Protein AF-A0A962S894-F1 (afdb_monomer)

Foldseek 3Di:
DVLVVLLVLLLVLLQLLQPNFDCSVVSVLVLLLSLLVQLPDFLVSQLSSLLSNLLSNLVNQLQLLVLLVQAPDNSVVLSVCLSNVRSNLRSVLRSHDDDLVVLLVSLVVSLCLCQDPPSVLSLLPRCQLCLLQQAFQQAVVSSVLVSQLSSLSSNCVDPSSVVSNVVSNVCSVVNVVCCVPPPDQDAPLQEAAAAAADQPPPDPPPVVLVVLLVVVLVVQVPRPHQEYEAFACSQEELDPVSLVSPQPDPRHFYWYWYWYDDPQAIWIFIDRSNVSDTQGTAQDDNDCSSPPPCPVRYDHPVPTDQWGQDPNFTEGEAEQCCLSRPNSLVVSVVVPGQEYEYHYEAQSHPDCSRVSSSVSSNVSSCRRNSHHYHYYYHHHD

Secondary structure (DSSP, 8-state):
-HHHHHHHHHHHHHHHHHH--GGGGGGHHHHHHHHHHHTTS-HHHHHHHHHHHHHHHTHHHHHHHHHSTT--S-HHHHHHHHHHHHHHHHHHHHSS---HHHHHHHHHHHHHHTTSTTGGGGGGG-STTHHHHHSTT-THHHHHHHHHHHHHHTTTTSHHHHHHHHHHHHHHHHHHHHHHHHSPPPP-TTEEE--EE--TTS-S-HHHHHHHHHHHHHHHHH---SEEEE-TTTT-B--HHHHHTTTT-TT-EEEEEEEEEETTEEEEEEEETTTTEEEEE-SSPPPTTTSTT-TTSB---TT--S-EEETTEEEEEEEGGGGG-HHHHHHHHHT--SEEEEEEE-TT-S-HHHHHHHHHHHHHHHHHHT--EEEEEEE--

Nearest PDB structures (foldseek):
  5h8i-assembly2_P  TM=6.221E-01  e=5.138E-06  Medicago truncatula
  7elf-assembly2_D  TM=6.158E-01  e=1.238E-05  Kluyveromyces lactis NRRL Y-1140
  5h8l-assembly2_P  TM=6.270E-01  e=1.831E-05  Medicago truncatula
  5h8k-assembly1_A  TM=6.068E-01  e=1.018E-05  Medicago truncatula

Radius of gyration: 21.88 Å; Cα contacts (8 Å, |Δi|>4): 707; chains: 1; bounding box: 55×47×68 Å

Sequence (381 aa):
MANLMYYTVAGISGLLYGFGEGYLKLAFLILFALLGVAHKSNFLQVLRVTLVFYGVACIPLFILITDFTTSKVNPLVGYLVAWLVCSVLTALFFAKERTFLVTVATVMGFLFLFLLPPLDIITFMSPLWMAGLLFPGTGYVGLLFLVLLIASLLNLPKFHGQVLSQATLAAALVGNAIFLVFLPMKVESAIDGVSTARDNEISNAMPFVVFQRSRDFVAAEQSSAEVVIFPENAFGEWTDVGVRSYSNLDNKTLLAGAFVQDDARQQYVIGDFTNGSVIYRQRRPLPNMIRPGRWDSVNTEEYGPSIVNLSGKRMAFFICWESLSPVTVIESLKNKPDVMVMIANTDWTHSLLAGDAMIIHIKSWSRLFSVPIVTAVNSHA

Solvent-accessible surface area (backbone atoms only — not comparable to full-atom values): 19234 Å² total; per-residue (Å²): 110,72,68,59,52,52,40,51,52,25,32,53,26,12,39,28,35,39,73,38,63,82,74,43,34,56,28,54,56,51,51,38,36,50,43,21,63,49,41,81,77,41,55,67,53,34,32,50,39,32,41,38,17,31,58,39,33,38,44,56,54,28,52,53,28,59,40,38,86,80,39,83,54,63,29,65,57,44,31,50,49,54,24,50,51,54,13,50,54,52,24,72,70,54,31,62,81,66,56,68,70,57,34,38,53,45,45,51,54,59,59,50,42,34,57,34,85,78,45,41,65,56,16,85,73,50,69,71,39,52,20,16,69,36,30,40,61,46,38,74,58,16,50,52,51,43,40,52,35,49,33,16,24,44,34,39,80,38,70,70,16,42,54,48,28,52,51,48,51,51,49,22,53,53,40,39,53,46,33,67,74,77,54,63,79,61,77,60,69,55,50,39,42,49,59,45,62,51,60,85,81,67,52,94,49,62,72,53,54,53,52,52,50,53,52,50,51,52,54,54,69,70,45,88,30,46,31,38,31,38,10,35,51,67,65,38,61,70,40,74,69,55,29,64,72,50,53,82,57,81,90,45,44,40,34,30,13,20,28,41,80,54,93,83,17,37,26,49,28,37,30,33,32,54,80,67,42,80,71,47,55,38,41,50,71,76,43,51,78,57,42,55,94,44,80,69,39,51,54,59,36,73,84,49,81,50,60,40,82,54,97,94,36,37,33,24,76,27,56,45,56,28,36,39,30,58,47,59,49,51,55,22,54,75,68,63,41,65,30,37,37,40,25,22,62,38,37,67,30,94,57,64,66,62,54,50,50,32,51,52,34,39,53,15,47,25,35,10,57,65,31,27,72,41,55,9,40,23,32,50,104

Structure (mmCIF, N/CA/C/O backbone):
data_AF-A0A962S894-F1
#
_entry.id   AF-A0A962S894-F1
#
loop_
_atom_site.group_PDB
_atom_site.id
_atom_site.type_symbol
_atom_site.label_atom_id
_atom_site.label_alt_id
_atom_site.label_comp_id
_atom_site.label_asym_id
_atom_site.label_entity_id
_atom_site.label_seq_id
_atom_site.pdbx_PDB_ins_code
_atom_site.Cartn_x
_atom_site.Cartn_y
_atom_site.Cartn_z
_atom_site.occupancy
_atom_site.B_iso_or_equiv
_atom_site.auth_seq_id
_atom_site.auth_comp_id
_atom_site.auth_asym_id
_atom_site.auth_atom_id
_atom_site.pdbx_PDB_model_num
ATOM 1 N N . MET A 1 1 ? -0.649 0.583 38.252 1.00 57.84 1 MET A N 1
ATOM 2 C CA . MET A 1 1 ? -0.173 -0.560 37.437 1.00 57.84 1 MET A CA 1
ATOM 3 C C . MET A 1 1 ? -0.898 -0.683 36.096 1.00 57.84 1 MET A C 1
ATOM 5 O O . MET A 1 1 ? -0.206 -0.718 35.092 1.00 57.84 1 MET A O 1
ATOM 9 N N . ALA A 1 2 ? -2.239 -0.656 36.033 1.00 64.88 2 ALA A N 1
ATOM 10 C CA . ALA A 1 2 ? -2.983 -0.802 34.765 1.00 64.88 2 ALA A CA 1
ATOM 11 C C . ALA A 1 2 ? -2.573 0.195 33.654 1.00 64.88 2 ALA A C 1
ATOM 13 O O . ALA A 1 2 ? -2.385 -0.205 32.512 1.00 64.88 2 ALA A O 1
ATOM 14 N N . ASN A 1 3 ? -2.338 1.470 33.993 1.00 75.00 3 ASN A N 1
ATOM 15 C CA . ASN A 1 3 ? -1.900 2.475 33.010 1.00 75.00 3 ASN A CA 1
ATOM 16 C C . ASN A 1 3 ? 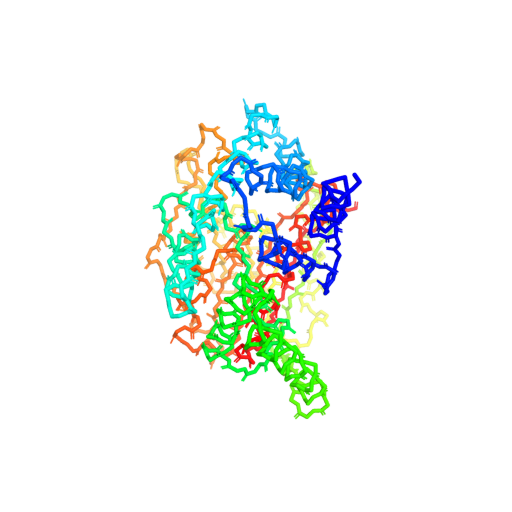-0.510 2.196 32.425 1.00 75.00 3 ASN A C 1
ATOM 18 O O . ASN A 1 3 ? -0.308 2.418 31.238 1.00 75.00 3 ASN A O 1
ATOM 22 N N . LEU A 1 4 ? 0.425 1.686 33.235 1.00 81.81 4 LEU A N 1
ATOM 23 C CA . LEU A 1 4 ? 1.767 1.342 32.761 1.00 81.81 4 LEU A CA 1
ATOM 24 C C . LEU A 1 4 ? 1.691 0.210 31.733 1.00 81.81 4 LEU A C 1
ATOM 26 O O . LEU A 1 4 ? 2.297 0.310 30.675 1.00 81.81 4 LEU A O 1
ATOM 30 N N . MET A 1 5 ? 0.862 -0.803 32.001 1.00 84.94 5 MET A N 1
ATOM 31 C CA . MET A 1 5 ? 0.627 -1.910 31.077 1.00 84.94 5 MET A CA 1
ATOM 32 C C . MET A 1 5 ? 0.064 -1.432 29.730 1.00 84.94 5 MET A C 1
ATOM 34 O O . MET A 1 5 ? 0.575 -1.842 28.693 1.00 84.94 5 MET A O 1
ATOM 38 N N . TYR A 1 6 ? -0.928 -0.529 29.715 1.00 86.38 6 TYR A N 1
ATOM 39 C CA . TYR A 1 6 ? -1.467 0.009 28.455 1.00 86.38 6 TYR A CA 1
ATOM 40 C C . TYR A 1 6 ? -0.405 0.723 27.622 1.00 86.38 6 TYR A C 1
ATOM 42 O O . TYR A 1 6 ? -0.350 0.529 26.411 1.00 86.38 6 TYR A O 1
ATOM 50 N N . TYR A 1 7 ? 0.455 1.520 28.260 1.00 90.94 7 TYR A N 1
ATOM 51 C CA . TYR A 1 7 ? 1.528 2.222 27.558 1.00 90.94 7 TYR A CA 1
ATOM 52 C C . TYR A 1 7 ? 2.607 1.259 27.062 1.00 90.94 7 TYR A C 1
ATOM 54 O O . TYR A 1 7 ? 3.064 1.398 25.934 1.00 90.94 7 TYR A O 1
ATOM 62 N N . THR A 1 8 ? 2.968 0.238 27.843 1.00 92.62 8 THR A N 1
ATOM 63 C CA . THR A 1 8 ? 3.910 -0.797 27.399 1.00 92.62 8 THR A CA 1
ATOM 64 C C . THR A 1 8 ? 3.379 -1.545 26.176 1.00 92.62 8 THR A C 1
ATOM 66 O O . THR A 1 8 ? 4.093 -1.670 25.185 1.00 92.62 8 THR A O 1
ATOM 69 N N . VAL A 1 9 ? 2.115 -1.984 26.193 1.00 94.06 9 VAL A N 1
ATOM 70 C CA . VAL A 1 9 ? 1.508 -2.674 25.042 1.00 94.06 9 VAL A CA 1
ATOM 71 C C . VAL A 1 9 ? 1.374 -1.730 23.841 1.00 94.06 9 VAL A C 1
ATOM 73 O O . VAL A 1 9 ? 1.652 -2.140 22.715 1.00 94.06 9 VAL A O 1
ATOM 76 N N . ALA A 1 10 ? 1.017 -0.458 24.053 1.00 94.75 10 ALA A N 1
ATOM 77 C CA . ALA A 1 10 ? 0.977 0.551 22.992 1.00 94.75 10 ALA A CA 1
ATOM 78 C C . ALA A 1 10 ? 2.357 0.764 22.348 1.00 94.75 10 ALA A C 1
ATOM 80 O O . ALA A 1 10 ? 2.463 0.797 21.128 1.00 94.75 10 ALA A O 1
ATOM 81 N N . GLY A 1 11 ? 3.421 0.849 23.150 1.00 96.00 11 GLY A N 1
ATOM 82 C CA . GLY A 1 11 ? 4.786 1.016 22.652 1.00 96.00 11 GLY A CA 1
ATOM 83 C C . GLY A 1 11 ? 5.279 -0.204 21.874 1.00 96.00 11 GLY A C 1
ATOM 84 O O . GLY A 1 11 ? 5.805 -0.052 20.776 1.00 96.00 11 GLY A O 1
ATOM 85 N N . ILE A 1 12 ? 5.050 -1.417 22.394 1.00 95.88 12 ILE A N 1
ATOM 86 C CA . ILE A 1 12 ? 5.425 -2.668 21.711 1.00 95.88 12 ILE A CA 1
ATOM 87 C C . ILE A 1 12 ? 4.651 -2.820 20.399 1.00 95.88 12 ILE A C 1
ATOM 89 O O . ILE A 1 12 ? 5.241 -3.122 19.367 1.00 95.88 12 ILE A O 1
ATOM 93 N N . SER A 1 13 ? 3.337 -2.589 20.411 1.00 95.56 13 SER A N 1
ATOM 94 C CA . SER A 1 13 ? 2.527 -2.669 19.191 1.00 95.56 13 SER A CA 1
ATOM 95 C C . SER A 1 13 ? 2.911 -1.599 18.164 1.00 95.56 13 SER A C 1
ATOM 97 O O . SER A 1 13 ? 2.952 -1.899 16.973 1.00 95.56 13 SER A O 1
ATOM 99 N N . GLY A 1 14 ? 3.274 -0.392 18.611 1.00 95.19 14 GLY A N 1
ATOM 100 C CA . GLY A 1 14 ? 3.835 0.655 17.757 1.00 95.19 14 GLY A CA 1
ATOM 101 C C . GLY A 1 14 ? 5.177 0.253 17.140 1.00 95.19 14 GLY A C 1
ATOM 102 O O . GLY A 1 14 ? 5.384 0.466 15.949 1.00 95.19 14 GLY A O 1
ATOM 103 N N . LEU A 1 15 ? 6.053 -0.403 17.909 1.00 94.38 15 LEU A N 1
ATOM 104 C CA . LEU A 1 15 ? 7.324 -0.952 17.423 1.00 94.38 15 LEU A CA 1
ATOM 105 C C . LEU A 1 15 ? 7.109 -2.032 16.362 1.00 94.38 15 LEU A C 1
ATOM 107 O O . LEU A 1 15 ? 7.707 -1.969 15.291 1.00 94.38 15 LEU A O 1
ATOM 111 N N . LEU A 1 16 ? 6.219 -2.990 16.633 1.00 94.00 16 LEU A N 1
ATOM 112 C CA . LEU A 1 16 ? 5.870 -4.054 15.691 1.00 94.00 16 LEU A CA 1
ATOM 113 C C . LEU A 1 16 ? 5.229 -3.502 14.414 1.00 94.00 16 LEU A C 1
ATOM 115 O O . LEU A 1 16 ? 5.475 -4.020 13.332 1.00 94.00 16 LEU A O 1
ATOM 119 N N . TYR A 1 17 ? 4.434 -2.437 14.512 1.00 92.50 17 TYR A N 1
ATOM 120 C CA . TYR A 1 17 ? 3.871 -1.791 13.331 1.00 92.50 17 TYR A CA 1
ATOM 121 C C . TYR A 1 17 ? 4.921 -1.018 12.521 1.00 92.50 17 TYR A C 1
ATOM 123 O O . TYR A 1 17 ? 5.004 -1.181 11.300 1.00 92.50 17 TYR A O 1
ATOM 131 N N . GLY A 1 18 ? 5.742 -0.207 13.190 1.00 88.88 18 GLY A N 1
ATOM 132 C CA . GLY A 1 18 ? 6.769 0.605 12.542 1.00 88.88 18 GLY A CA 1
ATOM 133 C C . GLY A 1 18 ? 7.845 -0.248 11.868 1.00 88.88 18 GLY A C 1
ATOM 134 O O . GLY A 1 18 ? 8.110 -0.080 10.680 1.00 88.88 18 GLY A O 1
ATOM 135 N N . PHE A 1 19 ? 8.411 -1.205 12.603 1.00 89.50 19 PHE A N 1
ATOM 136 C CA . PHE A 1 19 ? 9.596 -1.964 12.189 1.00 89.50 19 PHE A CA 1
ATOM 137 C C . PHE A 1 19 ? 9.320 -3.418 11.813 1.00 89.50 19 PHE A C 1
ATOM 139 O O . PHE A 1 19 ? 10.181 -4.064 11.231 1.00 89.50 19 PHE A O 1
ATOM 146 N N . GLY A 1 20 ? 8.155 -3.962 12.165 1.00 86.00 20 GLY A N 1
ATOM 147 C CA . GLY A 1 20 ? 7.841 -5.351 11.851 1.00 86.00 20 GLY A CA 1
ATOM 148 C C . GLY A 1 20 ? 7.583 -5.566 10.363 1.00 86.00 20 GLY A C 1
ATOM 149 O O . GLY A 1 20 ? 7.072 -4.691 9.661 1.00 86.00 20 GLY A O 1
ATOM 150 N N . GLU A 1 21 ? 7.887 -6.776 9.909 1.00 83.69 21 GLU A N 1
ATOM 151 C CA . GLU A 1 21 ? 7.630 -7.247 8.552 1.00 83.69 21 GLU A CA 1
ATOM 152 C C . GLU A 1 21 ? 6.318 -8.035 8.464 1.00 83.69 21 GLU A C 1
ATOM 154 O O . GLU A 1 21 ? 5.824 -8.603 9.446 1.00 83.69 21 GLU A O 1
ATOM 159 N N . GLY A 1 22 ? 5.751 -8.115 7.259 1.00 84.19 22 GLY A N 1
ATOM 160 C CA . GLY A 1 22 ? 4.619 -8.997 6.985 1.00 84.19 22 GLY A CA 1
ATOM 161 C C . GLY A 1 22 ? 3.428 -8.769 7.928 1.00 84.19 22 GLY A C 1
ATOM 162 O O . GLY A 1 22 ? 2.963 -7.650 8.158 1.00 84.19 22 GLY A O 1
ATOM 163 N N . TYR A 1 23 ? 2.948 -9.864 8.516 1.00 88.00 23 TYR A N 1
ATOM 164 C CA . TYR A 1 23 ? 1.815 -9.859 9.439 1.00 88.00 23 TYR A CA 1
ATOM 165 C C . TYR A 1 23 ? 2.108 -9.201 10.796 1.00 88.00 23 TYR A C 1
ATOM 167 O O . TYR A 1 23 ? 1.153 -8.888 11.504 1.00 88.00 23 TYR A O 1
ATOM 175 N N . LEU A 1 24 ? 3.370 -8.932 11.169 1.00 90.31 24 LEU A N 1
ATOM 176 C CA . LEU A 1 24 ? 3.678 -8.232 12.430 1.00 90.31 24 LEU A CA 1
ATOM 177 C C . LEU A 1 24 ? 3.072 -6.827 12.458 1.00 90.31 24 LEU A C 1
ATOM 179 O O . LEU A 1 24 ? 2.655 -6.348 13.512 1.00 90.31 24 LEU A O 1
ATOM 183 N N . LYS A 1 25 ? 2.910 -6.206 11.287 1.00 90.75 25 LYS A N 1
ATOM 184 C CA . LYS A 1 25 ? 2.240 -4.913 11.147 1.00 90.75 25 LYS A CA 1
ATOM 185 C C . LYS A 1 25 ? 0.750 -4.946 11.519 1.00 90.75 25 LYS A C 1
ATOM 187 O O . LYS A 1 25 ? 0.183 -3.902 11.836 1.00 90.75 25 LYS A O 1
ATOM 192 N N . LEU A 1 26 ? 0.110 -6.118 11.610 1.00 92.94 26 LEU A N 1
ATOM 193 C CA . LEU A 1 26 ? -1.241 -6.232 12.184 1.00 92.94 26 LEU A CA 1
ATOM 194 C C . LEU A 1 26 ? -1.294 -5.834 13.668 1.00 92.94 26 LEU A C 1
ATOM 196 O O . LEU A 1 26 ? -2.386 -5.624 14.197 1.00 92.94 26 LEU A O 1
ATOM 200 N N . ALA A 1 27 ? -0.145 -5.645 14.329 1.00 93.31 27 ALA A N 1
ATOM 201 C CA . ALA A 1 27 ? -0.061 -5.048 15.657 1.00 93.31 27 ALA A CA 1
ATOM 202 C C . ALA A 1 27 ? -0.750 -3.673 15.755 1.00 93.31 27 ALA A C 1
ATOM 204 O O . ALA A 1 27 ? -1.184 -3.298 16.840 1.00 93.31 27 ALA A O 1
ATOM 205 N N . PHE A 1 28 ? -0.960 -2.956 14.645 1.00 94.25 28 PHE A N 1
ATOM 206 C CA . PHE A 1 28 ? -1.793 -1.748 14.628 1.00 94.25 28 PHE A CA 1
ATOM 207 C C . PHE A 1 28 ? -3.227 -1.996 15.133 1.00 94.25 28 PHE A C 1
ATOM 209 O O . PHE A 1 28 ? -3.820 -1.129 15.765 1.00 94.25 28 PHE A O 1
ATOM 216 N N . LEU A 1 29 ? -3.787 -3.197 14.939 1.00 94.94 29 LEU A N 1
ATOM 217 C CA . LEU A 1 29 ? -5.110 -3.552 15.466 1.00 94.94 29 LEU A CA 1
ATOM 218 C C . LEU A 1 29 ? -5.148 -3.586 17.000 1.00 94.94 29 LEU A C 1
ATOM 220 O O . LEU A 1 29 ? -6.198 -3.341 17.600 1.00 94.94 29 LEU A O 1
ATOM 224 N N . ILE A 1 30 ? -4.000 -3.831 17.644 1.00 94.25 30 ILE A N 1
ATOM 225 C CA . ILE A 1 30 ? -3.868 -3.799 19.104 1.00 94.25 30 ILE A CA 1
ATOM 226 C C . ILE A 1 30 ? -4.133 -2.384 19.622 1.00 94.25 30 ILE A C 1
ATOM 228 O O . ILE A 1 30 ? -4.732 -2.252 20.686 1.00 94.25 30 ILE A O 1
ATOM 232 N N . LEU A 1 31 ? -3.795 -1.332 18.861 1.00 94.50 31 LEU A N 1
ATOM 233 C CA . LEU A 1 31 ? -4.157 0.040 19.221 1.00 94.50 31 LEU A CA 1
ATOM 234 C C . LEU A 1 31 ? -5.670 0.157 19.424 1.00 94.50 31 LEU A C 1
ATOM 236 O O . LEU A 1 31 ? -6.104 0.608 20.476 1.00 94.50 31 LEU A O 1
ATOM 240 N N . PHE A 1 32 ? -6.486 -0.307 18.475 1.00 93.38 32 PHE A N 1
ATOM 241 C CA . PHE A 1 32 ? -7.946 -0.216 18.585 1.00 93.38 32 PHE A CA 1
ATOM 242 C C . PHE A 1 32 ? -8.515 -1.045 19.742 1.00 93.38 32 PHE A C 1
ATOM 244 O O . PHE A 1 32 ? -9.457 -0.603 20.398 1.00 93.38 32 PHE A O 1
ATOM 251 N N . ALA A 1 33 ? -7.919 -2.203 20.039 1.00 92.12 33 ALA A N 1
ATOM 252 C CA . ALA A 1 33 ? -8.277 -3.000 21.211 1.00 92.12 33 ALA A CA 1
ATOM 253 C C . ALA A 1 33 ? -7.937 -2.270 22.524 1.00 92.12 33 ALA A C 1
ATOM 255 O O . ALA A 1 33 ? -8.766 -2.198 23.433 1.00 92.12 33 ALA A O 1
ATOM 256 N N . LEU A 1 34 ? -6.738 -1.679 22.610 1.00 90.81 34 LEU A N 1
ATOM 257 C CA . LEU A 1 34 ? -6.307 -0.868 23.750 1.00 90.81 34 LEU A CA 1
ATOM 258 C C . LEU A 1 34 ? -7.207 0.343 23.937 1.00 90.81 34 LEU A C 1
ATOM 260 O O . LEU A 1 34 ? -7.586 0.632 25.067 1.00 90.81 34 LEU A O 1
ATOM 264 N N . LEU A 1 35 ? -7.576 1.019 22.848 1.00 90.25 35 LEU A N 1
ATOM 265 C CA . LEU A 1 35 ? -8.540 2.107 22.886 1.00 90.25 35 LEU A CA 1
ATOM 266 C C . LEU A 1 35 ? -9.869 1.595 23.439 1.00 90.25 35 LEU A C 1
ATOM 268 O O . LEU A 1 35 ? -10.307 2.104 24.463 1.00 90.25 35 LEU A O 1
ATOM 272 N N . GLY A 1 36 ? -10.443 0.519 22.897 1.00 86.38 36 GLY A N 1
ATOM 273 C CA . GLY A 1 36 ? -11.703 -0.036 23.401 1.00 86.38 36 GLY A CA 1
ATOM 274 C C . GLY A 1 36 ? -11.710 -0.312 24.910 1.00 86.38 36 GLY A C 1
ATOM 275 O O . GLY A 1 36 ? -12.713 -0.060 25.575 1.00 86.38 36 GLY A O 1
ATOM 276 N N . VAL A 1 37 ? -10.583 -0.753 25.480 1.00 83.50 37 VAL A N 1
ATOM 277 C CA . VAL A 1 37 ? -10.426 -0.957 26.933 1.00 83.50 37 VAL A CA 1
ATOM 278 C C . VAL A 1 37 ? -10.146 0.355 27.691 1.00 83.50 37 VAL A C 1
ATOM 280 O O . VAL A 1 37 ? -10.650 0.545 28.799 1.00 83.50 37 VAL A O 1
ATOM 283 N N . ALA A 1 38 ? -9.386 1.280 27.100 1.00 74.38 38 ALA A N 1
ATOM 284 C CA . ALA A 1 38 ? -9.023 2.581 27.669 1.00 74.38 38 ALA A CA 1
ATOM 285 C C . ALA A 1 38 ? -10.138 3.643 27.579 1.00 74.38 38 ALA A C 1
ATOM 287 O O . ALA A 1 38 ? -10.071 4.645 28.291 1.00 74.38 38 ALA A O 1
ATOM 288 N N . HIS A 1 39 ? -11.177 3.431 26.758 1.00 61.28 39 HIS A N 1
ATOM 289 C CA . HIS A 1 39 ? -12.312 4.346 26.542 1.00 61.28 39 HIS A CA 1
ATOM 290 C C . HIS A 1 39 ? -13.106 4.686 27.815 1.00 61.28 39 HIS A C 1
ATOM 292 O O . HIS A 1 39 ? -13.942 5.587 27.786 1.00 61.28 39 HIS A O 1
ATOM 298 N N . LYS A 1 40 ? -12.864 4.001 28.937 1.00 58.12 40 LYS A N 1
ATOM 299 C CA . LYS A 1 40 ? -13.662 4.175 30.152 1.00 58.12 40 LYS A CA 1
ATOM 300 C C . LYS A 1 40 ? -13.464 5.500 30.908 1.00 58.12 40 LYS A C 1
ATOM 302 O O . LYS A 1 40 ? -14.255 5.710 31.823 1.00 58.12 40 LYS A O 1
ATOM 307 N N . SER A 1 41 ? -12.507 6.396 30.586 1.00 55.75 41 SER A N 1
ATOM 308 C CA . SER A 1 41 ? -12.246 7.499 31.545 1.00 55.75 41 SER A CA 1
ATOM 309 C C . SER A 1 41 ? -11.829 8.900 31.073 1.00 55.75 41 SER A C 1
ATOM 311 O O . SER A 1 41 ? -12.072 9.829 31.840 1.00 55.75 41 SER A O 1
ATOM 313 N N . ASN A 1 42 ? -11.177 9.143 29.926 1.00 77.50 42 ASN A N 1
ATOM 314 C CA . ASN A 1 42 ? -10.730 10.516 29.598 1.00 77.50 42 ASN A CA 1
ATOM 315 C C . ASN A 1 42 ? -10.164 10.641 28.170 1.00 77.50 42 ASN A C 1
ATOM 317 O O . ASN A 1 42 ? -9.342 9.811 27.779 1.00 77.50 42 ASN A O 1
ATOM 321 N N . PHE A 1 43 ? -10.467 11.732 27.450 1.00 87.56 43 PHE A N 1
ATOM 322 C CA . PHE A 1 43 ? -9.753 12.122 26.217 1.00 87.56 43 PHE A CA 1
ATOM 323 C C . PHE A 1 43 ? -8.232 12.083 26.415 1.00 87.56 43 PHE A C 1
ATOM 325 O O . PHE A 1 43 ? -7.499 11.578 25.568 1.00 87.56 43 PHE A O 1
ATOM 332 N N . LEU A 1 44 ? -7.761 12.529 27.583 1.00 88.62 44 LEU A N 1
ATOM 333 C CA . LEU A 1 44 ? -6.342 12.550 27.921 1.00 88.62 44 LEU A CA 1
ATOM 334 C C . LEU A 1 44 ? -5.716 11.147 27.994 1.00 88.62 44 LEU A C 1
ATOM 336 O O . LEU A 1 44 ? -4.537 10.987 27.698 1.00 88.62 44 LEU A O 1
ATOM 340 N N . GLN A 1 45 ? -6.480 10.125 28.384 1.00 88.06 45 GLN A N 1
ATOM 341 C CA . GLN A 1 45 ? -5.980 8.751 28.445 1.00 88.06 45 GLN A CA 1
ATOM 342 C C . GLN A 1 45 ? -5.839 8.158 27.044 1.00 88.06 45 GLN A C 1
ATOM 344 O O . GLN A 1 45 ? -4.793 7.593 26.732 1.00 88.06 45 GLN A O 1
ATOM 349 N N . VAL A 1 46 ? -6.854 8.343 26.197 1.00 90.19 46 VAL A N 1
ATOM 350 C CA . VAL A 1 46 ? -6.803 7.945 24.783 1.00 90.19 46 VAL A CA 1
ATOM 351 C C . VAL A 1 46 ? -5.643 8.646 24.085 1.00 90.19 46 VAL A C 1
ATOM 353 O O . VAL A 1 46 ? -4.821 7.974 23.468 1.00 90.19 46 VAL A O 1
ATOM 356 N N . LEU A 1 47 ? -5.499 9.960 24.284 1.00 93.12 47 LEU A N 1
ATOM 357 C CA . LEU A 1 47 ? -4.395 10.733 23.725 1.00 93.12 47 LEU A CA 1
ATOM 358 C C . LEU A 1 47 ? -3.028 10.197 24.175 1.00 93.12 47 LEU A C 1
ATOM 360 O O . LEU A 1 47 ? -2.132 10.047 23.352 1.00 93.12 47 LEU A O 1
ATOM 364 N N . ARG A 1 48 ? -2.854 9.858 25.460 1.00 92.94 48 ARG A N 1
ATOM 365 C CA . ARG A 1 48 ? -1.600 9.272 25.968 1.00 92.94 48 ARG A CA 1
ATOM 366 C C . ARG A 1 48 ? -1.286 7.922 25.325 1.00 92.94 48 ARG A C 1
ATOM 368 O O . ARG A 1 48 ? -0.145 7.703 24.939 1.00 92.94 48 ARG A O 1
ATOM 375 N N . VAL A 1 49 ? -2.276 7.039 25.180 1.00 93.31 49 VAL A N 1
ATOM 376 C CA . VAL A 1 49 ? -2.090 5.741 24.506 1.00 93.31 49 VAL A CA 1
ATOM 377 C C . VAL A 1 49 ? -1.679 5.948 23.049 1.00 93.31 49 VAL A C 1
ATOM 379 O O . VAL A 1 49 ? -0.704 5.347 22.602 1.00 93.31 49 VAL A O 1
ATOM 382 N N . THR A 1 50 ? -2.363 6.840 22.326 1.00 94.56 50 THR A N 1
ATOM 383 C CA . THR A 1 50 ? -2.027 7.139 20.929 1.00 94.56 50 THR A CA 1
ATOM 384 C C . THR A 1 50 ? -0.659 7.805 20.796 1.00 94.56 50 THR A C 1
ATOM 386 O O . THR A 1 50 ? 0.084 7.451 19.890 1.00 94.56 50 THR A O 1
ATOM 389 N N . LEU A 1 51 ? -0.283 8.697 21.723 1.00 96.38 51 LEU A N 1
ATOM 390 C CA . LEU A 1 51 ? 1.041 9.325 21.738 1.00 96.38 51 LEU A CA 1
ATOM 391 C C . LEU A 1 51 ? 2.144 8.279 21.901 1.00 96.38 51 LEU A C 1
ATOM 393 O O . LEU A 1 51 ? 3.140 8.339 21.192 1.00 96.38 51 LEU A O 1
ATOM 397 N N . VAL A 1 52 ? 1.968 7.301 22.791 1.00 96.19 52 VAL A N 1
ATOM 398 C CA . VAL A 1 52 ? 2.958 6.230 22.963 1.00 96.19 52 VAL A CA 1
ATOM 399 C C . VAL A 1 52 ? 3.034 5.343 21.718 1.00 96.19 52 VAL A C 1
ATOM 401 O O . VAL A 1 52 ? 4.129 5.063 21.242 1.00 96.19 52 VAL A O 1
ATOM 404 N N . PHE A 1 53 ? 1.887 4.943 21.160 1.00 96.56 53 PHE A N 1
ATOM 405 C CA . PHE A 1 53 ? 1.842 4.107 19.959 1.00 96.56 53 PHE A CA 1
ATOM 406 C C . PHE A 1 53 ? 2.497 4.792 18.751 1.00 96.56 53 PHE A C 1
ATOM 408 O O . PHE A 1 53 ? 3.454 4.268 18.179 1.00 96.56 53 PHE A O 1
ATOM 415 N N . TYR A 1 54 ? 2.006 5.978 18.374 1.00 96.12 54 TYR A N 1
ATOM 416 C CA . TYR A 1 54 ? 2.480 6.693 17.187 1.00 96.12 54 TYR A CA 1
ATOM 417 C C . TYR A 1 54 ? 3.894 7.244 17.361 1.00 96.12 54 TYR A C 1
ATOM 419 O O . TYR A 1 54 ? 4.607 7.375 16.373 1.00 96.12 54 TYR A O 1
ATOM 427 N N . GLY A 1 55 ? 4.332 7.500 18.597 1.00 95.69 55 GLY A N 1
ATOM 428 C CA . GLY A 1 55 ? 5.704 7.928 18.863 1.00 95.69 55 GLY A CA 1
ATOM 429 C C . GLY A 1 55 ? 6.719 6.875 18.425 1.00 95.69 55 GLY A C 1
ATOM 430 O O . GLY A 1 55 ? 7.764 7.208 17.889 1.00 95.69 55 GLY A O 1
ATOM 431 N N . VAL A 1 56 ? 6.393 5.589 18.565 1.00 94.62 56 VAL A N 1
ATOM 432 C CA . VAL A 1 56 ? 7.272 4.516 18.078 1.00 94.62 56 VAL A CA 1
ATOM 433 C C . VAL A 1 56 ? 6.964 4.157 16.622 1.00 94.62 56 VAL A C 1
ATOM 435 O O . VAL A 1 56 ? 7.878 4.003 15.813 1.00 94.62 56 VAL A O 1
ATOM 438 N N . ALA A 1 57 ? 5.683 4.081 16.255 1.00 93.31 57 ALA A N 1
ATOM 439 C CA . ALA A 1 57 ? 5.257 3.708 14.906 1.00 93.31 57 ALA A CA 1
ATOM 440 C C . ALA A 1 57 ? 5.693 4.693 13.808 1.00 93.31 57 ALA A C 1
ATOM 442 O O . ALA A 1 57 ? 5.847 4.282 12.660 1.00 93.31 57 ALA A O 1
ATOM 443 N N . CYS A 1 58 ? 5.894 5.975 14.134 1.00 91.81 58 CYS A N 1
ATOM 444 C CA . CYS A 1 58 ? 6.348 6.981 13.175 1.00 91.81 58 CYS A CA 1
ATOM 445 C C . CYS A 1 58 ? 7.881 7.090 13.069 1.00 91.81 58 CYS A C 1
ATOM 447 O O . CYS A 1 58 ? 8.356 7.829 12.211 1.00 91.81 58 CYS A O 1
ATOM 449 N N . ILE A 1 59 ? 8.675 6.367 13.873 1.00 90.88 59 ILE A N 1
ATOM 450 C CA . ILE A 1 59 ? 10.151 6.419 13.787 1.00 90.88 59 ILE A CA 1
ATOM 451 C C . ILE A 1 59 ? 10.682 6.038 12.391 1.00 90.88 59 ILE A C 1
ATOM 453 O O . ILE A 1 59 ? 11.584 6.724 11.913 1.00 90.88 59 ILE A O 1
ATOM 457 N N . PRO A 1 60 ? 10.136 5.038 11.670 1.00 87.88 60 PRO A N 1
ATOM 458 C CA . PRO A 1 60 ? 10.568 4.763 10.299 1.00 87.88 60 PRO A CA 1
ATOM 459 C C . PRO A 1 60 ? 10.463 5.976 9.366 1.00 87.88 60 PRO A C 1
ATOM 461 O O . PRO A 1 60 ? 11.321 6.151 8.509 1.00 87.88 60 PRO A O 1
ATOM 464 N N . LEU A 1 61 ? 9.471 6.858 9.562 1.00 84.94 61 LEU A N 1
ATOM 465 C CA . LEU A 1 61 ? 9.371 8.109 8.804 1.00 84.94 61 LEU A CA 1
ATOM 466 C C . LEU A 1 61 ? 10.521 9.068 9.143 1.00 84.94 61 LEU A C 1
ATOM 468 O O . LEU A 1 61 ? 11.030 9.740 8.254 1.00 84.94 61 LEU A O 1
ATOM 472 N N . PHE A 1 62 ? 10.946 9.140 10.407 1.00 86.62 62 PHE A N 1
ATOM 473 C CA . PHE A 1 62 ? 12.108 9.946 10.792 1.00 86.62 62 PHE A CA 1
ATOM 474 C C . PHE A 1 62 ? 13.368 9.491 10.043 1.00 86.62 62 PHE A C 1
ATOM 476 O O . PHE A 1 62 ? 14.078 10.326 9.482 1.00 86.62 62 PHE A O 1
ATOM 483 N N . ILE A 1 63 ? 13.606 8.175 9.988 1.00 85.12 63 ILE A N 1
ATOM 484 C CA . ILE A 1 63 ? 14.723 7.577 9.239 1.00 85.12 63 ILE A CA 1
ATOM 485 C C . ILE A 1 63 ? 14.593 7.933 7.754 1.00 85.12 63 ILE A C 1
ATOM 487 O O . ILE A 1 63 ? 15.527 8.462 7.166 1.00 85.12 63 ILE A O 1
ATOM 491 N N . LEU A 1 64 ? 13.396 7.762 7.189 1.00 81.06 64 LEU A N 1
ATOM 492 C CA . LEU A 1 64 ? 13.098 8.073 5.791 1.00 81.06 64 LEU A CA 1
ATOM 493 C C . LEU A 1 64 ? 13.443 9.519 5.405 1.00 81.06 64 LEU A C 1
ATOM 495 O O . LEU A 1 64 ? 14.068 9.759 4.378 1.00 81.06 64 LEU A O 1
ATOM 499 N N . ILE A 1 65 ? 13.025 10.492 6.221 1.00 80.00 65 ILE A N 1
ATOM 500 C CA . ILE A 1 65 ? 13.270 11.917 5.951 1.00 80.00 65 ILE A CA 1
ATOM 501 C C . ILE A 1 65 ? 14.758 12.256 6.117 1.00 80.00 65 ILE A C 1
ATOM 503 O O . ILE A 1 65 ? 15.261 13.133 5.413 1.00 80.00 65 ILE A O 1
ATOM 507 N N . THR A 1 66 ? 15.449 11.568 7.033 1.00 81.38 66 THR A N 1
ATOM 508 C CA . THR A 1 66 ? 16.888 11.741 7.283 1.00 81.38 66 THR A CA 1
ATOM 509 C C . THR A 1 66 ? 17.722 11.230 6.113 1.00 81.38 66 THR A C 1
ATOM 511 O O . THR A 1 66 ? 18.623 11.933 5.665 1.00 81.38 66 THR A O 1
ATOM 514 N N . ASP A 1 67 ? 17.396 10.043 5.605 1.00 78.12 67 ASP A N 1
ATOM 515 C CA . ASP A 1 67 ? 18.134 9.403 4.515 1.00 78.12 67 ASP A CA 1
ATOM 516 C C . ASP A 1 67 ? 17.923 10.111 3.178 1.00 78.12 67 ASP A C 1
ATOM 518 O O . ASP A 1 67 ? 18.805 10.103 2.326 1.00 78.12 67 ASP A O 1
ATOM 522 N N . PHE A 1 68 ? 16.776 10.768 2.983 1.00 72.75 68 PHE A N 1
ATOM 523 C CA . PHE A 1 68 ? 16.511 11.521 1.764 1.00 72.75 68 PHE A CA 1
ATOM 524 C C . PHE A 1 68 ? 17.433 12.756 1.688 1.00 72.75 68 PHE A C 1
ATOM 526 O O . PHE A 1 68 ? 17.072 13.855 2.117 1.00 72.75 68 PHE A O 1
ATOM 533 N N . THR A 1 69 ? 18.618 12.568 1.092 1.00 54.91 69 THR A N 1
ATOM 534 C CA . THR A 1 69 ? 19.821 13.436 1.072 1.00 54.91 69 THR A CA 1
ATOM 535 C C . THR A 1 69 ? 19.618 14.884 0.606 1.00 54.91 69 THR A C 1
ATOM 537 O O . THR A 1 69 ? 20.519 15.716 0.706 1.00 54.91 69 THR A O 1
ATOM 540 N N . THR A 1 70 ? 18.426 15.235 0.119 1.00 56.19 70 THR A N 1
ATOM 541 C CA . THR A 1 70 ? 18.084 16.581 -0.366 1.00 56.19 70 THR A CA 1
ATOM 542 C C . THR A 1 70 ? 17.008 17.289 0.461 1.00 56.19 70 THR A C 1
ATOM 544 O O . THR A 1 70 ? 16.563 18.380 0.077 1.00 56.19 70 THR A O 1
ATOM 547 N N . SER A 1 71 ? 16.567 16.705 1.582 1.00 55.19 71 SER A N 1
ATOM 548 C CA . SER A 1 71 ? 15.555 17.315 2.441 1.00 55.19 71 SER A CA 1
ATOM 549 C C . SER A 1 71 ? 16.151 18.530 3.180 1.00 55.19 71 SER A C 1
ATOM 551 O O . SER A 1 71 ? 16.995 18.436 4.062 1.00 55.19 71 SER A O 1
ATOM 553 N N . LYS A 1 72 ? 15.700 19.744 2.829 1.00 60.72 72 LYS A N 1
ATOM 554 C CA . LYS A 1 72 ? 16.014 20.977 3.590 1.00 60.72 72 LYS A CA 1
ATOM 555 C C . LYS A 1 72 ? 15.295 21.045 4.942 1.00 60.72 72 LYS A C 1
ATOM 557 O O . LYS A 1 72 ? 15.313 22.086 5.599 1.00 60.72 72 LYS A O 1
ATOM 562 N N . VAL A 1 73 ? 14.595 19.984 5.332 1.00 64.06 73 VAL A N 1
ATOM 563 C CA . VAL A 1 73 ? 13.756 19.980 6.520 1.00 64.06 73 VAL A CA 1
ATOM 564 C C . VAL A 1 73 ? 14.340 19.098 7.573 1.00 64.06 73 VAL A C 1
ATOM 566 O O . VAL A 1 73 ? 14.748 17.976 7.319 1.00 64.06 73 VAL A O 1
ATOM 569 N N . ASN A 1 74 ? 14.337 19.653 8.777 1.00 78.88 74 ASN A N 1
ATOM 570 C CA . ASN A 1 74 ? 14.725 18.946 9.967 1.00 78.88 74 ASN A CA 1
ATOM 571 C C . ASN A 1 74 ? 13.848 17.683 10.092 1.00 78.88 74 ASN A C 1
ATOM 573 O O . ASN A 1 74 ? 12.636 17.826 10.307 1.00 78.88 74 ASN A O 1
ATOM 577 N N . PRO A 1 75 ? 14.426 16.472 9.981 1.00 81.19 75 PRO A N 1
ATOM 578 C CA . PRO A 1 75 ? 13.676 15.219 10.051 1.00 81.19 75 PRO A CA 1
ATOM 579 C C . PRO A 1 75 ? 12.839 15.104 11.326 1.00 81.19 75 PRO A C 1
ATOM 581 O O . PRO A 1 75 ? 11.744 14.537 11.317 1.00 81.19 75 PRO A O 1
ATOM 584 N N . LEU A 1 76 ? 13.297 15.739 12.412 1.00 86.25 76 LEU A N 1
ATOM 585 C CA . LEU A 1 76 ? 12.563 15.824 13.666 1.00 86.25 76 LEU A CA 1
ATOM 586 C C . LEU A 1 76 ? 11.221 16.539 13.491 1.00 86.25 76 LEU A C 1
ATOM 588 O O . LEU A 1 76 ? 10.225 16.086 14.037 1.00 86.25 76 LEU A O 1
ATOM 592 N N . VAL A 1 77 ? 11.162 17.628 12.722 1.00 85.94 77 VAL A N 1
ATOM 593 C CA . VAL A 1 77 ? 9.916 18.381 12.505 1.00 85.94 77 VAL A CA 1
ATOM 594 C C . VAL A 1 77 ? 8.902 17.526 11.750 1.00 85.94 77 VAL A C 1
ATOM 596 O O . VAL A 1 77 ? 7.755 17.437 12.183 1.00 85.94 77 VAL A O 1
ATOM 599 N N . GLY A 1 78 ? 9.317 16.856 10.670 1.00 81.94 78 GLY A N 1
ATOM 600 C CA . GLY A 1 78 ? 8.434 15.967 9.905 1.00 81.94 78 GLY A CA 1
ATOM 601 C C . GLY A 1 78 ? 7.887 14.818 10.757 1.00 81.94 78 GLY A C 1
ATOM 602 O O . GLY A 1 78 ? 6.678 14.578 10.780 1.00 81.94 78 GLY A O 1
ATOM 603 N N . TYR A 1 79 ? 8.759 14.182 11.543 1.00 88.25 79 TYR A N 1
ATOM 604 C CA . TYR A 1 79 ? 8.372 13.160 12.514 1.00 88.25 79 TYR A CA 1
ATOM 605 C C . TYR A 1 79 ? 7.395 13.688 13.575 1.00 88.25 79 TYR A C 1
ATOM 607 O O . TYR A 1 79 ? 6.347 13.080 13.789 1.00 88.25 79 TYR A O 1
ATOM 615 N N . LEU A 1 80 ? 7.691 14.827 14.215 1.00 90.56 80 LEU A N 1
ATOM 616 C CA . LEU A 1 80 ? 6.840 15.416 15.254 1.00 90.56 80 LEU A CA 1
ATOM 617 C C . LEU A 1 80 ? 5.453 15.770 14.707 1.00 90.56 80 LEU A C 1
ATOM 619 O O . LEU A 1 80 ? 4.450 15.521 15.376 1.00 90.56 80 LEU A O 1
ATOM 623 N N . VAL A 1 81 ? 5.381 16.313 13.487 1.00 88.06 81 VAL A N 1
ATOM 624 C CA . VAL A 1 81 ? 4.108 16.616 12.822 1.00 88.06 81 VAL A CA 1
ATOM 625 C C . VAL A 1 81 ? 3.314 15.335 12.585 1.00 88.06 81 VAL A C 1
ATOM 627 O O . VAL A 1 81 ? 2.165 15.260 13.014 1.00 88.06 81 VAL A O 1
ATOM 630 N N . ALA A 1 82 ? 3.910 14.311 11.967 1.00 87.81 82 ALA A N 1
ATOM 631 C CA . ALA A 1 82 ? 3.220 13.048 11.712 1.00 87.81 82 ALA A CA 1
ATOM 632 C C . ALA A 1 82 ? 2.744 12.382 13.013 1.00 87.81 82 ALA A C 1
ATOM 634 O O . ALA A 1 82 ? 1.583 11.979 13.117 1.00 87.81 82 ALA A O 1
ATOM 635 N N . TRP A 1 83 ? 3.611 12.339 14.027 1.00 93.00 83 TRP A N 1
ATOM 636 C CA . TRP A 1 83 ? 3.315 11.778 15.340 1.00 93.00 83 TRP A CA 1
ATOM 637 C C . TRP A 1 83 ? 2.133 12.483 16.017 1.00 93.00 83 TRP A C 1
ATOM 639 O O . TRP A 1 83 ? 1.176 11.823 16.442 1.00 93.00 83 TRP A O 1
ATOM 649 N N . LEU A 1 84 ? 2.166 13.817 16.101 1.00 93.62 84 LEU A N 1
ATOM 650 C CA . LEU A 1 84 ? 1.114 14.595 16.756 1.00 93.62 84 LEU A CA 1
ATOM 651 C C . LEU A 1 84 ? -0.196 14.543 15.973 1.00 93.62 84 LEU A C 1
ATOM 653 O O . LEU A 1 84 ? -1.246 14.331 16.578 1.00 93.62 84 LEU A O 1
ATOM 657 N N . VAL A 1 85 ? -0.148 14.676 14.644 1.00 91.25 85 VAL A N 1
ATOM 658 C CA . VAL A 1 85 ? -1.341 14.619 13.788 1.00 91.25 85 VAL A CA 1
ATOM 659 C C . VAL A 1 85 ? -2.025 13.260 13.920 1.00 91.25 85 VAL A C 1
ATOM 661 O O . VAL A 1 85 ? -3.218 13.216 14.220 1.00 91.25 85 VAL A O 1
ATOM 664 N N . CYS A 1 86 ? -1.291 12.149 13.795 1.00 92.44 86 CYS A N 1
ATOM 665 C CA . CYS A 1 86 ? -1.876 10.811 13.927 1.00 92.44 86 CYS A CA 1
ATOM 666 C C . CYS A 1 86 ? -2.460 10.576 15.328 1.00 92.44 86 CYS A C 1
ATOM 668 O O . CYS A 1 86 ? -3.567 10.042 15.461 1.00 92.44 86 CYS A O 1
ATOM 670 N N . SER A 1 87 ? -1.756 11.027 16.372 1.00 94.44 87 SER A N 1
ATOM 671 C CA . SER A 1 87 ? -2.203 10.882 17.762 1.00 94.44 87 SER A CA 1
ATOM 672 C C . SER A 1 87 ? -3.479 11.671 18.041 1.00 94.44 87 SER A C 1
ATOM 674 O O . SER A 1 87 ? -4.458 11.117 18.542 1.00 94.44 87 SER A O 1
ATOM 676 N N . VAL A 1 88 ? -3.497 12.956 17.678 1.00 93.69 88 VAL A N 1
ATOM 677 C CA . VAL A 1 88 ? -4.637 13.845 17.923 1.00 93.69 88 VAL A CA 1
ATOM 678 C C . VAL A 1 88 ? -5.840 13.426 17.086 1.00 93.69 88 VAL A C 1
ATOM 680 O O . VAL A 1 88 ? -6.931 13.322 17.638 1.00 93.69 88 VAL A O 1
ATOM 683 N N . LEU A 1 89 ? -5.666 13.116 15.796 1.00 92.06 89 LEU A N 1
ATOM 684 C CA . LEU A 1 89 ? -6.770 12.659 14.944 1.00 92.06 89 LEU A CA 1
ATOM 685 C C . LEU A 1 89 ? -7.395 11.368 15.479 1.00 92.06 89 LEU A C 1
ATOM 687 O O . LEU A 1 89 ? -8.615 11.288 15.625 1.00 92.06 89 LEU A O 1
ATOM 691 N N . THR A 1 90 ? -6.575 10.381 15.848 1.00 92.69 90 THR A N 1
ATOM 692 C CA . THR A 1 90 ? -7.075 9.125 16.429 1.00 92.69 90 THR A CA 1
ATOM 693 C C . THR A 1 90 ? -7.821 9.390 17.740 1.00 92.69 90 THR A C 1
ATOM 695 O O . THR A 1 90 ? -8.921 8.873 17.944 1.00 92.69 90 THR A O 1
ATOM 698 N N . ALA A 1 91 ? -7.277 10.247 18.611 1.00 92.31 91 ALA A N 1
ATOM 699 C CA . ALA A 1 91 ? -7.929 10.611 19.863 1.00 92.31 91 ALA A CA 1
ATOM 700 C C . ALA A 1 91 ? -9.254 11.360 19.644 1.00 92.31 91 ALA A C 1
ATOM 702 O O . ALA A 1 91 ? -10.237 11.053 20.310 1.00 92.31 91 ALA A O 1
ATOM 703 N N . LEU A 1 92 ? -9.336 12.286 18.688 1.00 92.06 92 LEU A N 1
ATOM 704 C CA . LEU A 1 92 ? -10.574 13.008 18.371 1.00 92.06 92 LEU A CA 1
ATOM 705 C C . LEU A 1 92 ? -11.685 12.068 17.887 1.00 92.06 92 LEU A C 1
ATOM 707 O O . LEU A 1 92 ? -12.844 12.214 18.287 1.00 92.06 92 LEU A O 1
ATOM 711 N N . PHE A 1 93 ? -11.342 11.082 17.056 1.00 92.06 93 PHE A N 1
ATOM 712 C CA . PHE A 1 93 ? -12.324 10.132 16.541 1.00 92.06 93 PHE A CA 1
ATOM 713 C C . PHE A 1 93 ? -12.798 9.159 17.613 1.00 92.06 93 PHE A C 1
ATOM 715 O O . PHE A 1 93 ? -14.001 8.896 17.694 1.00 92.06 93 PHE A O 1
ATOM 722 N N . PHE A 1 94 ? -11.887 8.656 18.446 1.00 91.44 94 PHE A N 1
ATOM 723 C CA . PHE A 1 94 ? -12.172 7.515 19.309 1.00 91.44 94 PHE A CA 1
ATOM 724 C C . PHE A 1 94 ? -12.241 7.842 20.807 1.00 91.44 94 PHE A C 1
ATOM 726 O O . PHE A 1 94 ? -12.696 7.009 21.563 1.00 91.44 94 PHE A O 1
ATOM 733 N N . ALA A 1 95 ? -11.947 9.053 21.288 1.00 88.00 95 ALA A N 1
ATOM 734 C CA . ALA A 1 95 ? -11.994 9.347 22.732 1.00 88.00 95 ALA A CA 1
ATOM 735 C C . ALA A 1 95 ? -13.360 9.154 23.414 1.00 88.00 95 ALA A C 1
ATOM 737 O O . ALA A 1 95 ? -13.422 9.046 24.639 1.00 88.00 95 ALA A O 1
ATOM 738 N N . LYS A 1 96 ? -14.459 9.157 22.652 1.00 85.88 96 LYS A N 1
ATOM 739 C CA . LYS A 1 96 ? -15.820 9.074 23.189 1.00 85.88 96 LYS A CA 1
ATOM 740 C C . LYS A 1 96 ? -16.397 7.674 23.007 1.00 85.88 96 LYS A C 1
ATOM 742 O O . LYS A 1 96 ? -16.443 7.158 21.890 1.00 85.88 96 LYS A O 1
ATOM 747 N N . GLU A 1 97 ? -16.936 7.106 24.085 1.00 79.38 97 GLU A N 1
ATOM 748 C CA . GLU A 1 97 ? -17.733 5.886 23.991 1.00 79.38 97 GLU A CA 1
ATOM 749 C C . GLU A 1 97 ? -19.013 6.130 23.178 1.00 79.38 97 GLU A C 1
ATOM 751 O O . GLU A 1 97 ? -19.700 7.145 23.325 1.00 79.38 97 GLU A O 1
ATOM 756 N N . ARG A 1 98 ? -19.318 5.195 22.278 1.00 83.62 98 ARG A N 1
ATOM 757 C CA . ARG A 1 98 ? -20.419 5.279 21.318 1.00 83.62 98 ARG A CA 1
ATOM 758 C C . ARG A 1 98 ? -21.151 3.938 21.244 1.00 83.62 98 ARG A C 1
ATOM 760 O O . ARG A 1 98 ? -20.644 2.905 21.688 1.00 83.62 98 ARG A O 1
ATOM 767 N N . THR A 1 99 ? -22.368 3.954 20.704 1.00 88.44 99 THR A N 1
ATOM 768 C CA . THR A 1 99 ? -23.064 2.718 20.319 1.00 88.44 99 THR A CA 1
ATOM 769 C C . THR A 1 99 ? -22.330 2.064 19.150 1.00 88.44 99 THR A C 1
ATOM 771 O O . THR A 1 99 ? -21.629 2.745 18.402 1.00 88.44 99 THR A O 1
ATOM 774 N N . PHE A 1 100 ? -22.509 0.756 18.958 1.00 88.75 100 PHE A N 1
ATOM 775 C CA . PHE A 1 100 ? -21.774 0.014 17.931 1.00 88.75 100 PHE A CA 1
ATOM 776 C C . PHE A 1 100 ? -21.951 0.605 16.520 1.00 88.75 100 PHE A C 1
ATOM 778 O O . PHE A 1 100 ? -20.963 0.834 15.829 1.00 88.75 100 PHE A O 1
ATOM 785 N N . LEU A 1 101 ? -23.183 0.948 16.121 1.00 91.44 101 LEU A N 1
ATOM 786 C CA . LEU A 1 101 ? -23.457 1.563 14.813 1.00 91.44 101 LEU A CA 1
ATOM 787 C C . LEU A 1 101 ? -22.750 2.914 14.635 1.00 91.44 101 LEU A C 1
ATOM 789 O O . LEU A 1 101 ? -22.199 3.196 13.573 1.00 91.44 101 LEU A O 1
ATOM 793 N N . VAL A 1 102 ? -22.708 3.737 15.686 1.00 92.31 102 VAL A N 1
ATOM 794 C CA . VAL A 1 102 ? -22.003 5.025 15.639 1.00 92.31 102 VAL A CA 1
ATOM 795 C C . VAL A 1 102 ? -20.486 4.803 15.626 1.00 92.31 102 VAL A C 1
ATOM 797 O O . VAL A 1 102 ? -19.775 5.542 14.948 1.00 92.31 102 VAL A O 1
ATOM 800 N N . THR A 1 103 ? -19.966 3.769 16.300 1.00 92.06 103 THR A N 1
ATOM 801 C CA . THR A 1 103 ? -18.558 3.362 16.170 1.00 92.06 103 THR A CA 1
ATOM 802 C C . THR A 1 103 ? -18.234 2.945 14.737 1.00 92.06 103 THR A C 1
ATOM 804 O O . THR A 1 103 ? -17.235 3.413 14.207 1.00 92.06 103 THR A O 1
ATOM 807 N N . VAL A 1 104 ? -19.081 2.149 14.077 1.00 95.06 104 VAL A N 1
ATOM 808 C CA . VAL A 1 104 ? -18.897 1.768 12.663 1.00 95.06 104 VAL A CA 1
ATOM 809 C C . VAL A 1 104 ? -18.825 3.010 11.769 1.00 95.06 104 VAL A C 1
ATOM 811 O O . VAL A 1 104 ? -17.864 3.165 11.020 1.00 95.06 104 VAL A O 1
ATOM 814 N N . ALA A 1 105 ? -19.773 3.944 11.903 1.00 95.56 105 ALA A N 1
ATOM 815 C CA . ALA A 1 105 ? -19.749 5.208 11.161 1.00 95.56 105 ALA A CA 1
ATOM 816 C C . ALA A 1 105 ? -18.492 6.047 11.453 1.00 95.56 105 ALA A C 1
ATOM 818 O O . ALA A 1 105 ? -17.894 6.616 10.543 1.00 95.56 105 ALA A O 1
ATOM 819 N N . THR A 1 106 ? -18.050 6.074 12.714 1.00 93.94 106 THR A N 1
ATOM 820 C CA . THR A 1 106 ? -16.814 6.755 13.130 1.00 93.94 106 THR A CA 1
ATOM 821 C C . THR A 1 106 ? -15.588 6.143 12.461 1.00 93.94 106 THR A C 1
ATOM 823 O O . THR A 1 106 ? -14.741 6.877 11.964 1.00 93.94 106 THR A O 1
ATOM 826 N N . VAL A 1 107 ? -15.488 4.812 12.451 1.00 95.44 107 VAL A N 1
ATOM 827 C CA . VAL A 1 107 ? -14.378 4.090 11.822 1.00 95.44 107 VAL A CA 1
ATOM 828 C C . VAL A 1 107 ? -14.360 4.368 10.325 1.00 95.44 107 VAL A C 1
ATOM 830 O O . VAL A 1 107 ? -13.309 4.713 9.800 1.00 95.44 107 VAL A O 1
ATOM 833 N N . MET A 1 108 ? -15.509 4.307 9.644 1.00 95.38 108 MET A N 1
ATOM 834 C CA . MET A 1 108 ? -15.587 4.669 8.224 1.00 95.38 108 MET A CA 1
ATOM 835 C C . MET A 1 108 ? -15.109 6.103 7.979 1.00 95.38 108 MET A C 1
ATOM 837 O O . MET A 1 108 ? -14.283 6.316 7.097 1.00 95.38 108 MET A O 1
ATOM 841 N N . GLY A 1 109 ? -15.563 7.067 8.787 1.00 94.25 109 GLY A N 1
ATOM 842 C CA . GLY A 1 109 ? -15.113 8.457 8.697 1.00 94.25 109 GLY A CA 1
ATOM 843 C C . GLY A 1 109 ? -13.605 8.609 8.911 1.00 94.25 109 GLY A C 1
ATOM 844 O O . GLY A 1 109 ? -12.955 9.309 8.144 1.00 94.25 109 GLY A O 1
ATOM 845 N N . PHE A 1 110 ? -13.036 7.911 9.900 1.00 93.31 110 PHE A N 1
ATOM 846 C CA . PHE A 1 110 ? -11.595 7.914 10.172 1.00 93.31 110 PHE A CA 1
ATOM 847 C C . PHE A 1 110 ? -10.794 7.349 8.994 1.00 93.31 110 PHE A C 1
ATOM 849 O O . PHE A 1 110 ? -9.804 7.941 8.578 1.00 93.31 110 PHE A O 1
ATOM 856 N N . LEU A 1 111 ? -11.239 6.228 8.423 1.00 93.12 111 LEU A N 1
ATOM 857 C CA . LEU A 1 111 ? -10.579 5.610 7.274 1.00 93.12 111 LEU A CA 1
ATOM 858 C C . LEU A 1 111 ? -10.699 6.461 6.005 1.00 93.12 111 LEU A C 1
ATOM 860 O O . LEU A 1 111 ? -9.765 6.499 5.206 1.00 93.12 111 LEU A O 1
ATOM 864 N N . PHE A 1 112 ? -11.818 7.170 5.840 1.00 91.38 112 PHE A N 1
ATOM 865 C CA . PHE A 1 112 ? -12.047 8.071 4.714 1.00 91.38 112 PHE A CA 1
ATOM 866 C C . PHE A 1 112 ? -11.073 9.255 4.703 1.00 91.38 112 PHE A C 1
ATOM 868 O O . PHE A 1 112 ? -10.718 9.729 3.629 1.00 91.38 112 PHE A O 1
ATOM 875 N N . LEU A 1 113 ? -10.566 9.692 5.864 1.00 89.25 113 LEU A N 1
ATOM 876 C CA . LEU A 1 113 ? -9.558 10.758 5.930 1.00 89.25 113 LEU A CA 1
ATOM 877 C C . LEU A 1 113 ? -8.291 10.422 5.138 1.00 89.25 113 LEU A C 1
ATOM 879 O O . LEU A 1 113 ? -7.729 11.301 4.499 1.00 89.25 113 LEU A O 1
ATOM 883 N N . PHE A 1 114 ? -7.874 9.154 5.114 1.00 87.25 114 PHE A N 1
ATOM 884 C CA . PHE A 1 114 ? -6.695 8.719 4.356 1.00 87.25 114 PHE A CA 1
ATOM 885 C C . PHE A 1 114 ? -6.908 8.726 2.833 1.00 87.25 114 PHE A C 1
ATOM 887 O O . PHE A 1 114 ? -5.975 8.445 2.085 1.00 87.25 114 PHE A O 1
ATOM 894 N N . LEU A 1 115 ? -8.127 9.010 2.366 1.00 87.44 115 LEU A N 1
ATOM 895 C CA . LEU A 1 115 ? -8.463 9.148 0.948 1.00 87.44 115 LEU A CA 1
ATOM 896 C C . LEU A 1 115 ? -8.527 10.614 0.499 1.00 87.44 115 LEU A C 1
ATOM 898 O O . LEU A 1 115 ? -8.667 10.863 -0.696 1.00 87.44 115 LEU A O 1
ATOM 902 N N . LEU A 1 116 ? -8.465 11.571 1.431 1.00 83.88 116 LEU A N 1
ATOM 903 C CA . LEU A 1 116 ? -8.677 12.991 1.161 1.00 83.88 116 LEU A CA 1
ATOM 904 C C . LEU A 1 116 ? -7.368 13.786 1.260 1.00 83.88 116 LEU A C 1
ATOM 906 O O . LEU A 1 116 ? -6.730 13.764 2.315 1.00 83.88 116 LEU A O 1
ATOM 910 N N . PRO A 1 117 ? -7.005 14.581 0.240 1.00 73.94 117 PRO A N 1
ATOM 911 C CA . PRO A 1 117 ? -5.987 15.611 0.397 1.00 73.94 117 PRO A CA 1
ATOM 912 C C . PRO A 1 117 ? -6.386 16.648 1.465 1.00 73.94 117 PRO A C 1
ATOM 914 O O . PRO A 1 117 ? -7.568 16.988 1.566 1.00 73.94 117 PRO A O 1
ATOM 917 N N . PRO A 1 118 ? -5.447 17.178 2.277 1.00 71.88 118 PRO A N 1
ATOM 918 C CA . PRO A 1 118 ? -4.013 16.866 2.347 1.00 71.88 118 PRO A CA 1
ATOM 919 C C . PRO A 1 118 ? -3.677 15.736 3.346 1.00 71.88 118 PRO A C 1
ATOM 921 O O . PRO A 1 118 ? -2.523 15.554 3.724 1.00 71.88 118 PRO A O 1
ATOM 924 N N . LEU A 1 119 ? -4.671 15.021 3.879 1.00 74.88 119 LEU A N 1
ATOM 925 C CA . LEU A 1 119 ? -4.444 13.935 4.844 1.00 74.88 119 LEU A CA 1
ATOM 926 C C . LEU A 1 119 ? -3.949 12.651 4.164 1.00 74.88 119 LEU A C 1
ATOM 928 O O . LEU A 1 119 ? -3.421 11.759 4.829 1.00 74.88 119 LEU A O 1
ATOM 932 N N . ASP A 1 120 ? -4.017 12.595 2.837 1.00 69.25 120 ASP A N 1
ATOM 933 C CA . ASP A 1 120 ? -3.352 11.590 2.016 1.00 69.25 120 ASP A CA 1
ATOM 934 C C . ASP A 1 120 ? -1.814 11.588 2.199 1.00 69.25 120 ASP A C 1
ATOM 936 O O . ASP A 1 120 ? -1.146 10.587 1.944 1.00 69.25 120 ASP A O 1
ATOM 940 N N . ILE A 1 121 ? -1.236 12.664 2.738 1.00 68.38 121 ILE A N 1
ATOM 941 C CA . ILE A 1 121 ? 0.191 12.768 3.075 1.00 68.38 121 ILE A CA 1
ATOM 942 C C . ILE A 1 121 ? 0.582 11.775 4.199 1.00 68.38 121 ILE A C 1
ATOM 944 O O . ILE A 1 121 ? 1.700 11.264 4.206 1.00 68.38 121 ILE A O 1
ATOM 948 N N . ILE A 1 122 ? -0.332 11.431 5.120 1.00 76.62 122 ILE A N 1
ATOM 949 C CA . ILE A 1 122 ? -0.094 10.434 6.190 1.00 76.62 122 ILE A CA 1
ATOM 950 C C . ILE A 1 122 ? -0.590 9.023 5.832 1.00 76.62 122 ILE A C 1
ATOM 952 O O . ILE A 1 122 ? -0.794 8.179 6.705 1.00 76.62 122 ILE A O 1
ATOM 956 N N . THR A 1 123 ? -0.782 8.736 4.543 1.00 81.38 123 THR A N 1
ATOM 957 C CA . THR A 1 123 ? -1.308 7.446 4.051 1.00 81.38 123 THR A CA 1
ATOM 958 C C . THR A 1 123 ? -0.470 6.234 4.402 1.00 81.38 123 THR A C 1
ATOM 960 O O . THR A 1 123 ? -1.027 5.147 4.550 1.00 81.38 123 THR A O 1
ATOM 963 N N . PHE A 1 124 ? 0.827 6.414 4.646 1.00 80.12 124 PHE A N 1
ATOM 964 C CA . PHE A 1 124 ? 1.697 5.362 5.171 1.00 80.12 124 PHE A CA 1
ATOM 965 C C . PHE A 1 124 ? 1.206 4.799 6.527 1.00 80.12 124 PHE A C 1
ATOM 967 O O . PHE A 1 124 ? 1.549 3.677 6.886 1.00 80.12 124 PHE A O 1
ATOM 974 N N . MET A 1 125 ? 0.361 5.534 7.265 1.00 87.50 125 MET A N 1
ATOM 975 C CA . MET A 1 125 ? -0.285 5.096 8.514 1.00 87.50 125 MET A CA 1
ATOM 976 C C . MET A 1 125 ? -1.715 4.557 8.322 1.00 87.50 125 MET A C 1
ATOM 978 O O . MET A 1 125 ? -2.373 4.197 9.298 1.00 87.50 125 MET A O 1
ATOM 982 N N . SER A 1 126 ? -2.228 4.512 7.089 1.00 89.56 126 SER A N 1
ATOM 983 C CA . SER A 1 126 ? -3.571 3.997 6.819 1.00 89.56 126 SER A CA 1
ATOM 984 C C . SER A 1 126 ? -3.641 2.503 7.143 1.00 89.56 126 SER A C 1
ATOM 986 O O . SER A 1 126 ? -2.818 1.748 6.636 1.00 89.56 126 SER A O 1
ATOM 988 N N . PRO A 1 127 ? -4.641 2.016 7.897 1.00 92.50 127 PRO A N 1
ATOM 989 C CA . PRO A 1 127 ? -4.806 0.582 8.130 1.00 92.50 127 PRO A CA 1
ATOM 990 C C . PRO A 1 127 ? -5.546 -0.127 6.983 1.00 92.50 127 PRO A C 1
ATOM 992 O O . PRO A 1 127 ? -5.753 -1.335 7.053 1.00 92.50 127 PRO A O 1
ATOM 995 N N . LEU A 1 128 ? -5.977 0.590 5.932 1.00 94.81 128 LEU A N 1
ATOM 996 C CA . LEU A 1 128 ? -6.825 0.038 4.863 1.00 94.81 128 LEU A CA 1
ATOM 997 C C . LEU A 1 128 ? -6.203 -1.175 4.162 1.00 94.81 128 LEU A C 1
ATOM 999 O O . LEU A 1 128 ? -6.903 -2.142 3.866 1.00 94.81 128 LEU A O 1
ATOM 1003 N N . TRP A 1 129 ? -4.889 -1.152 3.949 1.00 93.88 129 TRP A N 1
ATOM 1004 C CA . TRP A 1 129 ? -4.167 -2.244 3.301 1.00 93.88 129 TRP A CA 1
ATOM 1005 C C . TRP A 1 129 ? -4.227 -3.554 4.113 1.00 93.88 129 TRP A C 1
ATOM 1007 O O . TRP A 1 129 ? -4.187 -4.635 3.527 1.00 93.88 129 TRP A O 1
ATOM 1017 N N . MET A 1 130 ? -4.418 -3.494 5.441 1.00 95.31 130 MET A N 1
ATOM 1018 C CA . MET A 1 130 ? -4.507 -4.681 6.310 1.00 95.31 130 MET A CA 1
ATOM 1019 C C . MET A 1 130 ? -5.692 -5.581 5.956 1.00 95.31 130 MET A C 1
ATOM 1021 O O . MET A 1 130 ? -5.651 -6.781 6.232 1.00 95.31 130 MET A O 1
ATOM 1025 N N . ALA A 1 131 ? -6.728 -5.040 5.305 1.00 96.50 131 ALA A N 1
ATOM 1026 C CA . ALA A 1 131 ? -7.845 -5.835 4.808 1.00 96.50 131 ALA A CA 1
ATOM 1027 C C . ALA A 1 131 ? -7.377 -6.964 3.879 1.00 96.50 131 ALA A C 1
ATOM 1029 O O . ALA A 1 131 ? -7.945 -8.048 3.920 1.00 96.50 131 ALA A O 1
ATOM 1030 N N . GLY A 1 132 ? -6.313 -6.762 3.100 1.00 95.31 132 GLY A N 1
ATOM 1031 C CA . GLY A 1 132 ? -5.763 -7.801 2.230 1.00 95.31 132 GLY A CA 1
ATOM 1032 C C . GLY A 1 132 ? -4.932 -8.871 2.923 1.00 95.31 132 GLY A C 1
ATOM 1033 O O . GLY A 1 132 ? -4.823 -9.994 2.424 1.00 95.31 132 GLY A O 1
ATOM 1034 N N . LEU A 1 133 ? -4.373 -8.550 4.091 1.00 94.38 133 LEU A N 1
ATOM 1035 C CA . LEU A 1 133 ? -3.754 -9.550 4.956 1.00 94.38 133 LEU A CA 1
ATOM 1036 C C . LEU A 1 133 ? -4.808 -10.378 5.692 1.00 94.38 133 LEU A C 1
ATOM 1038 O O . LEU A 1 133 ? -4.612 -11.570 5.885 1.00 94.38 133 LEU A O 1
ATOM 1042 N N . LEU A 1 134 ? -5.919 -9.768 6.106 1.00 95.69 134 LEU A N 1
ATOM 1043 C CA . LEU A 1 134 ? -6.940 -10.428 6.928 1.00 95.69 134 LEU A CA 1
ATOM 1044 C C . LEU A 1 134 ? -8.008 -11.150 6.103 1.00 95.69 134 LEU A C 1
ATOM 1046 O O . LEU A 1 134 ? -8.431 -12.241 6.467 1.00 95.69 134 LEU A O 1
ATOM 1050 N N . PHE A 1 135 ? -8.440 -10.554 4.996 1.00 96.00 135 PHE A N 1
ATOM 1051 C CA . PHE A 1 135 ? -9.577 -11.009 4.194 1.00 96.00 135 PHE A CA 1
ATOM 1052 C C . PHE A 1 135 ? -9.190 -11.119 2.709 1.00 96.00 135 PHE A C 1
ATOM 1054 O O . PHE A 1 135 ? -9.798 -10.459 1.858 1.00 96.00 135 PHE A O 1
ATOM 1061 N N . PRO A 1 136 ? -8.163 -11.916 2.365 1.00 95.88 136 PRO A N 1
ATOM 1062 C CA . PRO A 1 136 ? -7.719 -12.040 0.982 1.00 95.88 136 PRO A CA 1
ATOM 1063 C C . PRO A 1 136 ? -8.847 -12.572 0.079 1.00 95.88 136 PRO A C 1
ATOM 1065 O O . PRO A 1 136 ? -9.672 -13.382 0.499 1.00 95.88 136 PRO A O 1
ATOM 1068 N N . GLY A 1 137 ? -8.908 -12.077 -1.156 1.00 94.19 137 GLY A N 1
ATOM 1069 C CA . GLY A 1 137 ? -9.888 -12.459 -2.177 1.00 94.19 137 GLY A CA 1
ATOM 1070 C C . GLY A 1 137 ? -11.318 -11.957 -1.983 1.00 94.19 137 GLY A C 1
ATOM 1071 O O . GLY A 1 137 ? -12.198 -12.312 -2.762 1.00 94.19 137 GLY A O 1
ATOM 1072 N N . THR A 1 138 ? -11.573 -11.113 -0.984 1.00 95.31 138 THR A N 1
ATOM 1073 C CA . THR A 1 138 ? -12.924 -10.598 -0.696 1.00 95.31 138 THR A CA 1
ATOM 1074 C C . THR A 1 138 ? -13.221 -9.225 -1.320 1.00 95.31 138 THR A C 1
ATOM 1076 O O . THR A 1 138 ? -14.349 -8.731 -1.233 1.00 95.31 138 THR A O 1
ATOM 1079 N N . GLY A 1 139 ? -12.234 -8.589 -1.959 1.00 95.44 139 GLY A N 1
ATOM 1080 C CA . GLY A 1 139 ? -12.362 -7.285 -2.611 1.00 95.44 139 GLY A CA 1
ATOM 1081 C C . GLY A 1 139 ? -12.895 -6.202 -1.668 1.00 95.44 139 GLY A C 1
ATOM 1082 O O . GLY A 1 139 ? -12.468 -6.078 -0.520 1.00 95.44 139 GLY A O 1
ATOM 1083 N N . TYR A 1 140 ? -13.877 -5.421 -2.126 1.00 96.12 140 TYR A N 1
ATOM 1084 C CA . TYR A 1 140 ? -14.481 -4.352 -1.317 1.00 96.12 140 TYR A CA 1
ATOM 1085 C C . TYR A 1 140 ? -15.176 -4.854 -0.042 1.00 96.12 140 TYR A C 1
ATOM 1087 O O . TYR A 1 140 ? -15.251 -4.111 0.937 1.00 96.12 140 TYR A O 1
ATOM 1095 N N . VAL A 1 141 ? -15.653 -6.104 -0.010 1.00 96.50 141 VAL A N 1
ATOM 1096 C CA . VAL A 1 141 ? -16.294 -6.673 1.189 1.00 96.50 141 VAL A CA 1
ATOM 1097 C C . VAL A 1 141 ? -15.273 -6.853 2.318 1.00 96.50 141 VAL A C 1
ATOM 1099 O O . VAL A 1 141 ? -15.600 -6.622 3.480 1.00 96.50 141 VAL A O 1
ATOM 1102 N N . GLY A 1 142 ? -14.009 -7.146 2.001 1.00 96.06 142 GLY A N 1
ATOM 1103 C CA . GLY A 1 142 ? -12.942 -7.217 3.003 1.00 96.06 142 GLY A CA 1
ATOM 1104 C C . GLY A 1 142 ? -12.654 -5.884 3.687 1.00 96.06 142 GLY A C 1
ATOM 1105 O O . GLY A 1 142 ? -12.318 -5.863 4.870 1.00 96.06 142 GLY A O 1
ATOM 1106 N N . LEU A 1 143 ? -12.862 -4.758 2.994 1.00 96.50 143 LEU A N 1
ATOM 1107 C CA . LEU A 1 143 ? -12.790 -3.431 3.618 1.00 96.50 143 LEU A CA 1
ATOM 1108 C C . LEU A 1 143 ? -13.913 -3.246 4.647 1.00 96.50 143 LEU A C 1
ATOM 1110 O O . LEU A 1 143 ? -13.675 -2.700 5.724 1.00 96.50 143 LEU A O 1
ATOM 1114 N N . LEU A 1 144 ? -15.118 -3.746 4.356 1.00 96.19 144 LEU A N 1
ATOM 1115 C CA . LEU A 1 144 ? -16.222 -3.744 5.317 1.00 96.19 144 LEU A CA 1
ATOM 1116 C C . LEU A 1 144 ? -15.913 -4.645 6.523 1.00 96.19 144 LEU A C 1
ATOM 1118 O O . LEU A 1 144 ? -16.151 -4.236 7.658 1.00 96.19 144 LEU A O 1
ATOM 1122 N N . PHE A 1 145 ? -15.331 -5.829 6.314 1.00 96.38 145 PHE A N 1
ATOM 1123 C CA . PHE A 1 145 ? -14.893 -6.688 7.420 1.00 96.38 145 PHE A CA 1
ATOM 1124 C C . PHE A 1 145 ? -13.811 -6.033 8.280 1.00 96.38 145 PHE A C 1
ATOM 1126 O O . PHE A 1 145 ? -13.876 -6.134 9.504 1.00 96.38 145 PHE A O 1
ATOM 1133 N N . LEU A 1 146 ? -12.873 -5.293 7.682 1.00 97.31 146 LEU A N 1
ATOM 1134 C CA . LEU A 1 146 ? -11.895 -4.502 8.430 1.00 97.31 146 LEU A CA 1
ATOM 1135 C C . LEU A 1 146 ? -12.576 -3.424 9.287 1.00 97.31 146 LEU A C 1
ATOM 1137 O O . LEU A 1 146 ? -12.246 -3.280 10.464 1.00 97.31 146 LEU A O 1
ATOM 1141 N N . VAL A 1 147 ? -13.552 -2.697 8.732 1.00 96.94 147 VAL A N 1
ATOM 1142 C CA . VAL A 1 147 ? -14.343 -1.703 9.479 1.00 96.94 147 VAL A CA 1
ATOM 1143 C C . VAL A 1 147 ? -15.049 -2.352 10.671 1.00 96.94 147 VAL A C 1
ATOM 1145 O O . VAL A 1 147 ? -14.974 -1.835 11.788 1.00 96.94 147 VAL A O 1
ATOM 1148 N N . LEU A 1 148 ? -15.713 -3.489 10.451 1.00 96.06 148 LEU A N 1
ATOM 1149 C CA . LEU A 1 148 ? -16.421 -4.226 11.499 1.00 96.06 148 LEU A CA 1
ATOM 1150 C C . LEU A 1 148 ? -15.460 -4.756 12.566 1.00 96.06 148 LEU A C 1
ATOM 1152 O O . LEU A 1 148 ? -15.754 -4.639 13.757 1.00 96.06 148 LEU A O 1
ATOM 1156 N N . LEU A 1 149 ? -14.292 -5.259 12.160 1.00 96.44 149 LEU A N 1
ATOM 1157 C CA . LEU A 1 149 ? -13.248 -5.703 13.074 1.00 96.44 149 LEU A CA 1
ATOM 1158 C C . LEU A 1 149 ? -12.783 -4.548 13.963 1.00 96.44 149 LEU A C 1
ATOM 1160 O O . LEU A 1 149 ? -12.867 -4.657 15.183 1.00 96.44 149 LEU A O 1
ATOM 1164 N N . ILE A 1 150 ? -12.374 -3.419 13.382 1.00 95.88 150 ILE A N 1
ATOM 1165 C CA . ILE A 1 150 ? -11.921 -2.248 14.147 1.00 95.88 150 ILE A CA 1
ATOM 1166 C C . ILE A 1 150 ? -13.031 -1.753 15.087 1.00 95.88 150 ILE A C 1
ATOM 1168 O O . ILE A 1 150 ? -12.780 -1.513 16.269 1.00 95.88 150 ILE A O 1
ATOM 1172 N N . ALA A 1 151 ? -14.276 -1.659 14.610 1.00 94.81 151 ALA A N 1
ATOM 1173 C CA . ALA A 1 151 ? -15.406 -1.239 15.436 1.00 94.81 151 ALA A CA 1
ATOM 1174 C C . ALA A 1 151 ? -15.693 -2.210 16.597 1.00 94.81 151 ALA A C 1
ATOM 1176 O O . ALA A 1 151 ? -16.066 -1.770 17.690 1.00 94.81 151 ALA A O 1
ATOM 1177 N N . SER A 1 152 ? -15.501 -3.516 16.381 1.00 94.06 152 SER A N 1
ATOM 1178 C CA . SER A 1 152 ? -15.645 -4.543 17.418 1.00 94.06 152 SER A CA 1
ATOM 1179 C C . SER A 1 152 ? -14.525 -4.479 18.461 1.00 94.06 152 SER A C 1
ATOM 1181 O O . SER A 1 152 ? -14.820 -4.543 19.653 1.00 94.06 152 SER A O 1
ATOM 1183 N N . LEU A 1 153 ? -13.275 -4.233 1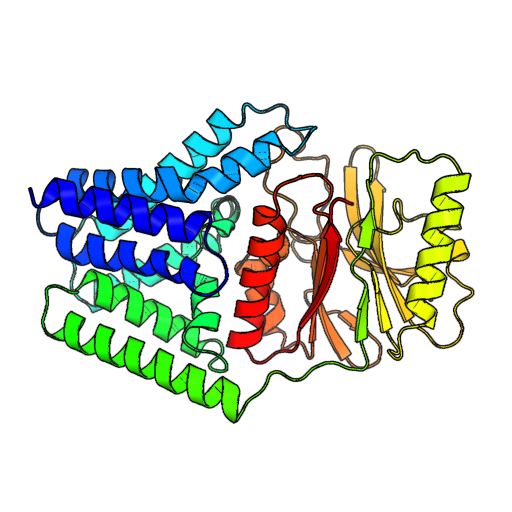8.043 1.00 93.81 153 LEU A N 1
ATOM 1184 C CA . LEU A 1 153 ? -12.124 -4.033 18.934 1.00 93.81 153 LEU A CA 1
ATOM 1185 C C . LEU A 1 153 ? -12.280 -2.765 19.787 1.00 93.81 153 LEU A C 1
ATOM 1187 O O . LEU A 1 153 ? -12.007 -2.779 20.983 1.00 93.81 153 LEU A O 1
ATOM 1191 N N . LEU A 1 154 ? -12.827 -1.690 19.218 1.00 91.81 154 LEU A N 1
ATOM 1192 C CA . LEU A 1 154 ? -13.175 -0.475 19.968 1.00 91.81 154 LEU A CA 1
ATOM 1193 C C . LEU A 1 154 ? -14.322 -0.684 20.972 1.00 91.81 154 LEU A C 1
ATOM 1195 O O . LEU A 1 154 ? -14.519 0.133 21.867 1.00 91.81 154 LEU A O 1
ATOM 1199 N N . ASN A 1 155 ? -15.089 -1.767 20.843 1.00 89.38 155 ASN A N 1
ATOM 1200 C CA . ASN A 1 155 ? -16.155 -2.154 21.769 1.00 89.38 155 ASN A CA 1
ATOM 1201 C C . ASN A 1 155 ? -15.813 -3.440 22.544 1.00 89.38 155 ASN A C 1
ATOM 1203 O O . ASN A 1 155 ? -16.714 -4.065 23.105 1.00 89.38 155 ASN A O 1
ATOM 1207 N N . LEU A 1 156 ? -14.533 -3.828 22.612 1.00 86.06 156 LEU A N 1
ATOM 1208 C CA . LEU A 1 156 ? -14.075 -5.086 23.213 1.00 86.06 156 LEU A CA 1
ATOM 1209 C C . LEU A 1 156 ? -14.544 -5.333 24.663 1.00 86.06 156 LEU A C 1
ATOM 1211 O O . LEU A 1 156 ? -14.758 -6.488 25.013 1.00 86.06 156 LEU A O 1
ATOM 1215 N N . PRO A 1 157 ? -14.756 -4.326 25.536 1.00 85.00 157 PRO A N 1
ATOM 1216 C CA . PRO A 1 157 ? -15.308 -4.586 26.870 1.00 85.00 157 PRO A CA 1
ATOM 1217 C C . PRO A 1 157 ? -16.767 -5.068 26.879 1.00 85.00 157 PRO A C 1
ATOM 1219 O O . PRO A 1 157 ? -17.244 -5.532 27.912 1.00 85.00 157 PRO A O 1
ATOM 1222 N N . LYS A 1 158 ? -17.501 -4.920 25.769 1.00 84.81 158 LYS A N 1
ATOM 1223 C CA . LYS A 1 158 ? -18.902 -5.342 25.636 1.00 84.81 158 LYS A CA 1
ATOM 1224 C C . LYS A 1 158 ? -18.953 -6.762 25.079 1.00 84.81 158 LYS A C 1
ATOM 1226 O O . LYS A 1 158 ? -18.225 -7.073 24.141 1.00 84.81 158 LYS A O 1
ATOM 1231 N N . PHE A 1 159 ? -19.881 -7.584 25.572 1.00 82.94 159 PHE A N 1
ATOM 1232 C CA . PHE A 1 159 ? -20.053 -8.976 25.125 1.00 82.94 159 PHE A CA 1
ATOM 1233 C C . PHE A 1 159 ? -20.130 -9.108 23.593 1.00 82.94 159 PHE A C 1
ATOM 1235 O O . PHE A 1 159 ? -19.365 -9.855 22.991 1.00 82.94 159 PHE A O 1
ATOM 1242 N N . HIS A 1 160 ? -20.974 -8.299 22.944 1.00 82.44 160 HIS A N 1
ATOM 1243 C CA . HIS A 1 160 ? -21.096 -8.282 21.483 1.00 82.44 160 HIS A CA 1
ATOM 1244 C C . HIS A 1 160 ? -19.782 -7.919 20.766 1.00 82.44 160 HIS A C 1
ATOM 1246 O O . HIS A 1 160 ? -19.510 -8.454 19.697 1.00 82.44 160 HIS A O 1
ATOM 1252 N N . GLY A 1 161 ? -18.951 -7.041 21.344 1.00 81.31 161 GLY A N 1
ATOM 1253 C CA . GLY A 1 161 ? -17.645 -6.681 20.781 1.00 81.31 161 GLY A CA 1
ATOM 1254 C C . GLY A 1 161 ? -16.626 -7.818 20.884 1.00 81.31 161 GLY A C 1
ATOM 1255 O O . GLY A 1 161 ? -15.887 -8.064 19.932 1.00 81.31 161 GLY A O 1
ATOM 1256 N N . GLN A 1 162 ? -16.631 -8.568 21.991 1.00 86.94 162 GLN A N 1
ATOM 1257 C CA . GLN A 1 162 ? -15.792 -9.765 22.160 1.00 86.94 162 GLN A CA 1
ATOM 1258 C C . GLN A 1 162 ? -16.158 -10.845 21.148 1.00 86.94 162 GLN A C 1
ATOM 1260 O O . GLN A 1 162 ? -15.300 -11.293 20.394 1.00 86.94 162 GLN A O 1
ATOM 1265 N N . VAL A 1 163 ? -17.441 -11.205 21.081 1.00 90.38 163 VAL A N 1
ATOM 1266 C CA . VAL A 1 163 ? -17.924 -12.246 20.167 1.00 90.38 163 VAL A CA 1
ATOM 1267 C C . VAL A 1 163 ? -17.654 -11.860 18.712 1.00 90.38 163 VAL A C 1
ATOM 1269 O O . VAL A 1 163 ? -17.133 -12.671 17.952 1.00 90.38 163 VAL A O 1
ATOM 1272 N N . LEU A 1 164 ? -17.942 -10.612 18.320 1.00 88.69 164 LEU A N 1
ATOM 1273 C CA . LEU A 1 164 ? -17.751 -10.167 16.939 1.00 88.69 164 LEU A CA 1
ATOM 1274 C C . LEU A 1 164 ? -16.271 -10.080 16.543 1.00 88.69 164 LEU A C 1
ATOM 1276 O O . LEU A 1 164 ? -15.923 -10.491 15.437 1.00 88.69 164 LEU A O 1
ATOM 1280 N N . SER A 1 165 ? -15.397 -9.584 17.423 1.00 89.19 165 SER A N 1
ATOM 1281 C CA . SER A 1 165 ? -13.954 -9.534 17.143 1.00 89.19 165 SER A CA 1
ATOM 1282 C C . SER A 1 165 ? -13.362 -10.937 17.017 1.00 89.19 165 SER A C 1
ATOM 1284 O O . SER A 1 165 ? -12.663 -11.211 16.045 1.00 89.19 165 SER A O 1
ATOM 1286 N N . GLN A 1 166 ? -13.702 -11.853 17.930 1.00 89.81 166 GLN A N 1
ATOM 1287 C CA . GLN A 1 166 ? -13.275 -13.253 17.869 1.00 89.81 166 GLN A CA 1
ATOM 1288 C C . GLN A 1 166 ? -13.776 -13.945 16.601 1.00 89.81 166 GLN A C 1
ATOM 1290 O O . GLN A 1 166 ? -12.985 -14.574 15.902 1.00 89.81 166 GLN A O 1
ATOM 1295 N N . ALA A 1 167 ? -15.059 -13.786 16.264 1.00 90.94 167 ALA A N 1
ATOM 1296 C CA . ALA A 1 167 ? -15.638 -14.357 15.052 1.00 90.94 167 ALA A CA 1
ATOM 1297 C C . ALA A 1 167 ? -14.966 -13.809 13.785 1.00 90.94 167 ALA A C 1
ATOM 1299 O O . ALA A 1 167 ? -14.631 -14.573 12.884 1.00 90.94 167 ALA A O 1
ATOM 1300 N N . THR A 1 168 ? -14.712 -12.498 13.731 1.00 91.00 168 THR A N 1
ATOM 1301 C CA . THR A 1 168 ? -14.086 -11.852 12.569 1.00 91.00 168 THR A CA 1
ATOM 1302 C C . THR A 1 168 ? -12.618 -12.259 12.415 1.00 91.00 168 THR A C 1
ATOM 1304 O O . THR A 1 168 ? -12.168 -12.512 11.301 1.00 91.00 168 THR A O 1
ATOM 1307 N N . LEU A 1 169 ? -11.870 -12.386 13.516 1.00 92.31 169 LEU A N 1
ATOM 1308 C CA . LEU A 1 169 ? -10.490 -12.884 13.497 1.00 92.31 169 LEU A CA 1
ATOM 1309 C C . LEU A 1 169 ? -10.423 -14.372 13.134 1.00 92.31 169 LEU A C 1
ATOM 1311 O O . LEU A 1 169 ? -9.568 -14.765 12.344 1.00 92.31 169 LEU A O 1
ATOM 1315 N N . ALA A 1 170 ? -11.339 -15.197 13.647 1.00 90.25 170 ALA A N 1
ATOM 1316 C CA . ALA A 1 170 ? -11.442 -16.600 13.254 1.00 90.25 170 ALA A CA 1
ATOM 1317 C C . ALA A 1 170 ? -11.761 -16.734 11.757 1.00 90.25 170 ALA A C 1
ATOM 1319 O O . ALA A 1 170 ? -11.115 -17.512 11.057 1.00 90.25 170 ALA A O 1
ATOM 1320 N N . ALA A 1 171 ? -12.691 -15.923 11.242 1.00 90.06 171 ALA A N 1
ATOM 1321 C CA . ALA A 1 171 ? -12.997 -15.860 9.817 1.00 90.06 171 ALA A CA 1
ATOM 1322 C C . ALA A 1 171 ? -11.788 -15.401 8.986 1.00 90.06 171 ALA A C 1
ATOM 1324 O O . ALA A 1 171 ? -11.543 -15.964 7.924 1.00 90.06 171 ALA A O 1
ATOM 1325 N N . ALA A 1 172 ? -11.000 -14.437 9.476 1.00 92.44 172 ALA A N 1
ATOM 1326 C CA . ALA A 1 172 ? -9.768 -13.998 8.823 1.00 92.44 172 ALA A CA 1
ATOM 1327 C C . ALA A 1 172 ? -8.724 -15.125 8.740 1.00 92.44 172 ALA A C 1
ATOM 1329 O O . ALA A 1 172 ? -8.112 -15.331 7.692 1.00 92.44 172 ALA A O 1
ATOM 1330 N N . LEU A 1 173 ? -8.544 -15.891 9.824 1.00 92.75 173 LEU A N 1
ATOM 1331 C CA . LEU A 1 173 ? -7.628 -17.035 9.870 1.00 92.75 173 LEU A CA 1
ATOM 1332 C C . LEU A 1 173 ? -8.059 -18.147 8.907 1.00 92.75 173 LEU A C 1
ATOM 1334 O O . LEU A 1 173 ? -7.257 -18.604 8.094 1.00 92.75 173 LEU A O 1
ATOM 1338 N N . VAL A 1 174 ? -9.332 -18.547 8.963 1.00 91.06 174 VAL A N 1
ATOM 1339 C CA . VAL A 1 174 ? -9.891 -19.576 8.073 1.00 91.06 174 VAL A CA 1
ATOM 1340 C C . VAL A 1 174 ? -9.852 -19.109 6.617 1.00 91.06 174 VAL A C 1
ATOM 1342 O O . VAL A 1 174 ? -9.424 -19.860 5.746 1.00 91.06 174 VAL A O 1
ATOM 1345 N N . GLY A 1 175 ? -10.231 -17.858 6.347 1.00 89.75 175 GLY A N 1
ATOM 1346 C CA . GLY A 1 175 ? -10.192 -17.262 5.013 1.00 89.75 175 GLY A CA 1
ATOM 1347 C C . GLY A 1 175 ? -8.781 -17.216 4.432 1.00 89.75 175 GLY A C 1
ATOM 1348 O O . GLY A 1 175 ? -8.590 -17.572 3.273 1.00 89.75 175 GLY A O 1
ATOM 1349 N N . ASN A 1 176 ? -7.773 -16.872 5.240 1.00 91.38 176 ASN A N 1
ATOM 1350 C CA . ASN A 1 176 ? -6.372 -16.946 4.823 1.00 91.38 176 ASN A CA 1
ATOM 1351 C C . ASN A 1 176 ? -5.933 -18.377 4.508 1.00 91.38 176 ASN A C 1
ATOM 1353 O O . ASN A 1 176 ? -5.284 -18.593 3.488 1.00 91.38 176 ASN A O 1
ATOM 1357 N N . ALA A 1 177 ? -6.293 -19.352 5.347 1.00 90.56 177 ALA A N 1
ATOM 1358 C CA . ALA A 1 177 ? -5.971 -20.753 5.089 1.00 90.56 177 ALA A CA 1
ATOM 1359 C C . ALA A 1 177 ? -6.607 -21.242 3.777 1.00 90.56 177 ALA A C 1
ATOM 1361 O O . ALA A 1 177 ? -5.929 -21.855 2.955 1.00 90.56 177 ALA A O 1
ATOM 1362 N N . ILE A 1 178 ? -7.880 -20.904 3.538 1.00 90.06 178 ILE A N 1
ATOM 1363 C CA . ILE A 1 178 ? -8.579 -21.224 2.287 1.00 90.06 178 ILE A CA 1
ATOM 1364 C C . ILE A 1 178 ? -7.888 -20.557 1.097 1.00 90.06 178 ILE A C 1
ATOM 1366 O O . ILE A 1 178 ? -7.638 -21.216 0.092 1.00 90.06 178 ILE A O 1
ATOM 1370 N N . PHE A 1 179 ? -7.555 -19.271 1.208 1.00 89.94 179 PHE A N 1
ATOM 1371 C CA . PHE A 1 179 ? -6.912 -18.527 0.130 1.00 89.94 179 PHE A CA 1
ATOM 1372 C C . PHE A 1 179 ? -5.563 -19.140 -0.258 1.00 89.94 179 PHE A C 1
ATOM 1374 O O . PHE A 1 179 ? -5.301 -19.358 -1.436 1.00 89.94 179 PHE A O 1
ATOM 1381 N N . LEU A 1 180 ? -4.734 -19.489 0.728 1.00 88.06 180 LEU A N 1
ATOM 1382 C CA . LEU A 1 180 ? 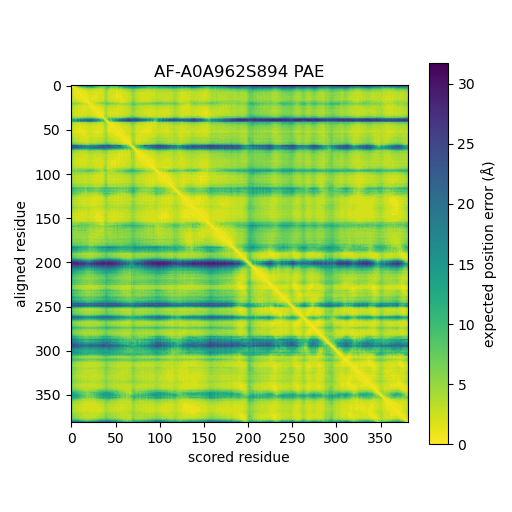-3.421 -20.091 0.490 1.00 88.06 180 LEU A CA 1
ATOM 1383 C C . LEU A 1 180 ? -3.503 -21.474 -0.168 1.00 88.06 180 LEU A C 1
ATOM 1385 O O . LEU A 1 180 ? -2.643 -21.801 -0.980 1.00 88.06 180 LEU A O 1
ATOM 1389 N N . VAL A 1 181 ? -4.508 -22.283 0.179 1.00 88.75 181 VAL A N 1
ATOM 1390 C CA . VAL A 1 181 ? -4.629 -23.664 -0.317 1.00 88.75 181 VAL A CA 1
ATOM 1391 C C . VAL A 1 181 ? -5.383 -23.740 -1.647 1.00 88.75 181 VAL A C 1
ATOM 1393 O O . VAL A 1 181 ? -5.002 -24.512 -2.522 1.00 88.75 181 VAL A O 1
ATOM 1396 N N . PHE A 1 182 ? -6.451 -22.958 -1.810 1.00 86.75 182 PHE A N 1
ATOM 1397 C CA . PHE A 1 182 ? -7.411 -23.129 -2.907 1.00 86.75 182 PHE A CA 1
ATOM 1398 C C . PHE A 1 182 ? -7.448 -21.968 -3.900 1.00 86.75 182 PHE A C 1
ATOM 1400 O O . PHE A 1 182 ? -7.961 -22.139 -5.004 1.00 86.75 182 PHE A O 1
ATOM 1407 N N . LEU A 1 183 ? -6.927 -20.794 -3.535 1.00 85.50 183 LEU A N 1
ATOM 1408 C CA . LEU A 1 183 ? -6.936 -19.595 -4.378 1.00 85.50 183 LEU A CA 1
ATOM 1409 C C . LEU A 1 183 ? -5.532 -18.966 -4.450 1.00 85.50 183 LEU A C 1
ATOM 1411 O O . LEU A 1 183 ? -5.384 -17.779 -4.146 1.00 85.50 183 LEU A O 1
ATOM 1415 N N . PRO A 1 184 ? -4.484 -19.731 -4.824 1.00 77.69 184 PRO A N 1
ATOM 1416 C CA . PRO A 1 184 ? -3.146 -19.170 -4.929 1.00 77.69 184 PRO A CA 1
ATOM 1417 C C . PRO A 1 184 ? -3.153 -17.998 -5.914 1.00 77.69 184 PRO A C 1
ATOM 1419 O O . PRO A 1 184 ? -3.801 -18.051 -6.964 1.00 77.69 184 PRO A O 1
ATOM 1422 N N . MET A 1 185 ? -2.432 -16.927 -5.572 1.00 84.12 185 MET A N 1
ATOM 1423 C CA . MET A 1 185 ? -2.314 -15.785 -6.475 1.00 84.12 185 MET A CA 1
ATOM 1424 C C . MET A 1 185 ? -1.713 -16.247 -7.797 1.00 84.12 185 MET A C 1
ATOM 1426 O O . MET A 1 185 ? -0.675 -16.910 -7.821 1.00 84.12 185 MET A O 1
ATOM 1430 N N . LYS A 1 186 ? -2.369 -15.881 -8.900 1.00 84.69 186 LYS A N 1
ATOM 1431 C CA . LYS A 1 186 ? -1.830 -16.139 -10.232 1.00 84.69 186 LYS A CA 1
ATOM 1432 C C . LYS A 1 186 ? -0.528 -15.354 -10.390 1.00 84.69 186 LYS A C 1
ATOM 1434 O O . LYS A 1 186 ? -0.468 -14.176 -10.041 1.00 84.69 186 LYS A O 1
ATOM 1439 N N . VAL A 1 187 ? 0.491 -16.017 -10.920 1.00 83.94 187 VAL A N 1
ATOM 1440 C CA . VAL A 1 187 ? 1.715 -15.369 -11.394 1.00 83.94 187 VAL A CA 1
ATOM 1441 C C . VAL A 1 187 ? 1.479 -14.970 -12.847 1.00 83.94 187 VAL A C 1
ATOM 1443 O O . VAL A 1 187 ? 0.999 -15.787 -13.633 1.00 83.94 187 VAL A O 1
ATOM 1446 N N . GLU A 1 188 ? 1.772 -13.723 -13.202 1.00 88.50 188 GLU A N 1
ATOM 1447 C CA . GLU A 1 188 ? 1.652 -13.253 -14.584 1.00 88.50 188 GLU A CA 1
ATOM 1448 C C . GLU A 1 188 ? 2.949 -13.560 -15.337 1.00 88.50 188 GLU A C 1
ATOM 1450 O O . GLU A 1 188 ? 3.868 -12.757 -15.356 1.00 88.50 188 GLU A O 1
ATOM 1455 N N . SER A 1 189 ? 3.045 -14.750 -15.933 1.00 87.94 189 SER A N 1
ATOM 1456 C CA . SER A 1 189 ? 4.280 -15.225 -16.578 1.00 87.94 189 SER A CA 1
ATOM 1457 C C . SER A 1 189 ? 4.672 -14.453 -17.842 1.00 87.94 189 SER A C 1
ATOM 1459 O O . SER A 1 189 ? 5.809 -14.568 -18.290 1.00 87.94 189 SER A O 1
ATOM 1461 N N . ALA A 1 190 ? 3.742 -13.700 -18.438 1.00 92.44 190 ALA A N 1
ATOM 1462 C CA . ALA A 1 190 ? 4.009 -12.874 -19.615 1.00 92.44 190 ALA A CA 1
ATOM 1463 C C . ALA A 1 190 ? 4.699 -11.543 -19.272 1.00 92.44 190 ALA A C 1
ATOM 1465 O O . ALA A 1 190 ? 5.145 -10.846 -20.185 1.00 92.44 190 ALA A O 1
ATOM 1466 N N . ILE A 1 191 ? 4.777 -11.186 -17.984 1.00 95.19 191 ILE A N 1
ATOM 1467 C CA . ILE A 1 191 ? 5.344 -9.925 -17.508 1.00 95.19 191 ILE A CA 1
ATOM 1468 C C . ILE A 1 191 ? 6.376 -10.217 -16.425 1.00 95.19 191 ILE A C 1
ATOM 1470 O O . ILE A 1 191 ? 6.067 -10.851 -15.420 1.00 95.19 191 ILE A O 1
ATOM 1474 N N . ASP A 1 192 ? 7.581 -9.694 -16.596 1.00 95.19 192 ASP A N 1
ATOM 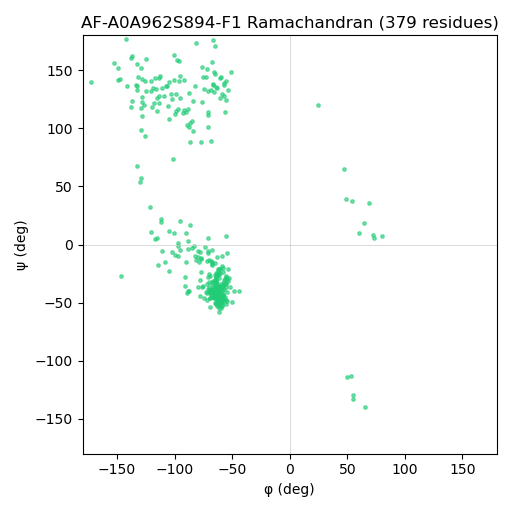1475 C CA . ASP A 1 192 ? 8.659 -9.836 -15.627 1.00 95.19 192 ASP A CA 1
ATOM 1476 C C . ASP A 1 192 ? 9.103 -8.475 -15.093 1.00 95.19 192 ASP A C 1
ATOM 1478 O O . ASP A 1 192 ? 9.260 -7.515 -15.846 1.00 95.19 192 ASP A O 1
ATOM 1482 N N . GLY A 1 193 ? 9.275 -8.389 -13.776 1.00 95.31 193 GLY A N 1
ATOM 1483 C CA . GLY A 1 193 ? 9.743 -7.197 -13.080 1.00 95.31 193 GLY A CA 1
ATOM 1484 C C . GLY A 1 193 ? 11.188 -7.396 -12.652 1.00 95.31 193 GLY A C 1
ATOM 1485 O O . GLY A 1 193 ? 11.459 -8.150 -11.719 1.00 95.31 193 GLY A O 1
ATOM 1486 N N . VAL A 1 194 ? 12.117 -6.705 -13.307 1.00 93.88 194 VAL A N 1
ATOM 1487 C CA . VAL A 1 194 ? 13.550 -6.839 -13.039 1.00 93.88 194 VAL A CA 1
ATOM 1488 C C . VAL A 1 194 ? 13.941 -5.849 -11.951 1.00 93.88 194 VAL A C 1
ATOM 1490 O O . VAL A 1 194 ? 14.086 -4.656 -12.200 1.00 93.88 194 VAL A O 1
ATOM 1493 N N . SER A 1 195 ? 14.120 -6.337 -10.726 1.00 91.00 195 SER A N 1
ATOM 1494 C CA . SER A 1 195 ? 14.712 -5.530 -9.656 1.00 91.00 195 SER A CA 1
ATOM 1495 C C . SER A 1 195 ? 16.211 -5.341 -9.881 1.00 91.00 195 SER A C 1
ATOM 1497 O O . SER A 1 195 ? 16.910 -6.239 -10.355 1.00 91.00 195 SER A O 1
ATOM 1499 N N . THR A 1 196 ? 16.715 -4.167 -9.518 1.00 87.75 196 THR A N 1
ATOM 1500 C CA . THR A 1 196 ? 18.117 -3.790 -9.697 1.00 87.75 196 THR A CA 1
ATOM 1501 C C . THR A 1 196 ? 18.729 -3.358 -8.370 1.00 87.75 196 THR A C 1
ATOM 1503 O O . THR A 1 196 ? 18.021 -3.002 -7.435 1.00 87.75 196 THR A O 1
ATOM 1506 N N . ALA A 1 197 ? 20.054 -3.401 -8.291 1.00 84.12 197 ALA A N 1
ATOM 1507 C CA . ALA A 1 197 ? 20.820 -2.889 -7.163 1.00 84.12 197 ALA A CA 1
ATOM 1508 C C . ALA A 1 197 ? 21.844 -1.903 -7.734 1.00 84.12 197 ALA A C 1
ATOM 1510 O O . ALA A 1 197 ? 22.861 -2.327 -8.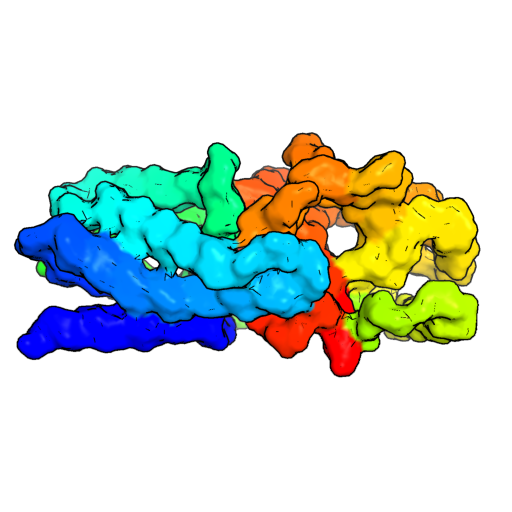300 1.00 84.12 197 ALA A O 1
ATOM 1511 N N . ARG A 1 198 ? 21.483 -0.616 -7.767 1.00 76.12 198 ARG A N 1
ATOM 1512 C CA . ARG A 1 198 ? 22.260 0.441 -8.425 1.00 76.12 198 ARG A CA 1
ATOM 1513 C C . ARG A 1 198 ? 22.314 1.681 -7.550 1.00 76.12 198 ARG A C 1
ATOM 1515 O O . ARG A 1 198 ? 21.271 2.291 -7.317 1.00 76.12 198 ARG A O 1
ATOM 1522 N N . ASP A 1 199 ? 23.539 2.093 -7.251 1.00 68.56 199 ASP A N 1
ATOM 1523 C CA . ASP A 1 199 ? 23.834 3.389 -6.653 1.00 68.56 199 ASP A CA 1
ATOM 1524 C C . ASP A 1 199 ? 23.608 4.498 -7.691 1.00 68.56 199 ASP A C 1
ATOM 1526 O O . ASP A 1 199 ? 24.323 4.601 -8.695 1.00 68.56 199 ASP A O 1
ATOM 1530 N N . ASN A 1 200 ? 22.619 5.359 -7.450 1.00 58.59 200 ASN A N 1
ATOM 1531 C CA . ASN A 1 200 ? 22.319 6.516 -8.299 1.00 58.59 200 ASN A CA 1
ATOM 1532 C C . ASN A 1 200 ? 23.418 7.595 -8.225 1.00 58.59 200 ASN A C 1
ATOM 1534 O O . ASN A 1 200 ? 23.446 8.492 -9.066 1.00 58.59 200 ASN A O 1
ATOM 1538 N N . GLU A 1 201 ? 24.324 7.523 -7.240 1.00 51.12 201 GLU A N 1
ATOM 1539 C CA . GLU A 1 201 ? 25.482 8.423 -7.120 1.00 51.12 201 GLU A CA 1
ATOM 1540 C C . GLU A 1 201 ? 26.626 8.084 -8.086 1.00 51.12 201 GLU A C 1
ATOM 1542 O O . GLU A 1 201 ? 27.530 8.904 -8.287 1.00 51.12 201 GLU A O 1
ATOM 1547 N N . ILE A 1 202 ? 26.601 6.916 -8.739 1.00 46.69 202 ILE A N 1
ATOM 1548 C CA . ILE A 1 202 ? 27.630 6.556 -9.713 1.00 46.69 202 ILE A CA 1
ATOM 1549 C C . ILE A 1 202 ? 27.366 7.316 -11.017 1.00 46.69 202 ILE A C 1
ATOM 1551 O O . ILE A 1 202 ? 26.686 6.840 -11.918 1.00 46.69 202 ILE A O 1
ATOM 1555 N N . SER A 1 203 ? 27.934 8.524 -11.063 1.00 48.50 203 SER A N 1
ATOM 1556 C CA . SER A 1 203 ? 28.381 9.306 -12.216 1.00 48.50 203 SER A CA 1
ATOM 1557 C C . SER A 1 203 ? 27.696 9.003 -13.556 1.00 48.50 203 SER A C 1
ATOM 1559 O O . SER A 1 203 ? 27.925 7.958 -14.163 1.00 48.50 203 SER A O 1
ATOM 1561 N N . ASN A 1 204 ? 27.050 10.024 -14.136 1.00 55.84 204 ASN A N 1
ATOM 1562 C CA . ASN A 1 204 ? 26.681 10.096 -15.562 1.00 55.84 204 ASN A CA 1
ATOM 1563 C C . ASN A 1 204 ? 27.879 9.917 -16.533 1.00 55.84 204 ASN A C 1
ATOM 1565 O O . ASN A 1 204 ? 27.744 10.132 -17.739 1.00 55.84 204 ASN A O 1
ATOM 1569 N N . ALA A 1 205 ? 29.075 9.567 -16.046 1.00 60.66 205 ALA A N 1
ATOM 1570 C CA . ALA A 1 205 ? 30.187 9.153 -16.875 1.00 60.66 205 ALA A CA 1
ATOM 1571 C C . ALA A 1 205 ? 29.777 7.980 -17.772 1.00 60.66 205 ALA A C 1
ATOM 1573 O O . ALA A 1 205 ? 29.371 6.906 -17.323 1.00 60.66 205 ALA A O 1
ATOM 1574 N N . MET A 1 206 ? 29.968 8.197 -19.072 1.00 64.44 206 MET A N 1
ATOM 1575 C CA . MET A 1 206 ? 29.604 7.278 -20.150 1.00 64.44 206 MET A CA 1
ATOM 1576 C C . MET A 1 206 ? 29.956 5.797 -19.908 1.00 64.44 206 MET A C 1
ATOM 1578 O O . MET A 1 206 ? 29.113 4.959 -20.229 1.00 64.44 206 MET A O 1
ATOM 1582 N N . PRO A 1 207 ? 31.120 5.420 -19.330 1.00 69.94 207 PRO A N 1
ATOM 1583 C CA . PRO A 1 207 ? 31.428 4.010 -19.080 1.00 69.94 207 PRO A CA 1
ATOM 1584 C C . PRO A 1 207 ? 30.419 3.305 -18.163 1.00 69.94 207 PRO A C 1
ATOM 1586 O O . PRO A 1 207 ? 30.066 2.155 -18.418 1.00 69.94 207 PRO A O 1
ATOM 1589 N N . PHE A 1 208 ? 29.915 3.989 -17.131 1.00 73.50 208 PHE A N 1
ATOM 1590 C CA . PHE A 1 208 ? 28.941 3.412 -16.202 1.00 73.50 208 PHE A CA 1
ATOM 1591 C C . PHE A 1 208 ? 27.562 3.277 -16.839 1.00 73.50 208 PHE A C 1
ATOM 1593 O O . PHE A 1 208 ? 26.931 2.233 -16.697 1.00 73.50 208 PHE A O 1
ATOM 1600 N N . VAL A 1 209 ? 27.133 4.278 -17.612 1.00 74.00 209 VAL A N 1
ATOM 1601 C CA . VAL A 1 209 ? 25.865 4.231 -18.359 1.00 74.00 209 VAL A CA 1
ATOM 1602 C C . VAL A 1 209 ? 25.859 3.066 -19.354 1.00 74.00 209 VAL A C 1
ATOM 1604 O O . VAL A 1 209 ? 24.885 2.319 -19.428 1.00 74.00 209 VAL A O 1
ATOM 1607 N N . VAL A 1 210 ? 26.959 2.861 -20.089 1.00 78.25 210 VAL A N 1
ATOM 1608 C CA . VAL A 1 210 ? 27.092 1.734 -21.029 1.00 78.25 210 VAL A CA 1
ATOM 1609 C C . VAL A 1 210 ? 27.102 0.393 -20.291 1.00 78.25 210 VAL A C 1
ATOM 1611 O O . VAL A 1 210 ? 26.450 -0.553 -20.733 1.00 78.25 210 VAL A O 1
ATOM 1614 N N . PHE A 1 211 ? 27.801 0.301 -19.157 1.00 82.31 211 PHE A N 1
ATOM 1615 C CA . PHE A 1 211 ? 27.832 -0.918 -18.350 1.00 82.31 211 PHE A CA 1
ATOM 1616 C C . PHE A 1 211 ? 26.452 -1.284 -17.785 1.00 82.31 211 PHE A C 1
ATOM 1618 O O . PHE A 1 211 ? 26.031 -2.433 -17.913 1.00 82.31 211 PHE A O 1
ATOM 1625 N N . GLN A 1 212 ? 25.726 -0.321 -17.206 1.00 81.62 212 GLN A N 1
ATOM 1626 C CA . GLN A 1 212 ? 24.368 -0.540 -16.694 1.00 81.62 212 GLN A CA 1
ATOM 1627 C C . GLN A 1 212 ? 23.428 -0.992 -17.810 1.00 81.62 212 GLN A C 1
ATOM 1629 O O . GLN A 1 212 ? 22.764 -2.014 -17.677 1.00 81.62 212 GLN A O 1
ATOM 1634 N N . ARG A 1 213 ? 23.470 -0.314 -18.958 1.00 82.06 213 ARG A N 1
ATOM 1635 C CA . ARG A 1 213 ? 22.684 -0.690 -20.134 1.00 82.06 213 ARG A CA 1
ATOM 1636 C C . ARG A 1 213 ? 22.967 -2.115 -20.611 1.00 82.06 213 ARG A C 1
ATOM 1638 O O . ARG A 1 213 ? 22.041 -2.839 -20.951 1.00 82.06 213 ARG A O 1
ATOM 1645 N N . SER A 1 214 ? 24.235 -2.529 -20.631 1.00 84.50 214 SER A N 1
ATOM 1646 C CA . SER A 1 214 ? 24.610 -3.905 -20.986 1.00 84.50 214 SER A CA 1
ATOM 1647 C C . SER A 1 214 ? 23.977 -4.924 -20.032 1.00 84.50 214 SER A C 1
ATOM 1649 O O . SER A 1 214 ? 23.406 -5.918 -20.476 1.00 84.50 214 SER A O 1
ATOM 1651 N N . ARG A 1 215 ? 23.991 -4.647 -18.719 1.00 87.56 215 ARG A N 1
ATOM 1652 C CA . ARG A 1 215 ? 23.304 -5.490 -17.726 1.00 87.56 215 ARG A CA 1
ATOM 1653 C C . ARG A 1 215 ? 21.795 -5.543 -17.958 1.00 87.56 215 ARG A C 1
ATOM 1655 O O . ARG A 1 215 ? 21.209 -6.605 -17.781 1.00 87.56 215 ARG A O 1
ATOM 1662 N N . ASP A 1 216 ? 21.195 -4.433 -18.369 1.00 87.94 216 ASP A N 1
ATOM 1663 C CA . ASP A 1 216 ? 19.755 -4.342 -18.617 1.00 87.94 216 ASP A CA 1
ATOM 1664 C C . ASP A 1 216 ? 19.342 -5.158 -19.837 1.00 87.94 216 ASP A C 1
ATOM 1666 O O . ASP A 1 216 ? 18.361 -5.895 -19.776 1.00 87.94 216 ASP A O 1
ATOM 1670 N N . PHE A 1 217 ? 20.137 -5.117 -20.910 1.00 87.31 217 PHE A N 1
ATOM 1671 C CA . PHE A 1 217 ? 19.945 -6.000 -22.059 1.00 87.31 217 PHE A CA 1
ATOM 1672 C C . PHE A 1 217 ? 20.050 -7.472 -21.666 1.00 87.31 217 PHE A C 1
ATOM 1674 O O . PHE A 1 217 ? 19.144 -8.243 -21.966 1.00 87.31 217 PHE A O 1
ATOM 1681 N N . VAL A 1 218 ? 21.102 -7.850 -20.932 1.00 89.38 218 VAL A N 1
ATOM 1682 C CA . VAL A 1 218 ? 21.280 -9.235 -20.473 1.00 89.38 218 VAL A CA 1
ATOM 1683 C C . VAL A 1 218 ? 20.103 -9.685 -19.605 1.00 89.38 218 VAL A C 1
ATOM 1685 O O . VAL A 1 218 ? 19.590 -10.784 -19.797 1.00 89.38 218 VAL A O 1
ATOM 1688 N N . ALA A 1 219 ? 19.636 -8.847 -18.677 1.00 90.19 219 ALA A N 1
ATOM 1689 C CA . ALA A 1 219 ? 18.487 -9.171 -17.836 1.00 90.19 219 ALA A CA 1
ATOM 1690 C C . ALA A 1 219 ? 17.193 -9.315 -18.658 1.00 90.19 219 ALA A C 1
ATOM 1692 O O . ALA A 1 219 ? 16.419 -10.247 -18.434 1.00 90.19 219 ALA A O 1
ATOM 1693 N N . ALA A 1 220 ? 16.976 -8.441 -19.644 1.00 89.56 220 ALA A N 1
ATOM 1694 C CA . ALA A 1 220 ? 15.819 -8.519 -20.529 1.00 89.56 220 ALA A CA 1
ATOM 1695 C C . ALA A 1 220 ? 15.839 -9.775 -21.419 1.00 89.56 220 ALA A C 1
ATOM 1697 O O . ALA A 1 220 ? 14.798 -10.414 -21.587 1.00 89.56 220 ALA A O 1
ATOM 1698 N N . GLU A 1 221 ? 17.004 -10.154 -21.951 1.00 88.81 221 GLU A N 1
ATOM 1699 C CA . GLU A 1 221 ? 17.199 -11.370 -22.753 1.00 88.81 221 GLU A CA 1
ATOM 1700 C C . GLU A 1 221 ? 17.036 -12.653 -21.929 1.00 88.81 221 GLU A C 1
ATOM 1702 O O . GLU A 1 221 ? 16.473 -13.628 -22.423 1.00 88.81 221 GLU A O 1
ATOM 1707 N N . GLN A 1 222 ? 17.494 -12.657 -20.672 1.00 90.50 222 GLN A N 1
ATOM 1708 C CA . GLN A 1 222 ? 17.356 -13.802 -19.764 1.00 90.50 222 GLN A CA 1
ATOM 1709 C C . GLN A 1 222 ? 15.910 -14.055 -19.330 1.00 90.50 222 GLN A C 1
ATOM 1711 O O . GLN A 1 222 ? 15.556 -15.190 -19.004 1.00 90.50 222 GLN A O 1
ATOM 1716 N N . SER A 1 223 ? 15.074 -13.017 -19.317 1.00 91.06 223 SER A N 1
ATOM 1717 C CA . SER A 1 223 ? 13.659 -13.164 -19.000 1.00 91.06 223 SER A CA 1
ATOM 1718 C C . SER A 1 223 ? 12.939 -13.966 -20.087 1.00 91.06 223 SER A C 1
ATOM 1720 O O . SER A 1 223 ? 13.117 -13.721 -21.278 1.00 91.06 223 SER A O 1
ATOM 1722 N N . SER A 1 224 ? 12.056 -14.889 -19.712 1.00 90.75 224 SER A N 1
ATOM 1723 C CA . SER A 1 224 ? 11.172 -15.567 -20.672 1.00 90.75 224 SER A CA 1
ATOM 1724 C C . SER A 1 224 ? 9.888 -14.780 -20.968 1.00 90.75 224 SER A C 1
ATOM 1726 O O . SER A 1 224 ? 9.080 -15.233 -21.774 1.00 90.75 224 SER A O 1
ATOM 1728 N N . ALA A 1 225 ? 9.671 -13.641 -20.302 1.00 92.94 225 ALA A N 1
ATOM 1729 C CA . ALA A 1 225 ? 8.474 -12.823 -20.463 1.00 92.94 225 ALA A CA 1
ATOM 1730 C C . ALA A 1 225 ? 8.488 -12.009 -21.766 1.00 92.94 225 ALA A C 1
ATOM 1732 O O . ALA A 1 225 ? 9.547 -11.630 -22.282 1.00 92.94 225 ALA A O 1
ATOM 1733 N N . GLU A 1 226 ? 7.288 -11.711 -22.265 1.00 92.12 226 GLU A N 1
ATOM 1734 C CA . GLU A 1 226 ? 7.063 -10.837 -23.422 1.00 92.12 226 GLU A CA 1
ATOM 1735 C C . GLU A 1 226 ? 7.255 -9.363 -23.045 1.00 92.12 226 GLU A C 1
ATOM 1737 O O . GLU A 1 226 ? 7.771 -8.577 -23.837 1.00 92.12 226 GLU A O 1
ATOM 1742 N N . VAL A 1 227 ? 6.867 -8.995 -21.819 1.00 94.88 227 VAL A N 1
ATOM 1743 C CA . VAL A 1 227 ? 7.014 -7.646 -21.266 1.00 94.88 227 VAL A CA 1
ATOM 1744 C C . VAL A 1 227 ? 8.017 -7.683 -20.118 1.00 94.88 227 VAL A C 1
ATOM 1746 O O . VAL A 1 227 ? 7.810 -8.391 -19.137 1.00 94.88 227 VAL A O 1
ATOM 1749 N N . VAL A 1 228 ? 9.087 -6.897 -20.215 1.00 95.38 228 VAL A N 1
ATOM 1750 C CA . VAL A 1 228 ? 10.101 -6.763 -19.161 1.00 95.38 228 VAL A CA 1
ATOM 1751 C C . VAL A 1 228 ? 10.044 -5.348 -18.604 1.00 95.38 228 VAL A C 1
ATOM 1753 O O . VAL A 1 228 ? 10.092 -4.381 -19.361 1.00 95.38 228 VAL A O 1
ATOM 1756 N N . ILE A 1 229 ? 9.927 -5.226 -17.285 1.00 96.06 229 ILE A N 1
ATOM 1757 C CA . ILE A 1 229 ? 9.706 -3.961 -16.586 1.00 96.06 229 ILE A CA 1
ATOM 1758 C C . ILE A 1 229 ? 10.876 -3.677 -15.653 1.00 96.06 229 ILE A C 1
ATOM 1760 O O . ILE A 1 229 ? 11.151 -4.452 -14.739 1.00 96.06 229 ILE A O 1
ATOM 1764 N N . PHE A 1 230 ? 11.528 -2.538 -15.856 1.00 95.31 230 PHE A N 1
ATOM 1765 C CA . PHE A 1 230 ? 12.610 -2.045 -15.013 1.00 95.31 230 PHE A CA 1
ATOM 1766 C C . PHE A 1 230 ? 12.115 -1.017 -13.986 1.00 95.31 230 PHE A C 1
ATOM 1768 O O . PHE A 1 230 ? 11.055 -0.407 -14.179 1.00 95.31 230 PHE A O 1
ATOM 1775 N N . PRO A 1 231 ? 12.871 -0.803 -12.893 1.00 94.25 231 PRO A N 1
ATOM 1776 C CA . PRO A 1 231 ? 12.425 0.022 -11.779 1.00 94.25 231 PRO A CA 1
ATOM 1777 C C . PRO A 1 231 ? 12.261 1.510 -12.114 1.00 94.25 231 PRO A C 1
ATOM 1779 O O . PRO A 1 231 ? 12.583 1.984 -13.206 1.00 94.25 231 PRO A O 1
ATOM 1782 N N . GLU A 1 232 ? 11.774 2.271 -11.132 1.00 90.31 232 GLU A N 1
ATOM 1783 C CA . GLU A 1 232 ? 11.700 3.732 -11.208 1.00 90.31 232 GLU A CA 1
ATOM 1784 C C . GLU A 1 232 ? 13.088 4.329 -11.475 1.00 90.31 232 GLU A C 1
ATOM 1786 O O . GLU A 1 232 ? 14.075 3.925 -10.863 1.00 90.31 232 GLU A O 1
ATOM 1791 N N . ASN A 1 233 ? 13.152 5.315 -12.374 1.00 86.44 233 ASN A N 1
ATOM 1792 C CA . ASN A 1 233 ? 14.381 6.016 -12.751 1.00 86.44 233 ASN A CA 1
ATOM 1793 C C . ASN A 1 233 ? 15.495 5.127 -13.345 1.00 86.44 233 ASN A C 1
ATOM 1795 O O . ASN A 1 233 ? 16.608 5.608 -13.547 1.00 86.44 233 ASN A O 1
ATOM 1799 N N . ALA A 1 234 ? 15.223 3.857 -13.660 1.00 86.75 234 ALA A N 1
ATOM 1800 C CA . ALA A 1 234 ? 16.240 2.931 -14.147 1.00 86.75 234 ALA A CA 1
ATOM 1801 C C . ALA A 1 234 ? 16.919 3.422 -15.432 1.00 86.75 234 ALA A C 1
ATOM 1803 O O . ALA A 1 234 ? 18.112 3.186 -15.614 1.00 86.75 234 ALA A O 1
ATOM 1804 N N . PHE A 1 235 ? 16.185 4.094 -16.326 1.00 87.62 235 PHE A N 1
ATOM 1805 C CA . PHE A 1 235 ? 16.729 4.591 -17.598 1.00 87.62 235 PHE A CA 1
ATOM 1806 C C . PHE A 1 235 ? 16.961 6.110 -17.611 1.00 87.62 235 PHE A C 1
ATOM 1808 O O . PHE A 1 235 ? 17.266 6.672 -18.661 1.00 87.62 235 PHE A O 1
ATOM 1815 N N . GLY A 1 236 ? 16.880 6.767 -16.449 1.00 85.81 236 GLY A N 1
ATOM 1816 C CA . GLY A 1 236 ? 17.179 8.189 -16.297 1.00 85.81 236 GLY A CA 1
ATOM 1817 C C . GLY A 1 236 ? 16.217 9.108 -17.055 1.00 85.81 236 GLY A C 1
ATOM 1818 O O . GLY A 1 236 ? 15.003 8.896 -17.056 1.00 85.81 236 GLY A O 1
ATOM 1819 N N . GLU A 1 237 ? 16.761 10.164 -17.663 1.00 87.31 237 GLU A N 1
ATOM 1820 C CA . GLU A 1 237 ? 15.971 11.160 -18.390 1.00 87.31 237 GLU A CA 1
ATOM 1821 C C . GLU A 1 237 ? 15.409 10.586 -19.700 1.00 87.31 237 GLU A C 1
ATOM 1823 O O . GLU A 1 237 ? 16.126 9.997 -20.517 1.00 87.31 237 GLU A O 1
ATOM 1828 N N . TRP A 1 238 ? 14.117 10.804 -19.928 1.00 89.94 238 TRP A N 1
ATOM 1829 C CA . TRP A 1 238 ? 13.430 10.435 -21.155 1.00 89.94 238 TRP A CA 1
ATOM 1830 C C . TRP A 1 238 ? 13.873 11.345 -22.306 1.00 89.94 238 TRP A C 1
ATOM 1832 O O . TRP A 1 238 ? 13.4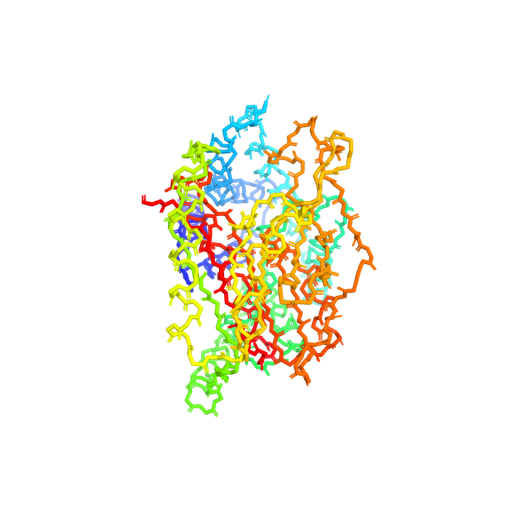09 12.475 -22.448 1.00 89.94 238 TRP A O 1
ATOM 1842 N N . THR A 1 239 ? 14.770 10.828 -23.145 1.00 89.62 239 THR A N 1
ATOM 1843 C CA . THR A 1 239 ? 15.318 11.516 -24.323 1.00 89.62 239 THR A CA 1
ATOM 1844 C C . THR A 1 239 ? 15.288 10.603 -25.545 1.00 89.62 239 THR A C 1
ATOM 1846 O O . THR A 1 239 ? 15.381 9.382 -25.412 1.00 89.62 239 THR A O 1
ATOM 1849 N N . ASP A 1 240 ? 15.254 11.176 -26.750 1.00 88.19 240 ASP A N 1
ATOM 1850 C CA . ASP A 1 240 ? 15.296 10.402 -28.002 1.00 88.19 240 ASP A CA 1
ATOM 1851 C C . ASP A 1 240 ? 16.524 9.482 -28.082 1.00 88.19 240 ASP A C 1
ATOM 1853 O O . ASP A 1 240 ? 16.446 8.358 -28.580 1.00 88.19 240 ASP A O 1
ATOM 1857 N N . VAL A 1 241 ? 17.670 9.945 -27.570 1.00 86.25 241 VAL A N 1
ATOM 1858 C CA . VAL A 1 241 ? 18.914 9.162 -27.521 1.00 86.25 241 VAL A CA 1
ATOM 1859 C C . VAL A 1 241 ? 18.795 8.011 -26.523 1.00 86.25 241 VAL A C 1
ATOM 1861 O O . VAL A 1 241 ? 19.221 6.893 -26.825 1.00 86.25 241 VAL A O 1
ATOM 1864 N N . GLY A 1 242 ? 18.200 8.262 -25.353 1.00 85.12 242 GLY A N 1
ATOM 1865 C CA . GLY A 1 242 ? 17.909 7.238 -24.352 1.00 85.12 242 GLY A CA 1
ATOM 1866 C C . GLY A 1 242 ? 16.991 6.149 -24.903 1.00 85.12 242 GLY A C 1
ATOM 1867 O O . GLY A 1 242 ? 17.318 4.972 -24.795 1.00 85.12 242 GLY A O 1
ATOM 1868 N N . VAL A 1 243 ? 15.912 6.535 -25.588 1.00 87.94 243 VAL A N 1
ATOM 1869 C CA . VAL A 1 243 ? 14.961 5.613 -26.227 1.00 87.94 243 VAL A CA 1
ATOM 1870 C C . VAL A 1 243 ? 15.634 4.757 -27.299 1.00 87.94 243 VAL A C 1
ATOM 1872 O O . VAL A 1 243 ? 15.619 3.531 -27.216 1.00 87.94 243 VAL A O 1
ATOM 1875 N N . ARG A 1 244 ? 16.310 5.383 -28.272 1.00 85.88 244 ARG A N 1
ATOM 1876 C CA . ARG A 1 244 ? 17.007 4.665 -29.360 1.00 85.88 244 ARG A CA 1
ATOM 1877 C C . ARG A 1 244 ? 18.108 3.738 -28.868 1.00 85.88 244 ARG A C 1
ATOM 1879 O O . ARG A 1 244 ? 18.516 2.824 -29.573 1.00 85.88 244 ARG A O 1
ATOM 1886 N N . SER A 1 245 ? 18.615 3.971 -27.666 1.00 83.62 245 SER A N 1
ATOM 1887 C CA . SER A 1 245 ? 19.632 3.106 -27.095 1.00 83.62 245 SER A CA 1
ATOM 1888 C C . SER A 1 245 ? 19.115 1.733 -26.668 1.00 83.62 245 SER A C 1
ATOM 1890 O O . SER A 1 245 ? 19.945 0.865 -26.421 1.00 83.62 245 SER A O 1
ATOM 1892 N N . TYR A 1 246 ? 17.796 1.546 -26.578 1.00 82.12 246 TYR A N 1
ATOM 1893 C CA . TYR A 1 246 ? 17.142 0.298 -26.180 1.00 82.12 246 TYR A CA 1
ATOM 1894 C C . TYR A 1 246 ? 16.268 -0.317 -27.289 1.00 82.12 246 TYR A C 1
ATOM 1896 O O . TYR A 1 246 ? 15.651 -1.357 -27.076 1.00 82.12 246 TYR A O 1
ATOM 1904 N N . SER A 1 247 ? 16.258 0.265 -28.494 1.00 72.75 247 SER A N 1
ATOM 1905 C CA . SER A 1 247 ? 15.368 -0.132 -29.598 1.00 72.75 247 SER A CA 1
ATOM 1906 C C . SER A 1 247 ? 15.724 -1.456 -30.291 1.00 72.75 247 SER A C 1
ATOM 1908 O O . SER A 1 247 ? 15.036 -1.843 -31.226 1.00 72.75 247 SER A O 1
ATOM 1910 N N . ASN A 1 248 ? 16.808 -2.127 -29.884 1.00 72.06 248 ASN A N 1
ATOM 1911 C CA . ASN A 1 248 ? 17.349 -3.311 -30.569 1.00 72.06 248 ASN A CA 1
ATOM 1912 C C . ASN A 1 248 ? 16.972 -4.646 -29.898 1.00 72.06 248 ASN A C 1
ATOM 1914 O O . ASN A 1 248 ? 17.551 -5.676 -30.234 1.00 72.06 248 ASN A O 1
ATOM 1918 N N . LEU A 1 249 ? 16.058 -4.646 -28.924 1.00 71.25 249 LEU A N 1
ATOM 1919 C CA . LEU A 1 249 ? 15.539 -5.886 -28.340 1.00 71.25 249 LEU A CA 1
ATOM 1920 C C . LEU A 1 249 ? 14.401 -6.427 -29.205 1.00 71.25 249 LEU A C 1
ATOM 1922 O O . LEU A 1 249 ? 13.253 -5.997 -29.087 1.00 71.25 249 LEU A O 1
ATOM 1926 N N . ASP A 1 250 ? 14.726 -7.387 -30.067 1.00 72.25 250 ASP A N 1
ATOM 1927 C CA . ASP A 1 250 ? 13.732 -8.060 -30.896 1.00 72.25 250 ASP A CA 1
ATOM 1928 C C . ASP A 1 250 ? 12.776 -8.906 -30.030 1.00 72.25 250 ASP A C 1
ATOM 1930 O O . ASP A 1 250 ? 13.189 -9.622 -29.117 1.00 72.25 250 ASP A O 1
ATOM 1934 N N . ASN A 1 251 ? 11.478 -8.855 -30.351 1.00 80.44 251 ASN A N 1
ATOM 1935 C CA . ASN A 1 251 ? 10.403 -9.663 -29.749 1.00 80.44 251 ASN A CA 1
ATOM 1936 C C . ASN A 1 251 ? 10.103 -9.432 -28.251 1.00 80.44 251 ASN A C 1
ATOM 1938 O O . ASN A 1 251 ? 9.456 -10.280 -27.634 1.00 80.44 251 ASN A O 1
ATOM 1942 N N . LYS A 1 252 ? 10.517 -8.302 -27.658 1.00 88.69 252 LYS A N 1
ATOM 1943 C CA . LYS A 1 252 ? 10.173 -7.933 -26.271 1.00 88.69 252 LYS A CA 1
ATOM 1944 C C . LYS A 1 252 ? 9.669 -6.498 -26.158 1.00 88.69 252 LYS A C 1
ATOM 1946 O O . LYS A 1 252 ? 10.172 -5.589 -26.818 1.00 88.69 252 LYS A O 1
ATOM 1951 N N . THR A 1 253 ? 8.712 -6.281 -25.262 1.00 92.62 253 THR A N 1
ATOM 1952 C CA . THR A 1 253 ? 8.309 -4.942 -24.824 1.00 92.62 253 THR A CA 1
ATOM 1953 C C . THR A 1 253 ? 9.110 -4.559 -23.589 1.00 92.62 253 THR A C 1
ATOM 1955 O O . THR A 1 253 ? 8.978 -5.186 -22.538 1.00 92.62 253 THR A O 1
ATOM 1958 N N . LEU A 1 254 ? 9.936 -3.524 -23.712 1.00 93.44 254 LEU A N 1
ATOM 1959 C CA . LEU A 1 254 ? 10.759 -3.022 -22.625 1.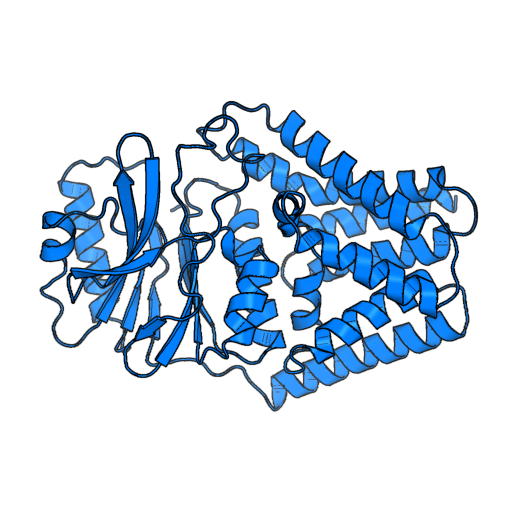00 93.44 254 LEU A CA 1
ATOM 1960 C C . LEU A 1 254 ? 10.104 -1.797 -21.994 1.00 93.44 254 LEU A C 1
ATOM 1962 O O . LEU A 1 254 ? 10.037 -0.728 -22.603 1.00 93.44 254 LEU A O 1
ATOM 1966 N N . LEU A 1 255 ? 9.659 -1.950 -20.753 1.00 95.19 255 LEU A N 1
ATOM 1967 C CA . LEU A 1 255 ? 9.146 -0.855 -19.947 1.00 95.19 255 LEU A CA 1
ATOM 1968 C C . LEU A 1 255 ? 10.177 -0.461 -18.901 1.00 95.19 255 LEU A C 1
ATOM 1970 O O . LEU A 1 255 ? 10.794 -1.321 -18.277 1.00 95.19 255 LEU A O 1
ATOM 1974 N N . ALA A 1 256 ? 10.336 0.831 -18.650 1.00 94.06 256 ALA A N 1
ATOM 1975 C CA . ALA A 1 256 ? 11.191 1.291 -17.565 1.00 94.06 256 ALA A CA 1
ATOM 1976 C C . ALA A 1 256 ? 10.695 2.603 -16.975 1.00 94.06 256 ALA A C 1
ATOM 1978 O O . ALA A 1 256 ? 10.081 3.428 -17.662 1.00 94.06 256 ALA A O 1
ATOM 1979 N N . GLY A 1 257 ? 11.006 2.806 -15.697 1.00 92.62 257 GLY A N 1
ATOM 1980 C CA . GLY A 1 257 ? 10.887 4.109 -15.078 1.00 92.62 257 GLY A CA 1
ATOM 1981 C C . GLY A 1 257 ? 11.911 5.091 -15.644 1.00 92.62 257 GLY A C 1
ATOM 1982 O O . GLY A 1 257 ? 13.104 4.795 -15.727 1.00 92.62 257 GLY A O 1
ATOM 1983 N N . ALA A 1 258 ? 11.436 6.283 -15.978 1.00 91.44 258 ALA A N 1
ATOM 1984 C CA . ALA A 1 258 ? 12.234 7.411 -16.441 1.00 91.44 258 ALA A CA 1
ATOM 1985 C C . ALA A 1 258 ? 11.671 8.715 -15.858 1.00 91.44 258 ALA A C 1
ATOM 1987 O O . ALA A 1 258 ? 10.635 8.711 -15.185 1.00 91.44 258 ALA A O 1
ATOM 1988 N N . PHE A 1 259 ? 12.322 9.842 -16.129 1.00 89.69 259 PHE A N 1
ATOM 1989 C CA . PHE A 1 259 ? 11.747 11.160 -15.861 1.00 89.69 259 PHE A CA 1
ATOM 1990 C C . PHE A 1 259 ? 11.806 12.060 -17.091 1.00 89.69 259 PHE A C 1
ATOM 1992 O O . PHE A 1 259 ? 12.774 12.044 -17.840 1.00 89.69 259 PHE A O 1
ATOM 1999 N N . VAL A 1 260 ? 10.771 12.868 -17.291 1.00 89.44 260 VAL A N 1
ATOM 2000 C CA . VAL A 1 260 ? 10.772 13.968 -18.259 1.00 89.44 260 VAL A CA 1
ATOM 2001 C C . VAL A 1 260 ? 11.153 15.240 -17.510 1.00 89.44 260 VAL A C 1
ATOM 2003 O O . VAL A 1 260 ? 10.525 15.561 -16.498 1.00 89.44 260 VAL A O 1
ATOM 2006 N N . GLN A 1 261 ? 12.174 15.949 -17.984 1.00 84.88 261 GLN A N 1
ATOM 2007 C CA . GLN A 1 261 ? 12.530 17.266 -17.465 1.00 84.88 261 GLN A CA 1
ATOM 2008 C C . GLN A 1 261 ? 11.669 18.333 -18.161 1.00 84.88 261 GLN A C 1
ATOM 2010 O O . GLN A 1 261 ? 11.655 18.423 -19.385 1.00 84.88 261 GLN A O 1
ATOM 2015 N N . ASP A 1 262 ? 10.943 19.128 -17.378 1.00 80.00 262 ASP A N 1
ATOM 2016 C CA . ASP A 1 262 ? 10.097 20.236 -17.832 1.00 80.00 262 ASP A CA 1
ATOM 2017 C C . ASP A 1 262 ? 10.461 21.489 -17.021 1.00 80.00 262 ASP A C 1
ATOM 2019 O O . ASP A 1 262 ? 10.087 21.629 -15.853 1.00 80.00 262 ASP A O 1
ATOM 2023 N N . ASP A 1 263 ? 11.293 22.357 -17.601 1.00 80.00 263 ASP A N 1
ATOM 2024 C CA . ASP A 1 263 ? 11.952 23.478 -16.923 1.00 80.00 263 ASP A CA 1
ATOM 2025 C C . ASP A 1 263 ? 12.657 23.053 -15.615 1.00 80.00 263 ASP A C 1
ATOM 2027 O O . ASP A 1 263 ? 13.626 22.291 -15.622 1.00 80.00 263 ASP A O 1
ATOM 2031 N N . ALA A 1 264 ? 12.178 23.541 -14.465 1.00 71.81 264 ALA A N 1
ATOM 2032 C CA . ALA A 1 264 ? 12.695 23.217 -13.135 1.00 71.81 264 ALA A CA 1
ATOM 2033 C C . ALA A 1 264 ? 12.036 21.970 -12.511 1.00 71.81 264 ALA A C 1
ATOM 2035 O O . ALA A 1 264 ? 12.325 21.632 -11.358 1.00 71.81 264 ALA A O 1
ATOM 2036 N N . ARG A 1 265 ? 11.135 21.300 -13.241 1.00 77.00 265 ARG A N 1
ATOM 2037 C CA . ARG A 1 265 ? 10.276 20.223 -12.742 1.00 77.00 265 ARG A CA 1
ATOM 2038 C C . ARG A 1 265 ? 10.630 18.889 -13.385 1.00 77.00 265 ARG A C 1
ATOM 2040 O O . ARG A 1 265 ? 10.944 18.813 -14.565 1.00 77.00 265 ARG A O 1
ATOM 2047 N N . GLN A 1 266 ? 10.541 17.822 -12.605 1.00 82.50 266 GLN A N 1
ATOM 2048 C CA . GLN A 1 266 ? 10.680 16.450 -13.081 1.00 82.50 266 GLN A CA 1
ATOM 2049 C C . GLN A 1 266 ? 9.312 15.782 -13.106 1.00 82.50 266 GLN A C 1
ATOM 2051 O O . GLN A 1 266 ? 8.545 15.897 -12.161 1.00 82.50 266 GLN A O 1
ATOM 2056 N N . GLN A 1 267 ? 8.984 15.053 -14.158 1.00 86.50 267 GLN A N 1
ATOM 2057 C CA . GLN A 1 267 ? 7.805 14.197 -14.171 1.00 86.50 267 GLN A CA 1
ATOM 2058 C C . GLN A 1 267 ? 8.252 12.752 -14.293 1.00 86.50 267 GLN A C 1
ATOM 2060 O O . GLN A 1 267 ? 8.802 12.371 -15.322 1.00 86.50 267 GLN A O 1
ATOM 2065 N N . TYR A 1 268 ? 8.006 11.945 -13.264 1.00 90.38 268 TYR A N 1
ATOM 2066 C CA . TYR A 1 268 ? 8.304 10.517 -13.318 1.00 90.38 268 TYR A CA 1
ATOM 2067 C C . TYR A 1 268 ? 7.283 9.797 -14.196 1.00 90.38 268 TYR A C 1
ATOM 2069 O O . TYR A 1 268 ? 6.073 10.029 -14.102 1.00 90.38 268 TYR A O 1
ATOM 2077 N N . VAL A 1 269 ? 7.784 8.932 -15.070 1.00 92.94 269 VAL A N 1
ATOM 2078 C CA . VAL A 1 269 ? 7.002 8.246 -16.095 1.00 92.94 269 VAL A CA 1
ATOM 2079 C C . VAL A 1 269 ? 7.414 6.786 -16.212 1.00 92.94 269 VAL A C 1
ATOM 2081 O O . VAL A 1 269 ? 8.520 6.407 -15.832 1.00 92.94 269 VAL A O 1
ATOM 2084 N N . ILE A 1 270 ? 6.529 5.980 -16.789 1.00 95.06 270 ILE A N 1
ATOM 2085 C CA . ILE A 1 270 ? 6.876 4.677 -17.351 1.00 95.06 270 ILE A CA 1
ATOM 2086 C C . ILE A 1 270 ? 6.865 4.838 -18.860 1.00 95.06 270 ILE A C 1
ATOM 2088 O O . ILE A 1 270 ? 5.850 5.218 -19.454 1.00 95.06 270 ILE A O 1
ATOM 2092 N N . GLY A 1 271 ? 8.019 4.587 -19.456 1.00 93.94 271 GLY A N 1
ATOM 2093 C CA . GLY A 1 271 ? 8.206 4.606 -20.893 1.00 93.94 271 GLY A CA 1
ATOM 2094 C C . GLY A 1 271 ? 8.200 3.201 -21.468 1.00 93.94 271 GLY A C 1
ATOM 2095 O O . GLY A 1 271 ? 8.758 2.289 -20.864 1.00 93.94 271 GLY A O 1
ATOM 2096 N N . ASP A 1 272 ? 7.595 3.049 -22.640 1.00 93.94 272 ASP A N 1
ATOM 2097 C CA . ASP A 1 272 ? 7.828 1.933 -23.549 1.00 93.94 272 ASP A CA 1
ATOM 2098 C C . ASP A 1 272 ? 9.025 2.297 -24.434 1.00 93.94 272 ASP A C 1
ATOM 2100 O O . ASP A 1 272 ? 8.931 3.144 -25.327 1.00 93.94 272 ASP A O 1
ATOM 2104 N N . PHE A 1 273 ? 10.167 1.685 -24.136 1.00 91.88 273 PHE A N 1
ATOM 2105 C CA . PHE A 1 273 ? 11.436 1.912 -24.823 1.00 91.88 273 PHE A CA 1
ATOM 2106 C C . PHE A 1 273 ? 11.561 1.108 -26.123 1.00 91.88 273 PHE A C 1
ATOM 2108 O O . PHE A 1 273 ? 12.456 1.389 -26.917 1.00 91.88 273 PHE A O 1
ATOM 2115 N N . THR A 1 274 ? 10.646 0.167 -26.375 1.00 89.19 274 THR A N 1
ATOM 2116 C CA . THR A 1 274 ? 10.534 -0.532 -27.661 1.00 89.19 274 THR A CA 1
ATOM 2117 C C . THR A 1 274 ? 9.831 0.362 -28.686 1.00 89.19 274 THR A C 1
ATOM 2119 O O . THR A 1 274 ? 10.298 0.498 -29.814 1.00 89.19 274 THR A O 1
ATOM 2122 N N . ASN A 1 275 ? 8.738 1.021 -28.287 1.00 87.69 275 ASN A N 1
ATOM 2123 C CA . ASN A 1 275 ? 7.926 1.868 -29.173 1.00 87.69 275 ASN A CA 1
ATOM 2124 C C . ASN A 1 275 ? 8.249 3.368 -29.084 1.00 87.69 275 ASN A C 1
ATOM 2126 O O . ASN A 1 275 ? 7.761 4.158 -29.893 1.00 87.69 275 ASN A O 1
ATOM 2130 N N . GLY A 1 276 ? 9.054 3.782 -28.104 1.00 91.00 276 GLY A N 1
ATOM 2131 C CA . GLY A 1 276 ? 9.429 5.179 -27.899 1.00 91.00 276 GLY A CA 1
ATOM 2132 C C . GLY A 1 276 ? 8.281 6.065 -27.427 1.00 91.00 276 GLY A C 1
ATOM 2133 O O . GLY A 1 276 ? 8.202 7.233 -27.804 1.00 91.00 276 GLY A O 1
ATOM 2134 N N . SER A 1 277 ? 7.390 5.528 -26.592 1.00 92.38 277 SER A N 1
ATOM 2135 C CA . SER A 1 277 ? 6.226 6.253 -26.077 1.00 92.38 277 SER A CA 1
ATOM 2136 C C . SER A 1 277 ? 6.165 6.241 -24.555 1.00 92.38 277 SER A C 1
ATOM 2138 O O . SER A 1 277 ? 6.383 5.209 -23.928 1.00 92.38 277 SER A O 1
ATOM 2140 N N . VAL A 1 278 ? 5.777 7.363 -23.951 1.00 93.69 278 VAL A N 1
ATOM 2141 C CA . VAL A 1 278 ? 5.407 7.405 -22.529 1.00 93.69 278 VAL A CA 1
ATOM 2142 C C . VAL A 1 278 ? 4.010 6.814 -22.361 1.00 93.69 278 VAL A C 1
ATOM 2144 O O . VAL A 1 278 ? 3.062 7.322 -22.957 1.00 93.69 278 VAL A O 1
ATOM 2147 N N . ILE A 1 279 ? 3.878 5.770 -21.539 1.00 93.69 279 ILE A N 1
ATOM 2148 C CA . ILE A 1 279 ? 2.615 5.033 -21.360 1.00 93.69 279 ILE A CA 1
ATOM 2149 C C . ILE A 1 279 ? 1.909 5.344 -20.038 1.00 93.69 279 ILE A C 1
ATOM 2151 O O . ILE A 1 279 ? 0.699 5.164 -19.931 1.00 93.69 279 ILE A O 1
ATOM 2155 N N . TYR A 1 280 ? 2.643 5.816 -19.030 1.00 94.56 280 TYR A N 1
ATOM 2156 C CA . TYR A 1 280 ? 2.088 6.204 -17.735 1.00 94.56 280 TYR A CA 1
ATOM 2157 C C . TYR A 1 280 ? 2.887 7.361 -17.146 1.00 94.56 280 TYR A C 1
ATOM 2159 O O . TYR A 1 280 ? 4.113 7.398 -17.258 1.00 94.56 280 TYR A O 1
ATOM 2167 N N . ARG A 1 281 ? 2.197 8.294 -16.491 1.00 93.06 281 ARG A N 1
ATOM 2168 C CA . ARG A 1 281 ? 2.798 9.414 -15.764 1.00 93.06 281 ARG A CA 1
ATOM 2169 C C . ARG A 1 281 ? 2.364 9.335 -14.309 1.00 93.06 281 ARG A C 1
ATOM 2171 O O . ARG A 1 281 ? 1.217 9.003 -14.023 1.00 93.06 281 ARG A O 1
ATOM 2178 N N . GLN A 1 282 ? 3.282 9.636 -13.395 1.00 90.62 282 GLN A N 1
ATOM 2179 C CA . GLN A 1 282 ? 2.995 9.614 -11.965 1.00 90.62 282 GLN A CA 1
ATOM 2180 C C . GLN A 1 282 ? 1.820 10.549 -11.641 1.00 90.62 282 GLN A C 1
ATOM 2182 O O . GLN A 1 282 ? 1.829 11.728 -12.004 1.00 90.62 282 GLN A O 1
ATOM 2187 N N . ARG A 1 283 ? 0.816 10.021 -10.941 1.00 89.50 283 ARG A N 1
ATOM 2188 C CA . ARG A 1 283 ? -0.396 10.721 -10.501 1.00 89.50 283 ARG A CA 1
ATOM 2189 C C . ARG A 1 283 ? -0.227 11.331 -9.116 1.00 89.50 283 ARG A C 1
ATOM 2191 O O . ARG A 1 283 ? -0.754 12.408 -8.856 1.00 89.50 283 ARG A O 1
ATOM 2198 N N . ARG A 1 284 ? 0.508 10.666 -8.215 1.00 84.69 284 ARG A N 1
ATOM 2199 C CA . ARG A 1 284 ? 0.789 11.175 -6.858 1.00 84.69 284 ARG A CA 1
ATOM 2200 C C . ARG A 1 284 ? 2.293 11.178 -6.572 1.00 84.69 284 ARG A C 1
ATOM 2202 O O . ARG A 1 284 ? 2.902 10.109 -6.592 1.00 84.69 284 ARG A O 1
ATOM 2209 N N . PRO A 1 285 ? 2.898 12.340 -6.276 1.00 78.38 285 PRO A N 1
ATOM 2210 C CA . PRO A 1 285 ? 4.316 12.408 -5.960 1.00 78.38 285 PRO A CA 1
ATOM 2211 C C . PRO A 1 285 ? 4.565 12.021 -4.497 1.00 78.38 285 PRO A C 1
ATOM 2213 O O . PRO A 1 285 ? 3.636 11.887 -3.694 1.00 78.38 285 PRO A O 1
ATOM 2216 N N . LEU A 1 286 ? 5.844 11.910 -4.131 1.00 75.94 286 LEU A N 1
ATOM 2217 C CA . LEU A 1 286 ? 6.252 11.869 -2.728 1.00 75.94 286 LEU A CA 1
ATOM 2218 C C . LEU A 1 286 ? 5.680 13.086 -1.976 1.00 75.94 286 LEU A C 1
ATOM 2220 O O . LEU A 1 286 ? 5.813 14.215 -2.460 1.00 75.94 286 LEU A O 1
ATOM 2224 N N . PRO A 1 287 ? 5.071 12.901 -0.792 1.00 71.81 287 PRO A N 1
ATOM 2225 C CA . PRO A 1 287 ? 4.441 13.998 -0.093 1.00 71.81 287 PRO A CA 1
ATOM 2226 C C . PRO A 1 287 ? 5.441 15.061 0.344 1.00 71.81 287 PRO A C 1
ATOM 2228 O O . PRO A 1 287 ? 6.556 14.770 0.786 1.00 71.81 287 PRO A O 1
ATOM 2231 N N . ASN A 1 288 ? 4.981 16.311 0.336 1.00 62.84 288 ASN A N 1
ATOM 2232 C CA . ASN A 1 288 ? 5.801 17.462 0.697 1.00 62.84 288 ASN A CA 1
ATOM 2233 C C . ASN A 1 288 ? 6.433 17.353 2.082 1.00 62.84 288 ASN A C 1
ATOM 2235 O O . ASN A 1 288 ? 7.492 17.927 2.254 1.00 62.84 288 ASN A O 1
ATOM 2239 N N . MET A 1 289 ? 5.849 16.629 3.048 1.00 58.41 289 MET A N 1
ATOM 2240 C CA . MET A 1 289 ? 6.477 16.435 4.368 1.00 58.41 289 MET A CA 1
ATOM 2241 C C . MET A 1 289 ? 7.834 15.711 4.295 1.00 58.41 289 MET A C 1
ATOM 2243 O O . MET A 1 289 ? 8.667 15.912 5.174 1.00 58.41 289 MET A O 1
ATOM 2247 N N . ILE A 1 290 ? 8.057 14.907 3.250 1.00 60.34 290 ILE A N 1
ATOM 2248 C CA . ILE A 1 290 ? 9.320 14.212 2.974 1.00 60.34 290 ILE A CA 1
ATOM 2249 C C . ILE A 1 290 ? 10.231 15.079 2.086 1.00 60.34 290 ILE A C 1
ATOM 2251 O O . ILE A 1 290 ? 11.451 15.014 2.214 1.00 60.34 290 ILE A O 1
ATOM 2255 N N . ARG A 1 291 ? 9.664 15.968 1.248 1.00 63.59 291 ARG A N 1
ATOM 2256 C CA . ARG A 1 291 ? 10.424 16.858 0.344 1.00 63.59 291 ARG A CA 1
ATOM 2257 C C . ARG A 1 291 ? 9.967 18.336 0.369 1.00 63.59 291 ARG A C 1
ATOM 2259 O O . ARG A 1 291 ? 9.445 18.844 -0.626 1.00 63.59 291 ARG A O 1
ATOM 2266 N N . PRO A 1 292 ? 10.163 19.079 1.473 1.00 56.59 292 PRO A N 1
ATOM 2267 C CA . PRO A 1 292 ? 9.561 20.407 1.619 1.00 56.59 292 PRO A CA 1
ATOM 2268 C C . PRO A 1 292 ? 10.286 21.470 0.783 1.00 56.59 292 PRO A C 1
ATOM 2270 O O . PRO A 1 292 ? 11.510 21.449 0.650 1.00 56.59 292 PRO A O 1
ATOM 2273 N N . GLY A 1 293 ? 9.532 22.426 0.228 1.00 51.34 293 GLY A N 1
ATOM 2274 C CA . GLY A 1 293 ? 10.079 23.512 -0.601 1.00 51.34 293 GLY A CA 1
ATOM 2275 C C . GLY A 1 293 ? 10.381 23.126 -2.055 1.00 51.34 293 GLY A C 1
ATOM 2276 O O . GLY A 1 293 ? 10.953 23.932 -2.778 1.00 51.34 293 GLY A O 1
ATOM 2277 N N . ARG A 1 294 ? 9.984 21.920 -2.477 1.00 57.62 294 ARG A N 1
ATOM 2278 C CA . ARG A 1 294 ? 10.050 21.425 -3.861 1.00 57.62 294 ARG A CA 1
ATOM 2279 C C . ARG A 1 294 ? 8.670 21.030 -4.403 1.00 57.62 294 ARG A C 1
ATOM 2281 O O . ARG A 1 294 ? 8.541 20.109 -5.201 1.00 57.62 294 ARG A O 1
ATOM 2288 N N . TRP A 1 295 ? 7.641 21.733 -3.936 1.00 51.00 295 TRP A N 1
ATOM 2289 C CA . TRP A 1 295 ? 6.228 21.556 -4.298 1.00 51.00 295 TRP A CA 1
ATOM 2290 C C . TRP A 1 295 ? 5.982 21.649 -5.808 1.00 51.00 295 TRP A C 1
ATOM 2292 O O . TRP A 1 295 ? 5.040 21.061 -6.322 1.00 51.00 295 TRP A O 1
ATOM 2302 N N . ASP A 1 296 ? 6.843 22.382 -6.500 1.00 54.12 296 ASP A N 1
ATOM 2303 C CA . ASP A 1 296 ? 6.856 22.584 -7.935 1.00 54.12 296 ASP A CA 1
ATOM 2304 C C . ASP A 1 296 ? 7.920 21.741 -8.640 1.00 54.12 296 ASP A C 1
ATOM 2306 O O . ASP A 1 296 ? 7.930 21.719 -9.857 1.00 54.12 296 ASP A O 1
ATOM 2310 N N . SER A 1 297 ? 8.804 21.020 -7.944 1.00 57.03 297 SER A N 1
ATOM 2311 C CA . SER A 1 297 ? 9.879 20.284 -8.619 1.00 57.03 297 SER A CA 1
ATOM 2312 C C . SER A 1 297 ? 9.420 18.955 -9.211 1.00 57.03 297 SER A C 1
ATOM 2314 O O . SER A 1 297 ? 10.242 18.273 -9.821 1.00 57.03 297 SER A O 1
ATOM 2316 N N . VAL A 1 298 ? 8.169 18.542 -8.973 1.00 66.94 298 VAL A N 1
ATOM 2317 C CA . VAL A 1 298 ? 7.592 17.336 -9.568 1.00 66.94 298 VAL A CA 1
ATOM 2318 C C . VAL A 1 298 ? 6.246 17.653 -10.211 1.00 66.94 298 VAL A C 1
ATOM 2320 O O . VAL A 1 298 ? 5.308 18.044 -9.520 1.00 66.94 298 VAL A O 1
ATOM 2323 N N . ASN A 1 299 ? 6.142 17.469 -11.526 1.00 74.81 299 ASN A N 1
ATOM 2324 C CA . ASN A 1 299 ? 4.861 17.527 -12.227 1.00 74.81 299 ASN A CA 1
ATOM 2325 C C . ASN A 1 299 ? 4.160 16.171 -12.092 1.00 74.81 299 ASN A C 1
ATOM 2327 O O . ASN A 1 299 ? 4.782 15.125 -12.269 1.00 74.81 299 ASN A O 1
ATOM 2331 N N . THR A 1 300 ? 2.858 16.183 -11.807 1.00 75.81 300 THR A N 1
ATOM 2332 C CA . THR A 1 300 ? 2.043 14.963 -11.733 1.00 75.81 300 THR A CA 1
ATOM 2333 C C . THR A 1 300 ? 0.791 15.086 -12.575 1.00 75.81 300 THR A C 1
ATOM 2335 O O . THR A 1 300 ? 0.285 16.181 -12.811 1.00 75.81 300 THR A O 1
ATOM 2338 N N . GLU A 1 301 ? 0.306 13.947 -13.050 1.00 81.44 301 GLU A N 1
ATOM 2339 C CA . GLU A 1 301 ? -0.951 13.848 -13.776 1.00 81.44 301 GLU A CA 1
ATOM 2340 C C . GLU A 1 301 ? -2.021 13.321 -12.814 1.00 81.44 301 GLU A C 1
ATOM 2342 O O . GLU A 1 301 ? -2.384 12.154 -12.862 1.00 81.44 301 GLU A O 1
ATOM 2347 N N . GLU A 1 302 ? -2.492 14.158 -11.881 1.00 74.88 302 GLU A N 1
ATOM 2348 C CA . GLU A 1 302 ? -3.370 13.728 -10.771 1.00 74.88 302 GLU A CA 1
ATOM 2349 C C . GLU A 1 302 ? -4.621 12.949 -11.233 1.00 74.88 302 GLU A C 1
ATOM 2351 O O . GLU A 1 302 ? -5.094 12.067 -10.519 1.00 74.88 302 GLU A O 1
ATOM 2356 N N . TYR A 1 303 ? -5.107 13.234 -12.446 1.00 75.69 303 TYR A N 1
ATOM 2357 C CA . TYR A 1 303 ? -6.256 12.583 -13.093 1.00 75.69 303 TYR A CA 1
ATOM 2358 C C . TYR A 1 303 ? -5.865 11.727 -14.312 1.00 75.69 303 TYR A C 1
ATOM 2360 O O . TYR A 1 303 ? -6.688 11.493 -15.198 1.00 75.69 303 TYR A O 1
ATOM 2368 N N . GLY A 1 304 ? -4.604 11.299 -14.383 1.00 79.75 304 GLY A N 1
ATOM 2369 C CA . GLY A 1 304 ? -4.077 10.469 -15.463 1.00 79.75 304 GLY A CA 1
ATOM 2370 C C . GLY A 1 304 ? -4.715 9.076 -15.516 1.00 79.75 304 GLY A C 1
ATOM 2371 O O . GLY A 1 304 ? -5.446 8.669 -14.604 1.00 79.75 304 GLY A O 1
ATOM 2372 N N . PRO A 1 305 ? -4.449 8.303 -16.582 1.00 85.88 305 PRO A 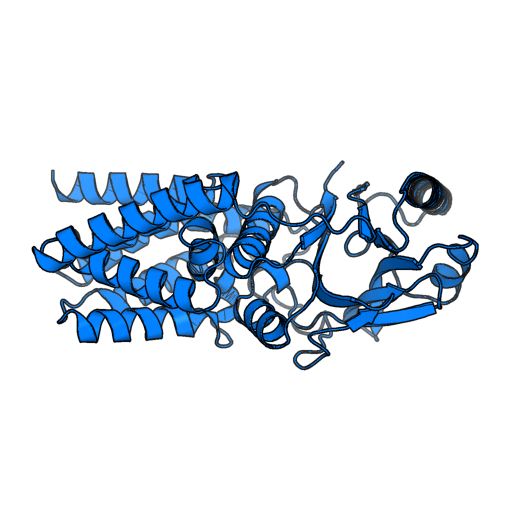N 1
ATOM 2373 C CA . PRO A 1 305 ? -5.052 6.991 -16.763 1.00 85.88 305 PRO A CA 1
ATOM 2374 C C . PRO A 1 305 ? -4.674 6.049 -15.614 1.00 85.88 305 PRO A C 1
ATOM 2376 O O . PRO A 1 305 ? -3.505 5.810 -15.328 1.00 85.88 305 PRO A O 1
ATOM 2379 N N . SER A 1 306 ? -5.683 5.464 -14.969 1.00 87.12 306 SER A N 1
ATOM 2380 C CA . SER A 1 306 ? -5.471 4.477 -13.901 1.00 87.12 306 SER A CA 1
ATOM 2381 C C . SER A 1 306 ? -5.190 3.062 -14.421 1.00 87.12 306 SER A C 1
ATOM 2383 O O . SER A 1 306 ? -4.753 2.215 -13.637 1.00 87.12 306 SER A O 1
ATOM 2385 N N . ILE A 1 307 ? -5.445 2.828 -15.718 1.00 94.81 307 ILE A N 1
ATOM 2386 C CA . ILE A 1 307 ? -5.207 1.592 -16.471 1.00 94.81 307 ILE A CA 1
ATOM 2387 C C . ILE A 1 307 ? -4.529 1.935 -17.801 1.00 94.81 307 ILE A C 1
ATOM 2389 O O . ILE A 1 307 ? -4.974 2.838 -18.508 1.00 94.81 307 ILE A O 1
ATOM 2393 N N . VAL A 1 308 ? -3.531 1.144 -18.178 1.00 94.25 308 VAL A N 1
ATOM 2394 C CA . VAL A 1 308 ? -2.894 1.149 -19.499 1.00 94.25 308 VAL A CA 1
ATOM 2395 C C . VAL A 1 308 ? -3.155 -0.198 -20.168 1.00 94.25 308 VAL A C 1
ATOM 2397 O O . VAL A 1 308 ? -2.997 -1.243 -19.538 1.00 94.25 308 VAL A O 1
ATOM 2400 N N . ASN A 1 309 ? -3.562 -0.187 -21.438 1.00 94.75 309 ASN A N 1
ATOM 2401 C CA . ASN A 1 309 ? -3.723 -1.410 -22.223 1.00 94.75 309 ASN A CA 1
ATOM 2402 C C . ASN A 1 309 ? -2.425 -1.697 -22.976 1.00 94.75 309 ASN A C 1
ATOM 2404 O O . ASN A 1 309 ? -2.068 -0.944 -23.880 1.00 94.75 309 ASN A O 1
ATOM 2408 N N . LEU A 1 310 ? -1.740 -2.779 -22.618 1.00 91.12 310 LEU A N 1
ATOM 2409 C CA . LEU A 1 310 ? -0.475 -3.177 -23.230 1.00 91.12 310 LEU A CA 1
ATOM 2410 C C . LEU A 1 310 ? -0.438 -4.700 -23.373 1.00 91.12 310 LEU A C 1
ATOM 2412 O O . LEU A 1 310 ? -0.864 -5.409 -22.464 1.00 91.12 310 LEU A O 1
ATOM 2416 N N . SER A 1 311 ? 0.012 -5.204 -24.525 1.00 88.62 311 SER A N 1
ATOM 2417 C CA . SER A 1 311 ? 0.093 -6.649 -24.819 1.00 88.62 311 SER A CA 1
ATOM 2418 C C . SER A 1 311 ? -1.201 -7.418 -24.498 1.00 88.62 311 SER A C 1
ATOM 2420 O O . SER A 1 311 ? -1.186 -8.513 -23.946 1.00 88.62 311 SER A O 1
ATOM 2422 N N . GLY A 1 312 ? -2.358 -6.807 -24.790 1.00 90.62 312 GLY A N 1
ATOM 2423 C CA . GLY A 1 312 ? -3.679 -7.394 -24.531 1.00 90.62 312 GLY A CA 1
ATOM 2424 C C . GLY A 1 312 ? -4.099 -7.453 -23.055 1.00 90.62 312 GLY A C 1
ATOM 2425 O O . GLY A 1 312 ? -5.124 -8.059 -22.751 1.00 90.62 312 GLY A O 1
ATOM 2426 N N . LYS A 1 313 ? -3.344 -6.829 -22.143 1.00 93.69 313 LYS A N 1
ATOM 2427 C CA . LYS A 1 313 ? -3.612 -6.792 -20.700 1.00 93.69 313 LYS A CA 1
ATOM 2428 C C . LYS A 1 313 ? -3.972 -5.386 -20.238 1.00 93.69 313 LYS A C 1
ATOM 2430 O O . LYS A 1 313 ? -3.397 -4.400 -20.699 1.00 93.69 313 LYS A O 1
ATOM 2435 N N . ARG A 1 314 ? -4.875 -5.303 -19.263 1.00 96.56 314 ARG A N 1
ATOM 2436 C CA . ARG A 1 314 ? -5.198 -4.079 -18.520 1.00 96.56 314 ARG A CA 1
ATOM 2437 C C . ARG A 1 314 ? -4.260 -3.951 -17.326 1.00 96.56 314 ARG A C 1
ATOM 2439 O O . ARG A 1 314 ? -4.468 -4.606 -16.304 1.00 96.56 314 ARG A O 1
ATOM 2446 N N . MET A 1 315 ? -3.241 -3.110 -17.441 1.00 96.38 315 MET A N 1
ATOM 2447 C CA . MET A 1 315 ? -2.217 -2.933 -16.413 1.00 96.38 315 MET A CA 1
ATOM 2448 C C . MET A 1 315 ? -2.509 -1.704 -15.549 1.00 96.38 315 MET A C 1
ATOM 2450 O O . MET A 1 315 ? -2.727 -0.614 -16.073 1.00 96.38 315 MET A O 1
ATOM 2454 N N . ALA A 1 316 ? -2.497 -1.866 -14.226 1.00 97.06 316 ALA A N 1
ATOM 2455 C CA . ALA A 1 316 ? -2.518 -0.753 -13.277 1.00 97.06 316 ALA A CA 1
ATOM 2456 C C . ALA A 1 316 ? -1.100 -0.470 -12.774 1.00 97.06 316 ALA A C 1
ATOM 2458 O O . ALA A 1 316 ? -0.526 -1.310 -12.082 1.00 97.06 316 ALA A O 1
ATOM 2459 N N . PHE A 1 317 ? -0.557 0.703 -13.095 1.00 96.00 317 PHE A N 1
ATOM 2460 C CA . PHE A 1 317 ? 0.791 1.101 -12.693 1.00 96.00 317 PHE A CA 1
ATOM 2461 C C . PHE A 1 317 ? 0.796 1.937 -11.407 1.00 96.00 317 PHE A C 1
ATOM 2463 O O . PHE A 1 317 ? -0.106 2.744 -11.167 1.00 96.00 317 PHE A O 1
ATOM 2470 N N . PHE A 1 318 ? 1.838 1.738 -10.598 1.00 95.25 318 PHE A N 1
ATOM 2471 C CA . PHE A 1 318 ? 2.117 2.485 -9.374 1.00 95.25 318 PHE A CA 1
ATOM 2472 C C . PHE A 1 318 ? 3.611 2.803 -9.303 1.00 95.25 318 PHE A C 1
ATOM 2474 O O . PHE A 1 318 ? 4.437 1.892 -9.229 1.00 95.25 318 PHE A O 1
ATOM 2481 N N . ILE A 1 319 ? 3.962 4.087 -9.300 1.00 93.12 319 ILE A N 1
ATOM 2482 C CA . ILE A 1 319 ? 5.345 4.542 -9.125 1.00 93.12 319 ILE A CA 1
ATOM 2483 C C . ILE A 1 319 ? 5.562 4.919 -7.658 1.00 93.12 319 ILE A C 1
ATOM 2485 O O . ILE A 1 319 ? 4.971 5.880 -7.160 1.00 93.12 319 ILE A O 1
ATOM 2489 N N . CYS A 1 320 ? 6.449 4.190 -6.981 1.00 90.12 320 CYS A N 1
ATOM 2490 C CA . CYS A 1 320 ? 6.969 4.514 -5.658 1.00 90.12 320 CYS A CA 1
ATOM 2491 C C . CYS A 1 320 ? 5.847 4.758 -4.638 1.00 90.12 320 CYS A C 1
ATOM 2493 O O . CYS A 1 320 ? 5.078 3.843 -4.326 1.00 90.12 320 CYS A O 1
ATOM 2495 N N . TRP A 1 321 ? 5.707 5.995 -4.155 1.00 87.31 321 TRP A N 1
ATOM 2496 C CA . TRP A 1 321 ? 4.739 6.400 -3.135 1.00 87.31 321 TRP A CA 1
ATOM 2497 C C . TRP A 1 321 ? 3.271 6.122 -3.496 1.00 87.31 321 TRP A C 1
ATOM 2499 O O . TRP A 1 321 ? 2.436 5.951 -2.608 1.00 87.31 321 TRP A O 1
ATOM 2509 N N . GLU A 1 322 ? 2.937 6.007 -4.784 1.00 90.94 322 GLU A N 1
ATOM 2510 C CA . GLU A 1 322 ? 1.584 5.645 -5.227 1.00 90.94 322 GLU A CA 1
ATOM 2511 C C . GLU A 1 322 ? 1.104 4.315 -4.638 1.00 90.94 322 GLU A C 1
ATOM 2513 O O . GLU A 1 322 ? -0.086 4.148 -4.369 1.00 90.94 322 GLU A O 1
ATOM 2518 N N . SER A 1 323 ? 2.038 3.399 -4.364 1.00 91.81 323 SER A N 1
ATOM 2519 C CA . SER A 1 323 ? 1.774 2.106 -3.726 1.00 91.81 323 SER A CA 1
ATOM 2520 C C . SER A 1 323 ? 1.232 2.220 -2.293 1.00 91.81 323 SER A C 1
ATOM 2522 O O . SER A 1 323 ? 0.523 1.326 -1.822 1.00 91.81 323 SER A O 1
ATOM 2524 N N . LEU A 1 324 ? 1.525 3.328 -1.605 1.00 90.19 324 LEU A N 1
ATOM 2525 C CA . LEU A 1 324 ? 1.050 3.619 -0.252 1.00 90.19 324 LEU A CA 1
ATOM 2526 C C . LEU A 1 324 ? -0.275 4.382 -0.250 1.00 90.19 324 LEU A C 1
ATOM 2528 O O . LEU A 1 324 ? -0.928 4.426 0.789 1.00 90.19 324 LEU A O 1
ATOM 2532 N N . SER A 1 325 ? -0.680 4.960 -1.386 1.00 90.06 325 SER A N 1
ATOM 2533 C CA . SER A 1 325 ? -1.856 5.820 -1.519 1.00 90.06 325 SER A CA 1
ATOM 2534 C C . SER A 1 325 ? -3.135 4.995 -1.740 1.00 90.06 325 SER A C 1
ATOM 2536 O O . SER A 1 325 ? -3.372 4.506 -2.849 1.00 90.06 325 SER A O 1
ATOM 2538 N N . PRO A 1 326 ? -4.030 4.861 -0.738 1.00 91.62 326 PRO A N 1
ATOM 2539 C CA . PRO A 1 326 ? -5.227 4.041 -0.881 1.00 91.62 326 PRO A CA 1
ATOM 2540 C C . PRO A 1 326 ? -6.183 4.596 -1.937 1.00 91.62 326 PRO A C 1
ATOM 2542 O O . PRO A 1 326 ? -6.848 3.817 -2.610 1.00 91.62 326 PRO A O 1
ATOM 2545 N N . VAL A 1 327 ? -6.234 5.921 -2.123 1.00 89.19 327 VAL A N 1
ATOM 2546 C CA . VAL A 1 327 ? -7.055 6.544 -3.173 1.00 89.19 327 VAL A CA 1
ATOM 2547 C C . VAL A 1 327 ? -6.598 6.099 -4.563 1.00 89.19 327 VAL A C 1
ATOM 2549 O O . VAL A 1 327 ? -7.423 5.627 -5.343 1.00 89.19 327 VAL A O 1
ATOM 2552 N N . THR A 1 328 ? -5.288 6.132 -4.820 1.00 90.88 328 THR A N 1
ATOM 2553 C CA . THR A 1 328 ? -4.674 5.748 -6.100 1.00 90.88 328 THR A CA 1
ATOM 2554 C C . THR A 1 328 ? -4.909 4.270 -6.406 1.00 90.88 328 THR A C 1
ATOM 2556 O O . THR A 1 328 ? -5.312 3.905 -7.512 1.00 90.88 328 THR A O 1
ATOM 2559 N N . VAL A 1 329 ? -4.725 3.410 -5.399 1.00 94.12 329 VAL A N 1
ATOM 2560 C CA . VAL A 1 329 ? -4.918 1.961 -5.531 1.00 94.12 329 VAL A CA 1
ATOM 2561 C C . VAL A 1 329 ? -6.392 1.598 -5.722 1.00 94.12 329 VAL A C 1
ATOM 2563 O O . VAL A 1 329 ? -6.724 0.835 -6.629 1.00 94.12 329 VAL A O 1
ATOM 2566 N N . ILE A 1 330 ? -7.299 2.169 -4.922 1.00 93.50 330 ILE A N 1
ATOM 2567 C CA . ILE A 1 330 ? -8.743 1.920 -5.046 1.00 93.50 330 ILE A CA 1
ATOM 2568 C C . ILE A 1 330 ? -9.262 2.397 -6.404 1.00 93.50 330 ILE A C 1
ATOM 2570 O O . ILE A 1 330 ? -10.086 1.709 -7.006 1.00 93.50 330 ILE A O 1
ATOM 2574 N N . GLU A 1 331 ? -8.806 3.552 -6.889 1.00 92.12 331 GLU A N 1
ATOM 2575 C CA . GLU A 1 331 ? -9.168 4.064 -8.211 1.00 92.12 331 GLU A CA 1
ATOM 2576 C C . GLU A 1 331 ? -8.755 3.097 -9.326 1.00 92.12 331 GLU A C 1
ATOM 2578 O O . GLU A 1 331 ? -9.589 2.733 -10.154 1.00 92.12 331 GLU A O 1
ATOM 2583 N N . SER A 1 332 ? -7.514 2.608 -9.312 1.00 95.06 332 SER A N 1
ATOM 2584 C CA . SER A 1 332 ? -7.060 1.612 -10.286 1.00 95.06 332 SER A CA 1
ATOM 2585 C C . SER A 1 332 ? -7.862 0.313 -10.197 1.00 95.06 332 SER A C 1
ATOM 2587 O O . SER A 1 332 ? -8.330 -0.187 -11.216 1.00 95.06 332 SER A O 1
ATOM 2589 N N . LEU A 1 333 ? -8.117 -0.204 -8.992 1.00 96.25 333 LEU A N 1
ATOM 2590 C CA . LEU A 1 333 ? -8.857 -1.457 -8.795 1.00 96.25 333 LEU A CA 1
ATOM 2591 C C . LEU A 1 333 ? -10.334 -1.369 -9.207 1.00 96.25 333 LEU A C 1
ATOM 2593 O O . LEU A 1 333 ? -10.887 -2.355 -9.698 1.00 96.25 333 LEU A O 1
ATOM 2597 N N . LYS A 1 334 ? -10.970 -0.193 -9.084 1.00 95.25 334 LYS A N 1
ATOM 2598 C CA . LYS A 1 334 ? -12.327 0.048 -9.622 1.00 95.25 334 LYS A CA 1
ATOM 2599 C C . LYS A 1 334 ? -12.390 -0.211 -11.123 1.00 95.25 334 LYS A C 1
ATOM 2601 O O . LYS A 1 334 ? -13.400 -0.712 -11.618 1.00 95.25 334 LYS A O 1
ATOM 2606 N N . ASN A 1 335 ? -11.297 0.076 -11.825 1.00 95.19 335 ASN A N 1
ATOM 2607 C CA . ASN A 1 335 ? -11.158 -0.146 -13.256 1.00 95.19 335 ASN A CA 1
ATOM 2608 C C . ASN A 1 335 ? -10.680 -1.564 -13.608 1.00 95.19 335 ASN A C 1
ATOM 2610 O O . ASN A 1 335 ? -10.297 -1.790 -14.752 1.00 95.19 335 ASN A O 1
ATOM 2614 N N . LYS A 1 336 ? -10.767 -2.520 -12.667 1.00 95.31 336 LYS A N 1
ATOM 2615 C CA . LYS A 1 336 ? -10.605 -3.972 -12.874 1.00 95.31 336 LYS A CA 1
ATOM 2616 C C . LYS A 1 336 ? -9.368 -4.330 -13.721 1.00 95.31 336 LYS A C 1
ATOM 2618 O O . LYS A 1 336 ? -9.532 -4.809 -14.844 1.00 95.31 336 LYS A O 1
ATOM 2623 N N . PRO A 1 337 ? -8.151 -4.049 -13.224 1.00 96.88 337 PRO A N 1
ATOM 2624 C CA . PRO A 1 337 ? -6.925 -4.449 -13.900 1.00 96.88 337 PRO A CA 1
ATOM 2625 C C . PRO A 1 337 ? -6.793 -5.972 -13.929 1.00 96.88 337 PRO A C 1
ATOM 2627 O O . PRO A 1 337 ? -7.207 -6.654 -12.990 1.00 96.88 337 PRO A O 1
ATOM 2630 N N . ASP A 1 338 ? -6.158 -6.479 -14.982 1.00 96.50 338 ASP A N 1
ATOM 2631 C CA . ASP A 1 338 ? -5.734 -7.878 -15.065 1.00 96.50 338 ASP A CA 1
ATOM 2632 C C . ASP A 1 338 ? -4.462 -8.108 -14.242 1.00 96.50 338 ASP A C 1
ATOM 2634 O O . ASP A 1 338 ? -4.253 -9.193 -13.707 1.00 96.50 338 ASP A O 1
ATOM 2638 N N . VAL A 1 339 ? -3.622 -7.073 -14.126 1.00 96.94 339 VAL A N 1
ATOM 2639 C CA . VAL A 1 339 ? -2.348 -7.098 -13.406 1.00 96.94 339 VAL A CA 1
ATOM 2640 C C . VAL A 1 339 ? -2.033 -5.723 -12.821 1.00 96.94 339 VAL A C 1
ATOM 2642 O O . VAL A 1 339 ? -2.289 -4.679 -13.426 1.00 96.94 339 VAL A O 1
ATOM 2645 N N . MET A 1 340 ? -1.472 -5.722 -11.620 1.00 97.62 340 MET A N 1
ATOM 2646 C CA . MET A 1 340 ? -0.879 -4.552 -10.986 1.00 97.62 340 MET A CA 1
ATOM 2647 C C . MET A 1 340 ? 0.629 -4.563 -11.232 1.00 97.62 340 MET A C 1
ATOM 2649 O O . MET A 1 340 ? 1.268 -5.608 -11.153 1.00 97.62 340 MET A O 1
ATOM 2653 N N . VAL A 1 341 ? 1.215 -3.400 -11.479 1.00 96.88 341 VAL A N 1
ATOM 2654 C CA . VAL A 1 341 ? 2.659 -3.238 -11.628 1.00 96.88 341 VAL A CA 1
ATOM 2655 C C . VAL A 1 341 ? 3.112 -2.122 -10.706 1.00 96.88 341 VAL A C 1
ATOM 2657 O O . VAL A 1 341 ? 2.626 -0.997 -10.798 1.00 96.88 341 VAL A O 1
ATOM 2660 N N . MET A 1 342 ? 4.046 -2.427 -9.815 1.00 96.00 342 MET A N 1
ATOM 2661 C CA . MET A 1 342 ? 4.669 -1.440 -8.944 1.00 96.00 342 MET A CA 1
ATOM 2662 C C . MET A 1 342 ? 6.149 -1.322 -9.286 1.00 96.00 342 MET A C 1
ATOM 2664 O O . MET A 1 342 ? 6.869 -2.319 -9.292 1.00 96.00 342 MET A O 1
ATOM 2668 N N . ILE A 1 343 ? 6.596 -0.101 -9.565 1.00 94.94 343 ILE A N 1
ATOM 2669 C CA . ILE A 1 343 ? 8.015 0.204 -9.729 1.00 94.94 343 ILE A CA 1
ATOM 2670 C C . ILE A 1 343 ? 8.451 1.196 -8.659 1.00 94.94 343 ILE A C 1
ATOM 2672 O O . ILE A 1 343 ? 7.678 2.080 -8.298 1.00 94.94 343 ILE A O 1
ATOM 2676 N N . ALA A 1 344 ? 9.667 1.069 -8.139 1.00 92.06 344 ALA A N 1
ATOM 2677 C CA . ALA A 1 344 ? 10.183 2.011 -7.147 1.00 92.06 344 ALA A CA 1
ATOM 2678 C C . ALA A 1 344 ? 11.703 2.116 -7.187 1.00 92.06 344 ALA A C 1
ATOM 2680 O O . ALA A 1 344 ? 12.390 1.185 -7.604 1.00 92.06 344 ALA A O 1
ATOM 2681 N N . ASN A 1 345 ? 12.216 3.243 -6.712 1.00 88.75 345 ASN A N 1
ATOM 2682 C CA . ASN A 1 345 ? 13.624 3.466 -6.452 1.00 88.75 345 ASN A CA 1
ATOM 2683 C C . ASN A 1 345 ? 13.792 3.767 -4.965 1.00 88.75 345 ASN A C 1
ATOM 2685 O O . ASN A 1 345 ? 13.231 4.738 -4.456 1.00 88.75 345 ASN A O 1
ATOM 2689 N N . THR A 1 346 ? 14.539 2.921 -4.268 1.00 86.19 346 THR A N 1
ATOM 2690 C CA . THR A 1 346 ? 14.828 3.022 -2.833 1.00 86.19 346 THR A CA 1
ATOM 2691 C C . THR A 1 346 ? 16.321 3.132 -2.552 1.00 86.19 346 THR A C 1
ATOM 2693 O O . THR A 1 346 ? 16.723 3.031 -1.404 1.00 86.19 346 THR A O 1
ATOM 2696 N N . ASP A 1 347 ? 17.147 3.340 -3.573 1.00 80.81 347 ASP A N 1
ATOM 2697 C CA . ASP A 1 347 ? 18.598 3.487 -3.423 1.00 80.81 347 ASP A CA 1
ATOM 2698 C C . ASP A 1 347 ? 19.006 4.733 -2.613 1.00 80.81 347 ASP A C 1
ATOM 2700 O O . ASP A 1 347 ? 20.018 4.746 -1.928 1.00 80.81 347 ASP A O 1
ATOM 2704 N N . TRP A 1 348 ? 18.156 5.759 -2.575 1.00 74.94 348 TRP A N 1
ATOM 2705 C CA . TRP A 1 348 ? 18.374 6.951 -1.748 1.00 74.94 348 TRP A CA 1
ATOM 2706 C C . TRP A 1 348 ? 18.302 6.691 -0.233 1.00 74.94 348 TRP A C 1
ATOM 2708 O O . TRP A 1 348 ? 18.505 7.621 0.543 1.00 74.94 348 TRP A O 1
ATOM 2718 N N . THR A 1 349 ? 17.966 5.477 0.210 1.00 73.19 349 THR A N 1
ATOM 2719 C CA . THR A 1 349 ? 17.931 5.108 1.627 1.00 73.19 349 THR A CA 1
ATOM 2720 C C . THR A 1 349 ? 18.643 3.783 1.857 1.00 73.19 349 THR A C 1
ATOM 2722 O O . THR A 1 349 ? 18.432 2.802 1.149 1.00 73.19 349 THR A O 1
ATOM 2725 N N . HIS A 1 350 ? 19.452 3.730 2.915 1.00 72.69 350 HIS A N 1
ATOM 2726 C CA . HIS A 1 350 ? 20.034 2.475 3.397 1.00 72.69 350 HIS A CA 1
ATOM 2727 C C . HIS A 1 350 ? 19.018 1.641 4.200 1.00 72.69 350 HIS A C 1
ATOM 2729 O O . HIS A 1 350 ? 19.302 0.514 4.607 1.00 72.69 350 HIS A O 1
ATOM 2735 N N . SER A 1 351 ? 17.832 2.195 4.466 1.00 71.25 351 SER A N 1
ATOM 2736 C CA . SER A 1 351 ? 16.764 1.545 5.210 1.00 71.25 351 SER A CA 1
ATOM 2737 C C . SER A 1 351 ? 15.859 0.739 4.285 1.00 71.25 351 SER A C 1
ATOM 2739 O O . SER A 1 351 ? 15.108 1.281 3.473 1.00 71.25 351 SER A O 1
ATOM 2741 N N . LEU A 1 352 ? 15.830 -0.577 4.498 1.00 68.69 352 LEU A N 1
ATOM 2742 C CA . LEU A 1 352 ? 14.893 -1.479 3.816 1.00 68.69 352 LEU A CA 1
ATOM 2743 C C . LEU A 1 352 ? 13.420 -1.164 4.147 1.00 68.69 352 LEU A C 1
ATOM 2745 O O . LEU A 1 352 ? 12.521 -1.459 3.361 1.00 68.69 352 LEU A O 1
ATOM 2749 N N . LEU A 1 353 ? 13.166 -0.469 5.265 1.00 72.25 353 LEU A N 1
ATOM 2750 C CA . LEU A 1 353 ? 11.823 -0.194 5.789 1.00 72.25 353 LEU A CA 1
ATOM 2751 C C . LEU A 1 353 ? 10.922 0.547 4.791 1.00 72.25 353 LEU A C 1
ATOM 2753 O O . LEU A 1 353 ? 9.708 0.335 4.788 1.00 72.25 353 LEU A O 1
ATOM 2757 N N . ALA A 1 354 ? 11.498 1.420 3.963 1.00 70.50 354 ALA A N 1
ATOM 2758 C CA . ALA A 1 354 ? 10.762 2.200 2.973 1.00 70.50 354 ALA A CA 1
ATOM 2759 C C . ALA A 1 354 ? 10.218 1.314 1.845 1.00 70.50 354 ALA A C 1
ATOM 2761 O O . ALA A 1 354 ? 9.015 1.311 1.566 1.00 70.50 354 ALA A O 1
ATOM 2762 N N . GLY A 1 355 ? 11.115 0.543 1.224 1.00 77.62 355 GLY A N 1
ATOM 2763 C CA . GLY A 1 355 ? 10.787 -0.395 0.155 1.00 77.62 355 GLY A CA 1
ATOM 2764 C C . GLY A 1 355 ? 9.826 -1.473 0.632 1.00 77.62 355 GLY A C 1
ATOM 2765 O O . GLY A 1 355 ? 8.793 -1.703 0.003 1.00 77.62 355 GLY A O 1
ATOM 2766 N N . ASP A 1 356 ? 10.100 -2.055 1.798 1.00 82.88 356 ASP A N 1
ATOM 2767 C CA . ASP A 1 356 ? 9.277 -3.119 2.365 1.00 82.88 356 ASP A CA 1
ATOM 2768 C C . ASP A 1 356 ? 7.862 -2.644 2.697 1.00 82.88 356 ASP A C 1
ATOM 2770 O O . ASP A 1 356 ? 6.896 -3.367 2.442 1.00 82.88 356 ASP A O 1
ATOM 2774 N N . ALA A 1 357 ? 7.705 -1.415 3.208 1.00 83.44 357 ALA A N 1
ATOM 2775 C CA . ALA A 1 357 ? 6.390 -0.827 3.457 1.00 83.44 357 ALA A CA 1
ATOM 2776 C C . ALA A 1 357 ? 5.589 -0.641 2.156 1.00 83.44 357 ALA A C 1
ATOM 2778 O O . ALA A 1 357 ? 4.406 -0.982 2.101 1.00 83.44 357 ALA A O 1
ATOM 2779 N N . MET A 1 358 ? 6.226 -0.157 1.088 1.00 88.38 358 MET A N 1
ATOM 2780 C CA . MET A 1 358 ? 5.582 -0.019 -0.221 1.00 88.38 358 MET A CA 1
ATOM 2781 C C . MET A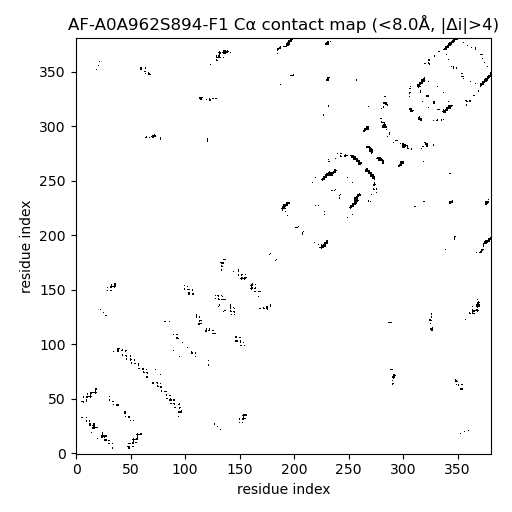 1 358 ? 5.156 -1.382 -0.783 1.00 88.38 358 MET A C 1
ATOM 2783 O O . MET A 1 358 ? 3.991 -1.573 -1.148 1.00 88.38 358 MET A O 1
ATOM 2787 N N . ILE A 1 359 ? 6.071 -2.358 -0.776 1.00 90.25 359 ILE A N 1
ATOM 2788 C CA . ILE A 1 359 ? 5.838 -3.716 -1.279 1.00 90.25 359 ILE A CA 1
ATOM 2789 C C . ILE A 1 359 ? 4.726 -4.411 -0.488 1.00 90.25 359 ILE A C 1
ATOM 2791 O O . ILE A 1 359 ? 3.826 -5.006 -1.087 1.00 90.25 359 ILE A O 1
ATOM 2795 N N . ILE A 1 360 ? 4.748 -4.351 0.847 1.00 91.00 360 ILE A N 1
ATOM 2796 C CA . ILE A 1 360 ? 3.737 -5.031 1.660 1.00 91.00 360 ILE A CA 1
ATOM 2797 C C . ILE A 1 360 ? 2.355 -4.396 1.496 1.00 91.00 360 ILE A C 1
ATOM 2799 O O . ILE A 1 360 ? 1.367 -5.129 1.395 1.00 91.00 360 ILE A O 1
ATOM 2803 N N . HIS A 1 361 ? 2.262 -3.065 1.406 1.00 92.38 361 HIS A N 1
ATOM 2804 C CA . HIS A 1 361 ? 0.986 -2.384 1.189 1.00 92.38 361 HIS A CA 1
ATOM 2805 C C . HIS A 1 361 ? 0.371 -2.816 -0.144 1.00 92.38 361 HIS A C 1
ATOM 2807 O O . HIS A 1 361 ? -0.769 -3.287 -0.175 1.00 92.38 361 HIS A O 1
ATOM 2813 N N . ILE A 1 362 ? 1.134 -2.735 -1.237 1.00 94.94 362 ILE A N 1
ATOM 2814 C CA . ILE A 1 362 ? 0.602 -3.039 -2.567 1.00 94.94 362 ILE A CA 1
ATOM 2815 C C . ILE A 1 362 ? 0.316 -4.533 -2.761 1.00 94.94 362 ILE A C 1
ATOM 2817 O O . ILE A 1 362 ? -0.724 -4.889 -3.318 1.00 94.94 362 ILE A O 1
ATOM 2821 N N . LYS A 1 363 ? 1.151 -5.427 -2.207 1.00 95.12 363 LYS A N 1
ATOM 2822 C CA . LYS A 1 363 ? 0.868 -6.873 -2.186 1.00 95.12 363 LYS A CA 1
ATOM 2823 C C . LYS A 1 363 ? -0.379 -7.194 -1.371 1.00 95.12 363 LYS A C 1
ATOM 2825 O O . LYS A 1 363 ? -1.114 -8.115 -1.717 1.00 95.12 363 LYS A O 1
ATOM 2830 N N . SER A 1 364 ? -0.658 -6.438 -0.312 1.00 95.44 364 SER A N 1
ATOM 2831 C CA . SER A 1 364 ? -1.892 -6.623 0.451 1.00 95.44 364 SER A CA 1
ATOM 2832 C C . SER A 1 364 ? -3.117 -6.230 -0.377 1.00 95.44 364 SER A C 1
ATOM 2834 O O . SER A 1 364 ? -4.079 -6.990 -0.425 1.00 95.44 364 SER A O 1
ATOM 2836 N N . TRP A 1 365 ? -3.074 -5.124 -1.122 1.00 97.12 365 TRP A N 1
ATOM 2837 C CA . TRP A 1 365 ? -4.148 -4.779 -2.064 1.00 97.12 365 TRP A CA 1
ATOM 2838 C C . TRP A 1 365 ? -4.353 -5.842 -3.151 1.00 97.12 365 TRP A C 1
ATOM 2840 O O . TRP A 1 365 ? -5.487 -6.254 -3.396 1.00 97.12 365 TRP A O 1
ATOM 2850 N N . SER A 1 366 ? -3.259 -6.340 -3.731 1.00 96.56 366 SER A N 1
ATOM 2851 C CA . SER A 1 366 ? -3.262 -7.460 -4.680 1.00 96.56 366 SER A CA 1
ATOM 2852 C C . SER A 1 366 ? -3.962 -8.696 -4.098 1.00 96.56 366 SER A C 1
ATOM 2854 O O . SER A 1 366 ? -4.895 -9.222 -4.709 1.00 96.56 366 SER A O 1
ATOM 2856 N N . ARG A 1 367 ? -3.620 -9.096 -2.864 1.00 96.06 367 ARG A N 1
ATOM 2857 C CA . ARG A 1 367 ? -4.282 -10.202 -2.150 1.00 96.06 367 ARG A CA 1
ATOM 2858 C C . ARG A 1 367 ? -5.761 -9.942 -1.904 1.00 96.06 367 ARG A C 1
ATOM 2860 O O . ARG A 1 367 ? -6.573 -10.838 -2.114 1.00 96.06 367 ARG A O 1
ATOM 2867 N N . LEU A 1 368 ? -6.130 -8.735 -1.471 1.00 96.88 368 LEU A N 1
ATOM 2868 C CA . LEU A 1 368 ? -7.522 -8.376 -1.190 1.00 96.88 368 LEU A CA 1
ATOM 2869 C C . LEU A 1 368 ? -8.405 -8.561 -2.428 1.00 96.88 368 LEU A C 1
ATOM 2871 O O . LEU A 1 368 ? -9.489 -9.128 -2.324 1.00 96.88 368 LEU A O 1
ATOM 2875 N N . PHE A 1 369 ? -7.929 -8.118 -3.592 1.00 96.62 369 PHE A N 1
ATOM 2876 C CA . PHE A 1 369 ? -8.689 -8.136 -4.843 1.00 96.62 369 PHE A CA 1
ATOM 2877 C C . PHE A 1 369 ? -8.396 -9.342 -5.744 1.00 96.62 369 PHE A C 1
ATOM 2879 O O . PHE A 1 369 ? -9.035 -9.478 -6.781 1.00 96.62 369 PHE A O 1
ATOM 2886 N N . SER A 1 370 ? -7.479 -10.232 -5.348 1.00 95.56 370 SER A N 1
ATOM 2887 C CA . SER A 1 370 ? -7.013 -11.363 -6.170 1.00 95.56 370 SER A CA 1
ATOM 2888 C C . SER A 1 370 ? -6.504 -10.946 -7.553 1.00 95.56 370 SER A C 1
ATOM 2890 O O . SER A 1 370 ? -6.715 -11.652 -8.538 1.00 95.56 370 SER A O 1
ATOM 2892 N N . VAL A 1 371 ? -5.827 -9.799 -7.620 1.00 96.56 371 VAL A N 1
ATOM 2893 C CA . VAL A 1 371 ? -5.189 -9.309 -8.846 1.00 96.56 371 VAL A CA 1
ATOM 2894 C C . VAL A 1 371 ? -3.687 -9.582 -8.751 1.00 96.56 371 VAL A C 1
ATOM 2896 O O . VAL A 1 371 ? -3.081 -9.155 -7.767 1.00 96.56 371 VAL A O 1
ATOM 2899 N N . PRO A 1 372 ? -3.070 -10.278 -9.722 1.00 96.25 372 PRO A N 1
ATOM 2900 C CA . PRO A 1 372 ? -1.623 -10.475 -9.793 1.00 96.25 372 PRO A CA 1
ATOM 2901 C C . PRO A 1 372 ? -0.848 -9.169 -9.681 1.00 96.25 372 PRO A C 1
ATOM 2903 O O . PRO A 1 372 ? -1.313 -8.124 -10.136 1.00 96.25 372 PRO A O 1
ATOM 2906 N N . ILE A 1 373 ? 0.351 -9.235 -9.111 1.00 96.31 373 ILE A N 1
ATOM 2907 C CA . ILE A 1 373 ? 1.231 -8.078 -9.009 1.00 96.31 373 ILE A CA 1
ATOM 2908 C C . ILE A 1 373 ? 2.652 -8.409 -9.444 1.00 96.31 373 ILE A C 1
ATOM 2910 O O . ILE A 1 373 ? 3.224 -9.404 -9.001 1.00 96.31 373 ILE A O 1
ATOM 2914 N N . VAL A 1 374 ? 3.214 -7.533 -10.272 1.00 96.50 374 VAL A N 1
ATOM 2915 C CA . VAL A 1 374 ? 4.625 -7.513 -10.659 1.00 96.50 374 VAL A CA 1
ATOM 2916 C C . VAL A 1 374 ? 5.294 -6.328 -9.971 1.00 96.50 374 VAL A C 1
ATOM 2918 O O . VAL A 1 374 ? 4.731 -5.234 -9.912 1.00 96.50 374 VAL A O 1
ATOM 2921 N N . THR A 1 375 ? 6.485 -6.542 -9.419 1.00 95.38 375 THR A N 1
ATOM 2922 C CA . THR A 1 375 ? 7.258 -5.497 -8.739 1.00 95.38 375 THR A CA 1
ATOM 2923 C C . THR A 1 375 ? 8.647 -5.394 -9.348 1.00 95.38 375 THR A C 1
ATOM 2925 O O . THR A 1 375 ? 9.304 -6.423 -9.464 1.00 95.38 375 THR A O 1
ATOM 2928 N N . ALA A 1 376 ? 9.110 -4.184 -9.661 1.00 94.56 376 ALA A N 1
ATOM 2929 C CA . ALA A 1 376 ? 10.490 -3.920 -10.069 1.00 94.56 376 ALA A CA 1
ATOM 2930 C C . ALA A 1 376 ? 11.064 -2.790 -9.205 1.00 94.56 376 ALA A C 1
ATOM 2932 O O . ALA A 1 376 ? 10.625 -1.642 -9.291 1.00 94.56 376 ALA A O 1
ATOM 2933 N N . VAL A 1 377 ? 12.017 -3.112 -8.333 1.00 92.06 377 VAL A N 1
ATOM 2934 C CA . VAL A 1 377 ? 12.557 -2.155 -7.357 1.00 92.06 377 VAL A CA 1
ATOM 2935 C C . VAL A 1 377 ? 14.054 -1.989 -7.563 1.00 92.06 377 VAL A C 1
ATOM 2937 O O . VAL A 1 377 ? 14.768 -2.980 -7.688 1.00 92.06 377 VAL A O 1
ATOM 2940 N N . ASN A 1 378 ? 14.525 -0.743 -7.602 1.00 89.50 378 ASN A N 1
ATOM 2941 C CA . ASN A 1 378 ? 15.944 -0.439 -7.494 1.00 89.50 378 ASN A CA 1
ATOM 2942 C C . ASN A 1 378 ? 16.287 -0.239 -6.019 1.00 89.50 378 ASN A C 1
ATOM 2944 O O . ASN A 1 378 ? 15.797 0.713 -5.415 1.00 89.50 378 ASN A O 1
ATOM 2948 N N . SER A 1 379 ? 17.096 -1.121 -5.447 1.00 85.00 379 SER A N 1
ATOM 2949 C CA . SER A 1 379 ? 17.602 -0.997 -4.081 1.00 85.00 379 SER A CA 1
ATOM 2950 C C . SER A 1 379 ? 19.034 -0.469 -4.063 1.00 85.00 379 SER A C 1
ATOM 2952 O O . SER A 1 379 ? 19.732 -0.530 -5.077 1.00 85.00 379 SER A O 1
ATOM 2954 N N . HIS A 1 380 ? 19.469 0.003 -2.894 1.00 75.00 380 HIS A N 1
ATOM 2955 C CA . HIS A 1 380 ? 20.883 0.272 -2.638 1.00 75.00 380 HIS A CA 1
ATOM 2956 C C . HIS A 1 380 ? 21.712 -0.997 -2.906 1.00 75.00 380 HIS A C 1
ATOM 2958 O O . HIS A 1 380 ? 21.233 -2.102 -2.609 1.00 75.00 380 HIS A O 1
ATOM 2964 N N . ALA A 1 381 ? 22.898 -0.848 -3.509 1.00 63.59 381 ALA A N 1
ATOM 2965 C CA . ALA A 1 381 ? 23.799 -1.965 -3.815 1.00 63.59 381 ALA A CA 1
ATOM 2966 C C . ALA A 1 381 ? 24.496 -2.559 -2.585 1.00 63.59 381 ALA A C 1
ATOM 2968 O O . ALA A 1 381 ? 24.671 -1.825 -1.581 1.00 63.59 381 ALA A O 1
#

Mean predicted aligned error: 6.34 Å

pLDDT: mean 86.47, std 10.67, range [46.69, 97.62]